Protein 5AYP (pdb70)

Nearest PDB structures (foldseek):
  5ayp-assembly1_A  TM=1.004E+00  e=4.836E-35  Geobacillus stearothermophilus
  1rtr-assembly1_A  TM=9.451E-01  e=1.710E-17  Staphylococcus aureus
  1rtr-assembly1_B  TM=9.464E-01  e=3.024E-17  Staphylococcus aureus
  6sxn-assembly1_A  TM=9.431E-01  e=2.953E-16  Picosynechococcus sp. PCC 7002
  6sxn-assembly2_C  TM=9.175E-01  e=1.991E-16  Picosynechococcus sp. PCC 7002

Structure (mmCIF, N/CA/C/O backbone):
data_5AYP
#
_entry.id   5AYP
#
_cell.length_a   49.015
_cell.length_b   95.156
_cell.length_c   103.349
_cell.angle_alpha   90.00
_cell.angle_beta   90.00
_cell.angle_gamma   90.00
#
_symmetry.space_group_name_H-M   'P 21 21 21'
#
loop_
_entity.id
_entity.type
_entity.pdbx_description
1 polymer 'Farnesyl diphosphate synthase'
2 water water
#
loop_
_atom_site.group_PDB
_atom_site.id
_atom_site.type_symbol
_atom_site.label_atom_id
_atom_site.label_alt_id
_atom_site.label_comp_id
_atom_site.label_asym_id
_atom_site.label_entity_id
_atom_site.label_seq_id
_atom_site.pdbx_PDB_ins_code
_atom_site.Cartn_x
_atom_site.Cartn_y
_atom_site.Cartn_z
_atom_site.occupancy
_atom_site.B_iso_or_equiv
_atom_site.auth_seq_id
_atom_site.auth_comp_id
_atom_site.auth_asym_id
_atom_site.auth_atom_id
_atom_site.pdbx_PDB_model_num
ATOM 1 N N . GLN A 1 3 ? -10.278 0.927 -5.971 1.00 41.56 3 GLN A N 1
ATOM 2 C CA . GLN A 1 3 ? -10.623 0.542 -7.329 1.00 41.61 3 GLN A CA 1
ATOM 3 C C . GLN A 1 3 ? -9.391 0.716 -8.160 1.00 45.06 3 GLN A C 1
ATOM 4 O O . GLN A 1 3 ? -8.453 1.363 -7.695 1.00 54.41 3 GLN A O 1
ATOM 10 N N . LEU A 1 4 ? -9.352 0.176 -9.375 1.00 41.10 4 LEU A N 1
ATOM 11 C CA . LEU A 1 4 ? -10.077 -1.019 -9.834 1.00 40.94 4 LEU A CA 1
ATOM 12 C C . LEU A 1 4 ? -11.367 -0.856 -10.660 1.00 39.47 4 LEU A C 1
ATOM 13 O O . LEU A 1 4 ? -11.365 -1.063 -11.864 1.00 36.60 4 LEU A O 1
ATOM 18 N N . SER A 1 5 ? -12.461 -0.507 -10.017 1.00 39.33 5 SER A N 1
ATOM 19 C CA . SER A 1 5 ? -13.602 0.025 -10.744 1.00 41.38 5 SER A CA 1
ATOM 20 C C . SER A 1 5 ? -13.227 1.291 -11.536 1.00 42.05 5 SER A C 1
ATOM 21 O O . SER A 1 5 ? -13.670 1.492 -12.658 1.00 38.42 5 SER A O 1
ATOM 24 N N . VAL A 1 6 ? -12.422 2.146 -10.923 1.00 41.78 6 VAL A N 1
ATOM 25 C CA . VAL A 1 6 ? -12.090 3.413 -11.517 1.00 43.53 6 VAL A CA 1
ATOM 26 C C . VAL A 1 6 ? -11.111 3.216 -12.652 1.00 44.59 6 VAL A C 1
ATOM 27 O O . VAL A 1 6 ? -11.166 3.932 -13.659 1.00 40.45 6 VAL A O 1
ATOM 31 N N . GLU A 1 7 ? -10.240 2.223 -12.531 1.00 44.73 7 GLU A N 1
ATOM 32 C CA . GLU A 1 7 ? -9.340 1.989 -13.645 1.00 45.29 7 GLU A CA 1
ATOM 33 C C . GLU A 1 7 ? -10.085 1.418 -14.842 1.00 43.44 7 GLU A C 1
ATOM 34 O O . GLU A 1 7 ? -9.728 1.633 -15.985 1.00 42.06 7 GLU A O 1
ATOM 40 N N . GLN A 1 8 ? -11.177 0.736 -14.581 1.00 43.90 8 GLN A N 1
ATOM 41 C CA . GLN A 1 8 ? -12.037 0.333 -15.654 1.00 41.30 8 GLN A CA 1
ATOM 42 C C . GLN A 1 8 ? -12.704 1.550 -16.300 1.00 38.61 8 GLN A C 1
ATOM 43 O O . GLN A 1 8 ? -12.823 1.671 -17.526 1.00 33.23 8 GLN A O 1
ATOM 49 N N . PHE A 1 9 ? -13.170 2.435 -15.443 1.00 35.71 9 PHE A N 1
ATOM 50 C CA . PHE A 1 9 ? -13.785 3.672 -15.887 1.00 38.99 9 PHE A CA 1
ATOM 51 C C . PHE A 1 9 ? -12.803 4.496 -16.701 1.00 36.71 9 PHE A C 1
ATOM 52 O O . PHE A 1 9 ? -13.151 4.977 -17.761 1.00 35.58 9 PHE A O 1
ATOM 60 N N . LEU A 1 10 ? -11.573 4.627 -16.219 1.00 35.32 10 LEU A N 1
ATOM 61 C CA . LEU A 1 10 ? -10.589 5.449 -16.906 1.00 35.09 10 LEU A CA 1
ATOM 62 C C . LEU A 1 10 ? -10.241 4.882 -18.254 1.00 36.62 10 LEU A C 1
ATOM 63 O O . LEU A 1 10 ? -10.200 5.618 -19.236 1.00 32.92 10 LEU A O 1
ATOM 68 N N . ASN A 1 11 ? -10.044 3.568 -18.312 1.00 35.64 11 ASN A N 1
ATOM 69 C CA . ASN A 1 11 ? -9.808 2.902 -19.585 1.00 35.47 11 ASN A CA 1
ATOM 70 C C . ASN A 1 11 ? -10.972 3.025 -20.552 1.00 37.51 11 ASN A C 1
ATOM 71 O O . ASN A 1 11 ? -10.769 3.267 -21.745 1.00 38.96 11 ASN A O 1
ATOM 76 N N . GLU A 1 12 ? -12.186 2.837 -20.064 1.00 36.44 12 GLU A N 1
ATOM 77 C CA . GLU A 1 12 ? -13.363 2.966 -20.931 1.00 39.03 12 GLU A CA 1
ATOM 78 C C . GLU A 1 12 ? -13.474 4.385 -21.532 1.00 37.80 12 GLU A C 1
ATOM 79 O O . GLU A 1 12 ? -13.764 4.557 -22.718 1.00 39.95 12 GLU A O 1
ATOM 85 N N . GLN A 1 13 ? -13.205 5.387 -20.724 1.00 33.36 13 GLN A N 1
ATOM 86 C CA . GLN A 1 13 ? -13.328 6.782 -21.176 1.00 35.96 13 GLN A CA 1
ATOM 87 C C . GLN A 1 13 ? -12.177 7.188 -22.106 1.00 33.98 13 GLN A C 1
ATOM 88 O O . GLN A 1 13 ? -12.330 7.983 -23.022 1.00 32.97 13 GLN A O 1
ATOM 94 N N . LYS A 1 14 ? -11.013 6.637 -21.856 1.00 33.67 14 LYS A N 1
ATOM 95 C CA . LYS A 1 14 ? -9.873 6.878 -22.730 1.00 38.15 14 LYS A CA 1
ATOM 96 C C . LYS A 1 14 ? -10.160 6.366 -24.140 1.00 38.86 14 LYS A C 1
ATOM 97 O O . LYS A 1 14 ? -9.903 7.035 -25.138 1.00 37.30 14 LYS A O 1
ATOM 103 N N . GLN A 1 15 ? -10.746 5.183 -24.181 1.00 38.87 15 GLN A N 1
ATOM 104 C CA . GLN A 1 15 ? -11.243 4.588 -25.397 1.00 41.16 15 GLN A CA 1
ATOM 105 C C . GLN A 1 15 ? -12.242 5.510 -26.108 1.00 40.12 15 GLN A C 1
ATOM 106 O O . GLN A 1 15 ? -12.067 5.847 -27.275 1.00 38.85 15 GLN A O 1
ATOM 112 N N . ALA A 1 16 ? -13.304 5.895 -25.401 1.00 36.64 16 ALA A N 1
ATOM 113 C CA . ALA A 1 16 ? -14.332 6.752 -25.965 1.00 34.19 16 ALA A CA 1
ATOM 114 C C . ALA A 1 16 ? -13.706 8.048 -26.504 1.00 34.62 16 ALA A C 1
ATOM 115 O O . ALA A 1 16 ? -14.067 8.525 -27.549 1.00 34.50 16 ALA A O 1
ATOM 117 N N . VAL A 1 17 ? -12.733 8.575 -25.784 1.00 34.31 17 VAL A N 1
ATOM 118 C CA . VAL A 1 17 ? -12.092 9.821 -26.142 1.00 36.19 17 VAL A CA 1
ATOM 119 C C . VAL A 1 17 ? -11.278 9.701 -27.426 1.00 39.47 17 VAL A C 1
ATOM 120 O O . VAL A 1 17 ? -11.325 10.600 -28.313 1.00 36.83 17 VAL A O 1
ATOM 124 N N . GLU A 1 18 ? -10.549 8.602 -27.544 1.00 38.23 18 GLU A N 1
ATOM 125 C CA . GLU A 1 18 ? -9.767 8.369 -28.745 1.00 40.20 18 GLU A CA 1
ATOM 126 C C . GLU A 1 18 ? -10.621 8.104 -29.972 1.00 40.83 18 GLU A C 1
ATOM 127 O O . GLU A 1 18 ? -10.324 8.625 -31.043 1.00 35.78 18 GLU A O 1
ATOM 133 N N . THR A 1 19 ? -11.709 7.358 -29.813 1.00 38.78 19 THR A N 1
ATOM 134 C CA . THR A 1 19 ? -12.605 7.121 -30.935 1.00 38.70 19 THR A CA 1
ATOM 135 C C . THR A 1 19 ? -13.224 8.419 -31.357 1.00 39.36 19 THR A C 1
ATOM 136 O O . THR A 1 19 ? -13.282 8.725 -32.548 1.00 39.99 19 THR A O 1
ATOM 140 N N . ALA A 1 20 ? -13.696 9.183 -30.376 1.00 37.53 20 ALA A N 1
ATOM 141 C CA . ALA A 1 20 ? -14.324 10.462 -30.669 1.00 35.98 20 ALA A CA 1
ATOM 142 C C . ALA A 1 20 ? -13.343 11.428 -31.386 1.00 32.68 20 ALA A C 1
ATOM 143 O O . ALA A 1 20 ? -13.670 11.981 -32.414 1.00 31.76 20 ALA A O 1
ATOM 145 N N . LEU A 1 21 ? -12.134 11.561 -30.859 1.00 31.83 21 LEU A N 1
ATOM 146 C CA . LEU A 1 21 ? -11.100 12.381 -31.464 1.00 34.80 21 LEU A CA 1
ATOM 147 C C . LEU A 1 21 ? -10.803 12.017 -32.922 1.00 36.70 21 LEU A C 1
ATOM 148 O O . LEU A 1 21 ? -10.624 12.868 -33.803 1.00 36.16 21 LEU A O 1
ATOM 153 N N . SER A 1 22 ? -10.772 10.730 -33.167 1.00 39.20 22 SER A N 1
ATOM 154 C CA . SER A 1 22 ? -10.562 10.202 -34.497 1.00 39.18 22 SER A CA 1
ATOM 155 C C . SER A 1 22 ? -11.753 10.514 -35.421 1.00 36.66 22 SER A C 1
ATOM 156 O O . SER A 1 22 ? -11.558 10.947 -36.540 1.00 40.95 22 SER A O 1
ATOM 159 N N . ARG A 1 23 ? -12.976 10.342 -34.936 1.00 35.71 23 ARG A N 1
ATOM 160 C CA . ARG A 1 23 ? -14.184 10.754 -35.672 1.00 37.47 23 ARG A CA 1
ATOM 161 C C . ARG A 1 23 ? -14.242 12.262 -35.965 1.00 39.02 23 ARG A C 1
ATOM 162 O O . ARG A 1 23 ? -14.702 12.677 -37.018 1.00 39.87 23 ARG A O 1
ATOM 170 N N . TYR A 1 24 ? -13.792 13.081 -35.032 1.00 35.06 24 TYR A N 1
ATOM 171 C CA . TYR A 1 24 ? -13.813 14.511 -35.251 1.00 36.65 24 TYR A CA 1
ATOM 172 C C . TYR A 1 24 ? -12.867 14.932 -36.382 1.00 38.84 24 TYR A C 1
ATOM 173 O O . TYR A 1 24 ? -13.218 15.815 -37.189 1.00 34.67 24 TYR A O 1
ATOM 182 N N . ILE A 1 25 ? -11.690 14.317 -36.449 1.00 37.41 25 ILE A N 1
ATOM 183 C CA . ILE A 1 25 ? -10.765 14.639 -37.542 1.00 38.81 25 ILE A CA 1
ATOM 184 C C . ILE A 1 25 ? -11.310 14.119 -38.881 1.00 40.92 25 ILE A C 1
ATOM 185 O O . ILE A 1 25 ? -11.449 14.882 -39.826 1.00 41.15 25 ILE A O 1
ATOM 190 N N . GLU A 1 26 ? -11.649 12.832 -38.940 1.00 39.19 26 GLU A N 1
ATOM 191 C CA . GLU A 1 26 ? -12.140 12.204 -40.162 1.00 42.41 26 GLU A CA 1
ATOM 192 C C . GLU A 1 26 ? -13.332 12.885 -40.837 1.00 44.98 26 GLU A C 1
ATOM 193 O O . GLU A 1 26 ? -13.426 12.883 -42.075 1.00 43.90 26 GLU A O 1
ATOM 199 N N . ARG A 1 27 ? -14.221 13.498 -40.054 1.00 43.96 27 ARG A N 1
ATOM 200 C CA . ARG A 1 27 ? -15.349 14.208 -40.654 1.00 42.09 27 ARG A CA 1
ATOM 201 C C . ARG A 1 27 ? -15.047 15.616 -41.209 1.00 41.69 27 ARG A C 1
ATOM 202 O O . ARG A 1 27 ? -15.919 16.232 -41.818 1.00 44.57 27 ARG A O 1
ATOM 210 N N . LEU A 1 28 ? -13.840 16.111 -40.983 1.00 39.31 28 LEU A N 1
ATOM 211 C CA . LEU A 1 28 ? -13.396 17.394 -41.504 1.00 39.88 28 LEU A CA 1
ATOM 212 C C . LEU A 1 28 ? -13.381 17.380 -43.035 1.00 42.76 28 LEU A C 1
ATOM 213 O O . LEU A 1 28 ? -12.835 16.476 -43.655 1.00 43.65 28 LEU A O 1
ATOM 218 N N . GLU A 1 29 ? -13.968 18.400 -43.636 1.00 43.39 29 GLU A N 1
ATOM 219 C CA . GLU A 1 29 ? -13.950 18.537 -45.073 1.00 44.17 29 GLU A CA 1
ATOM 220 C C . GLU A 1 29 ? -12.987 19.651 -45.359 1.00 45.12 29 GLU A C 1
ATOM 221 O O . GLU A 1 29 ? -13.376 20.811 -45.406 1.00 51.74 29 GLU A O 1
ATOM 227 N N . GLY A 1 30 ? -11.708 19.301 -45.486 1.00 44.46 30 GLY A N 1
ATOM 228 C CA . GLY A 1 30 ? -10.658 20.286 -45.724 1.00 41.96 30 GLY A CA 1
ATOM 229 C C . GLY A 1 30 ? -9.422 19.581 -46.229 1.00 40.61 30 GLY A C 1
ATOM 230 O O . GLY A 1 30 ? -9.453 18.391 -46.451 1.00 40.20 30 GLY A O 1
ATOM 231 N N . PRO A 1 31 ? -8.320 20.320 -46.448 1.00 40.13 31 PRO A N 1
ATOM 232 C CA . PRO A 1 31 ? -7.201 19.599 -47.050 1.00 38.21 31 PRO A CA 1
ATOM 233 C C . PRO A 1 31 ? -6.782 18.400 -46.237 1.00 42.89 31 PRO A C 1
ATOM 234 O O . PRO A 1 31 ? -6.762 18.469 -45.003 1.00 44.12 31 PRO A O 1
ATOM 238 N N . ALA A 1 32 ? -6.481 17.306 -46.942 1.00 42.43 32 ALA A N 1
ATOM 239 C CA . ALA A 1 32 ? -5.992 16.105 -46.333 1.00 43.21 32 ALA A CA 1
ATOM 240 C C . ALA A 1 32 ? -4.694 16.351 -45.556 1.00 41.07 32 ALA A C 1
ATOM 241 O O . ALA A 1 32 ? -4.527 15.810 -44.470 1.00 42.60 32 ALA A O 1
ATOM 243 N N . LYS A 1 33 ? -3.787 17.160 -46.087 1.00 40.29 33 LYS A N 1
ATOM 244 C CA . LYS A 1 33 ? -2.520 17.384 -45.387 1.00 43.79 33 LYS A CA 1
ATOM 245 C C . LYS A 1 33 ? -2.759 18.087 -44.034 1.00 41.46 33 LYS A C 1
ATOM 246 O O . LYS A 1 33 ? -2.106 17.788 -43.028 1.00 37.70 33 LYS A O 1
ATOM 252 N N . LEU A 1 34 ? -3.704 19.016 -44.023 1.00 42.18 34 LEU A N 1
ATOM 253 C CA . LEU A 1 34 ? -4.108 19.674 -42.783 1.00 43.42 34 LEU A CA 1
ATOM 254 C C . LEU A 1 34 ? -4.707 18.674 -41.790 1.00 40.84 34 LEU A C 1
ATOM 255 O O . LEU A 1 34 ? -4.316 18.656 -40.600 1.00 37.70 34 LEU A O 1
ATOM 260 N N . LYS A 1 35 ? -5.629 17.840 -42.278 1.00 42.47 35 LYS A N 1
ATOM 261 C CA . LYS A 1 35 ? -6.247 16.798 -41.433 1.00 41.75 35 LYS A CA 1
ATOM 262 C C . LYS A 1 35 ? -5.165 15.852 -40.898 1.00 39.90 35 LYS A C 1
ATOM 263 O O . LYS A 1 35 ? -5.188 15.475 -39.736 1.00 37.02 35 LYS A O 1
ATOM 269 N N . LYS A 1 36 ? -4.209 15.496 -41.744 1.00 39.61 36 LYS A N 1
ATOM 270 C CA . LYS A 1 36 ? -3.147 14.599 -41.334 1.00 43.88 36 LYS A CA 1
ATOM 271 C C . LYS A 1 36 ? -2.267 15.265 -40.272 1.00 42.33 36 LYS A C 1
ATOM 272 O O . LYS A 1 36 ? -1.890 14.638 -39.291 1.00 39.64 36 LYS A O 1
ATOM 278 N N . ALA A 1 37 ? -1.925 16.537 -40.469 1.00 42.22 37 ALA A N 1
ATOM 279 C CA . ALA A 1 37 ? -1.111 17.244 -39.477 1.00 40.46 37 ALA A CA 1
ATOM 280 C C . ALA A 1 37 ? -1.852 17.385 -38.106 1.00 39.74 37 ALA A C 1
ATOM 281 O O . ALA A 1 37 ? -1.270 17.206 -37.033 1.00 33.44 37 ALA A O 1
ATOM 283 N N . MET A 1 38 ? -3.151 17.647 -38.168 1.00 39.39 38 MET A N 1
ATOM 284 C CA . MET A 1 38 ? -3.989 17.670 -36.957 1.00 38.84 38 MET A CA 1
ATOM 285 C C . MET A 1 38 ? -4.034 16.290 -36.295 1.00 40.26 38 MET A C 1
ATOM 286 O O . MET A 1 38 ? -3.846 16.173 -35.072 1.00 37.72 38 MET A O 1
ATOM 291 N N . ALA A 1 39 ? -4.257 15.248 -37.099 1.00 38.53 39 ALA A N 1
ATOM 292 C CA . ALA A 1 39 ? -4.385 13.875 -36.565 1.00 40.25 39 ALA A CA 1
ATOM 293 C C . ALA A 1 39 ? -3.074 13.363 -35.981 1.00 39.24 39 ALA A C 1
ATOM 294 O O . ALA A 1 39 ? -3.055 12.723 -34.952 1.00 39.28 39 ALA A O 1
ATOM 296 N N . TYR A 1 40 ? -1.978 13.682 -36.640 1.00 37.35 40 TYR A N 1
ATOM 297 C CA . TYR A 1 40 ? -0.681 13.201 -36.241 1.00 38.44 40 TYR A CA 1
ATOM 298 C C . TYR A 1 40 ? -0.377 13.450 -34.779 1.00 38.27 40 TYR A C 1
ATOM 299 O O . TYR A 1 40 ? -0.006 12.552 -34.065 1.00 41.59 40 TYR A O 1
ATOM 308 N N . SER A 1 41 ? -0.508 14.697 -34.361 1.00 39.20 41 SER A N 1
ATOM 309 C CA . SER A 1 41 ? -0.283 15.074 -32.995 1.00 40.83 41 SER A CA 1
ATOM 310 C C . SER A 1 41 ? -1.426 14.622 -32.074 1.00 40.26 41 SER A C 1
ATOM 311 O O . SER A 1 41 ? -1.192 14.263 -30.957 1.00 39.46 41 SER A O 1
ATOM 314 N N . LEU A 1 42 ? -2.648 14.674 -32.573 1.00 41.94 42 LEU A N 1
ATOM 315 C CA . LEU A 1 42 ? -3.814 14.309 -31.804 1.00 48.04 42 LEU A CA 1
ATOM 316 C C . LEU A 1 42 ? -3.768 12.853 -31.448 1.00 56.82 42 LEU A C 1
ATOM 317 O O . LEU A 1 42 ? -3.779 12.488 -30.287 1.00 58.44 42 LEU A O 1
ATOM 322 N N . GLU A 1 43 ? -3.700 12.023 -32.474 1.00 62.52 43 GLU A N 1
ATOM 323 C CA . GLU A 1 43 ? -3.767 10.587 -32.310 1.00 64.97 43 GLU A CA 1
ATOM 324 C C . GLU A 1 43 ? -2.373 10.034 -32.179 1.00 69.34 43 GLU A C 1
ATOM 325 O O . GLU A 1 43 ? -2.079 8.938 -32.632 1.00 65.78 43 GLU A O 1
ATOM 331 N N . ALA A 1 44 ? -1.515 10.819 -31.548 1.00 70.25 44 ALA A N 1
ATOM 332 C CA . ALA A 1 44 ? -0.181 10.373 -31.218 1.00 72.00 44 ALA A CA 1
ATOM 333 C C . ALA A 1 44 ? -0.190 9.732 -29.842 1.00 79.71 44 ALA A C 1
ATOM 334 O O . ALA A 1 44 ? 0.763 9.072 -29.443 1.00 83.57 44 ALA A O 1
ATOM 336 N N . GLY A 1 45 ? -1.275 9.932 -29.111 1.00 82.10 45 GLY A N 1
ATOM 337 C CA . GLY A 1 45 ? -1.374 9.412 -27.767 1.00 77.41 45 GLY A CA 1
ATOM 338 C C . GLY A 1 45 ? -1.100 10.469 -26.726 1.00 74.66 45 GLY A C 1
ATOM 339 O O . GLY A 1 45 ? -1.046 11.657 -27.024 1.00 76.88 45 GLY A O 1
ATOM 340 N N . GLY A 1 46 ? -0.905 9.999 -25.501 1.00 71.73 46 GLY A N 1
ATOM 341 C CA . GLY A 1 46 ? -0.782 10.806 -24.296 1.00 65.76 46 GLY A CA 1
ATOM 342 C C . GLY A 1 46 ? -1.708 10.177 -23.267 1.00 63.57 46 GLY A C 1
ATOM 343 O O . GLY A 1 46 ? -2.522 9.302 -23.594 1.00 58.45 46 GLY A O 1
ATOM 344 N N . LYS A 1 47 ? -1.603 10.629 -22.025 1.00 55.02 47 LYS A N 1
ATOM 345 C CA . LYS A 1 47 ? -2.396 10.069 -20.957 1.00 53.49 47 LYS A CA 1
ATOM 346 C C . LYS A 1 47 ? -3.832 10.592 -20.965 1.00 46.64 47 LYS A C 1
ATOM 347 O O . LYS A 1 47 ? -4.680 10.071 -20.233 1.00 47.22 47 LYS A O 1
ATOM 353 N N . ARG A 1 48 ? -4.096 11.616 -21.787 1.00 41.24 48 ARG A N 1
ATOM 354 C CA . ARG A 1 48 ? -5.418 12.230 -21.885 1.00 36.58 48 ARG A CA 1
ATOM 355 C C . ARG A 1 48 ? -5.859 12.687 -20.499 1.00 34.55 48 ARG A C 1
ATOM 356 O O . ARG A 1 48 ? -7.011 12.545 -20.130 1.00 32.05 48 ARG A O 1
ATOM 364 N N . ILE A 1 49 ? -4.930 13.228 -19.724 1.00 35.30 49 ILE A N 1
ATOM 365 C CA . ILE A 1 49 ? -5.254 13.612 -18.369 1.00 37.69 49 ILE A CA 1
ATOM 366 C C . ILE A 1 49 ? -6.429 14.593 -18.308 1.00 36.34 49 ILE A C 1
ATOM 367 O O . ILE A 1 49 ? -7.316 14.462 -17.456 1.00 33.33 49 ILE A O 1
ATOM 372 N N . ARG A 1 50 ? -6.438 15.562 -19.216 1.00 32.95 50 ARG A N 1
ATOM 373 C CA . ARG A 1 50 ? -7.429 16.639 -19.136 1.00 33.76 50 ARG A CA 1
ATOM 374 C C . ARG A 1 50 ? -8.832 16.140 -19.450 1.00 33.70 50 ARG A C 1
ATOM 375 O O . ARG A 1 50 ? -9.736 16.354 -18.648 1.00 33.03 50 ARG A O 1
ATOM 383 N N . PRO A 1 51 ? -9.000 15.426 -20.576 1.00 31.71 51 PRO A N 1
ATOM 384 C CA . PRO A 1 51 ? -10.274 14.809 -20.839 1.00 32.51 51 PRO A CA 1
ATOM 385 C C . PRO A 1 51 ? -10.722 13.867 -19.710 1.00 32.35 51 PRO A C 1
ATOM 386 O O . PRO A 1 51 ? -11.888 13.858 -19.372 1.00 28.67 51 PRO A O 1
ATOM 390 N N . LEU A 1 52 ? -9.810 13.085 -19.151 1.00 32.67 52 LEU A N 1
ATOM 391 C CA . LEU A 1 52 ? -10.200 12.167 -18.087 1.00 34.17 52 LEU A CA 1
ATOM 392 C C . LEU A 1 52 ? -10.620 12.929 -16.819 1.00 32.16 52 LEU A C 1
ATOM 393 O O . LEU A 1 52 ? -11.503 12.472 -16.087 1.00 33.35 52 LEU A O 1
ATOM 398 N N . LEU A 1 53 ? -10.034 14.091 -16.576 1.00 31.30 53 LEU A N 1
ATOM 399 C CA . LEU A 1 53 ? -10.419 14.891 -15.397 1.00 32.01 53 LEU A CA 1
ATOM 400 C C . LEU A 1 53 ? -11.849 15.392 -15.561 1.00 33.20 53 LEU A C 1
ATOM 401 O O . LEU A 1 53 ? -12.641 15.324 -14.635 1.00 32.71 53 LEU A O 1
ATOM 406 N N . LEU A 1 54 ? -12.178 15.863 -16.759 1.00 33.86 54 LEU A N 1
ATOM 407 C CA . LEU A 1 54 ? -13.508 16.369 -17.009 1.00 33.58 54 LEU A CA 1
ATOM 408 C C . LEU A 1 54 ? -14.508 15.216 -16.855 1.00 34.81 54 LEU A C 1
ATOM 409 O O . LEU A 1 54 ? -15.542 15.359 -16.176 1.00 32.81 54 LEU A O 1
ATOM 414 N N . LEU A 1 55 ? -14.195 14.070 -17.468 1.00 31.28 55 LEU A N 1
ATOM 415 C CA . LEU A 1 55 ? -15.134 12.950 -17.470 1.00 30.30 55 LEU A CA 1
ATOM 416 C C . LEU A 1 55 ? -15.312 12.375 -16.064 1.00 29.30 55 LEU A C 1
ATOM 417 O O . LEU A 1 55 ? -16.416 11.979 -15.697 1.00 31.04 55 LEU A O 1
ATOM 422 N N . SER A 1 56 ? -14.254 12.365 -15.266 1.00 28.94 56 SER A N 1
ATOM 423 C CA . SER A 1 56 ? -14.337 11.862 -13.889 1.00 32.31 56 SER A CA 1
ATOM 424 C C . SER A 1 56 ? -15.128 12.828 -13.007 1.00 34.09 56 SER A C 1
ATOM 425 O O . SER A 1 56 ? -15.768 12.420 -12.042 1.00 31.88 56 SER A O 1
ATOM 428 N N . THR A 1 57 ? -15.048 14.113 -13.337 1.00 32.55 57 THR A N 1
ATOM 429 C CA . THR A 1 57 ? -15.795 15.104 -12.619 1.00 33.09 57 THR A CA 1
ATOM 430 C C . THR A 1 57 ? -17.298 14.943 -12.861 1.00 30.77 57 THR A C 1
ATOM 431 O O . THR A 1 57 ? -18.103 14.985 -11.923 1.00 29.16 57 THR A O 1
ATOM 435 N N . VAL A 1 58 ? -17.664 14.731 -14.114 1.00 30.16 58 VAL A N 1
ATOM 436 C CA . VAL A 1 58 ? -19.067 14.550 -14.507 1.00 29.08 58 VAL A CA 1
ATOM 437 C C . VAL A 1 58 ? -19.622 13.267 -13.850 1.00 31.64 58 VAL A C 1
ATOM 438 O O . VAL A 1 58 ? -20.752 13.236 -13.346 1.00 29.81 58 VAL A O 1
ATOM 442 N N . ARG A 1 59 ? -18.828 12.208 -13.881 1.00 30.88 59 ARG A N 1
ATOM 443 C CA . ARG A 1 59 ? -19.168 10.969 -13.197 1.00 32.34 59 ARG A CA 1
ATOM 444 C C . ARG A 1 59 ? -19.382 11.208 -11.686 1.00 33.98 59 ARG A C 1
ATOM 445 O O . ARG A 1 59 ? -20.358 10.713 -11.084 1.00 27.50 59 ARG A O 1
ATOM 453 N N . ALA A 1 60 ? -18.461 11.968 -11.092 1.00 32.12 60 ALA A N 1
ATOM 454 C CA . ALA A 1 60 ? -18.549 12.274 -9.683 1.00 34.04 60 ALA A CA 1
ATOM 455 C C . ALA A 1 60 ? -19.862 13.003 -9.303 1.00 33.35 60 ALA A C 1
ATOM 456 O O . ALA A 1 60 ? -20.228 13.020 -8.141 1.00 30.53 60 ALA A O 1
ATOM 458 N N . LEU A 1 61 ? -20.500 13.650 -10.271 1.00 33.88 61 LEU A N 1
ATOM 459 C CA . LEU A 1 61 ? -21.730 14.398 -10.032 1.00 34.35 61 LEU A CA 1
ATOM 460 C C . LEU A 1 61 ? -22.977 13.575 -10.394 1.00 34.71 61 LEU A C 1
ATOM 461 O O . LEU A 1 61 ? -24.103 14.037 -10.235 1.00 33.90 61 LEU A O 1
ATOM 466 N N . GLY A 1 62 ? -22.757 12.340 -10.835 1.00 33.23 62 GLY A N 1
ATOM 467 C CA . GLY A 1 62 ? -23.821 11.377 -11.174 1.00 35.46 62 GLY A CA 1
ATOM 468 C C . GLY A 1 62 ? -24.369 11.438 -12.611 1.00 38.25 62 GLY A C 1
ATOM 469 O O . GLY A 1 62 ? -25.319 10.729 -12.936 1.00 35.05 62 GLY A O 1
ATOM 470 N N . LYS A 1 63 ? -23.797 12.295 -13.464 1.00 36.22 63 LYS A N 1
ATOM 471 C CA . LYS A 1 63 ? -24.287 12.434 -14.824 1.00 37.05 63 LYS A CA 1
ATOM 472 C C . LYS A 1 63 ? -23.462 11.535 -15.738 1.00 34.22 63 LYS A C 1
ATOM 473 O O . LYS A 1 63 ? -22.301 11.335 -15.505 1.00 34.20 63 LYS A O 1
ATOM 479 N N . ASP A 1 64 ? -24.092 11.007 -16.776 1.00 35.36 64 ASP A N 1
ATOM 480 C CA . ASP A 1 64 ? -23.462 10.184 -17.788 1.00 34.73 64 ASP A CA 1
ATOM 481 C C . ASP A 1 64 ? -22.322 10.985 -18.458 1.00 35.12 64 ASP A C 1
ATOM 482 O O . ASP A 1 64 ? -22.553 11.996 -19.127 1.00 29.86 64 ASP A O 1
ATOM 487 N N . PRO A 1 65 ? -21.089 10.523 -18.277 1.00 33.11 65 PRO A N 1
ATOM 488 C CA . PRO A 1 65 ? -19.944 11.270 -18.794 1.00 33.22 65 PRO A CA 1
ATOM 489 C C . PRO A 1 65 ? -20.001 11.497 -20.315 1.00 35.37 65 PRO A C 1
ATOM 490 O O . PRO A 1 65 ? -19.328 12.415 -20.818 1.00 35.28 65 PRO A O 1
ATOM 494 N N . ALA A 1 66 ? -20.759 10.662 -21.026 1.00 33.07 66 ALA A N 1
ATOM 495 C CA . ALA A 1 66 ? -20.962 10.802 -22.478 1.00 34.55 66 ALA A CA 1
ATOM 496 C C . ALA A 1 66 ? -21.385 12.221 -22.850 1.00 34.71 66 ALA A C 1
ATOM 497 O O . ALA A 1 66 ? -20.921 12.784 -23.842 1.00 35.66 66 ALA A O 1
ATOM 499 N N . VAL A 1 67 ? -22.231 12.823 -22.033 1.00 35.69 67 VAL A N 1
ATOM 500 C CA . VAL A 1 67 ? -22.649 14.221 -22.262 1.00 37.03 67 VAL A CA 1
ATOM 501 C C . VAL A 1 67 ? -21.447 15.183 -22.376 1.00 35.82 67 VAL A C 1
ATOM 502 O O . VAL A 1 67 ? -21.475 16.154 -23.130 1.00 36.97 67 VAL A O 1
ATOM 506 N N . GLY A 1 68 ? -20.402 14.920 -21.607 1.00 36.39 68 GLY A N 1
ATOM 507 C CA . GLY A 1 68 ? -19.224 15.764 -21.596 1.00 37.06 68 GLY A CA 1
ATOM 508 C C . GLY A 1 68 ? -18.185 15.474 -22.664 1.00 35.83 68 GLY A C 1
ATOM 509 O O . GLY A 1 68 ? -17.264 16.258 -22.848 1.00 33.88 68 GLY A O 1
ATOM 510 N N . LEU A 1 69 ? -18.331 14.363 -23.376 1.00 36.79 69 LEU A N 1
ATOM 511 C CA . LEU A 1 69 ? -17.277 13.892 -24.300 1.00 36.06 69 LEU A CA 1
ATOM 512 C C . LEU A 1 69 ? -16.808 14.933 -25.334 1.00 37.19 69 LEU A C 1
ATOM 513 O O . LEU A 1 69 ? -15.608 15.055 -25.574 1.00 36.70 69 LEU A O 1
ATOM 518 N N . PRO A 1 70 ? -17.744 15.672 -25.954 1.00 32.82 70 PRO A N 1
ATOM 519 C CA . PRO A 1 70 ? -17.327 16.710 -26.896 1.00 35.00 70 PRO A CA 1
ATOM 520 C C . PRO A 1 70 ? -16.502 17.800 -26.278 1.00 33.30 70 PRO A C 1
ATOM 521 O O . PRO A 1 70 ? -15.591 18.315 -26.930 1.00 33.94 70 PRO A O 1
ATOM 525 N N . VAL A 1 71 ? -16.779 18.125 -25.021 1.00 31.60 71 VAL A N 1
ATOM 526 C CA . VAL A 1 71 ? -16.005 19.155 -24.332 1.00 33.00 71 VAL A CA 1
ATOM 527 C C . VAL A 1 71 ? -14.640 18.603 -23.963 1.00 32.60 71 VAL A C 1
ATOM 528 O O . VAL A 1 71 ? -13.636 19.303 -24.055 1.00 34.13 71 VAL A O 1
ATOM 532 N N . ALA A 1 72 ? -14.604 17.348 -23.524 1.00 32.79 72 ALA A N 1
ATOM 533 C CA . ALA A 1 72 ? -13.340 16.691 -23.213 1.00 33.86 72 ALA A CA 1
ATOM 534 C C . ALA A 1 72 ? -12.435 16.624 -24.460 1.00 32.76 72 ALA A C 1
ATOM 535 O O . ALA A 1 72 ? -11.230 16.882 -24.383 1.00 30.01 72 ALA A O 1
ATOM 537 N N . CYS A 1 73 ? -13.024 16.314 -25.607 1.00 30.29 73 CYS A N 1
ATOM 538 C CA . CYS A 1 73 ? -12.274 16.354 -26.867 1.00 33.54 73 CYS A CA 1
ATOM 539 C C . CYS A 1 73 ? -11.759 17.780 -27.198 1.00 33.13 73 CYS A C 1
ATOM 540 O O . CYS A 1 73 ? -10.606 17.957 -27.562 1.00 33.56 73 CYS A O 1
ATOM 543 N N . ALA A 1 74 ? -12.616 18.781 -27.041 1.00 31.97 74 ALA A N 1
ATOM 544 C CA . ALA A 1 74 ? -12.207 20.166 -27.242 1.00 31.71 74 ALA A CA 1
ATOM 545 C C . ALA A 1 74 ? -11.000 20.499 -26.392 1.00 31.80 74 ALA A C 1
ATOM 546 O O . ALA A 1 74 ? -10.035 21.053 -26.860 1.00 31.85 74 ALA A O 1
ATOM 548 N N . ILE A 1 75 ? -11.017 20.080 -25.139 1.00 34.37 75 ILE A N 1
ATOM 549 C CA . ILE A 1 75 ? -9.898 20.367 -24.266 1.00 32.27 75 ILE A CA 1
ATOM 550 C C . ILE A 1 75 ? -8.622 19.671 -24.739 1.00 33.33 75 ILE A C 1
ATOM 551 O O . ILE A 1 75 ? -7.547 20.284 -24.751 1.00 32.15 75 ILE A O 1
ATOM 556 N N . GLU A 1 76 ? -8.744 18.412 -25.152 1.00 31.78 76 GLU A N 1
ATOM 557 C CA . GLU A 1 76 ? -7.597 17.707 -25.689 1.00 33.94 76 GLU A CA 1
ATOM 558 C C . GLU A 1 76 ? -7.107 18.340 -27.010 1.00 31.53 76 GLU A C 1
ATOM 559 O O . GLU A 1 76 ? -5.930 18.368 -27.247 1.00 32.49 76 GLU A O 1
ATOM 565 N N . MET A 1 77 ? -7.999 18.868 -27.835 1.00 30.07 77 MET A N 1
ATOM 566 C CA . MET A 1 77 ? -7.539 19.599 -29.011 1.00 33.05 77 MET A CA 1
ATOM 567 C C . MET A 1 77 ? -6.729 20.827 -28.585 1.00 35.87 77 MET A C 1
ATOM 568 O O . MET A 1 77 ? -5.688 21.109 -29.191 1.00 33.00 77 MET A O 1
ATOM 573 N N . ILE A 1 78 ? -7.169 21.497 -27.504 1.00 33.22 78 ILE A N 1
ATOM 574 C CA . ILE A 1 78 ? -6.504 22.698 -27.026 1.00 32.88 78 ILE A CA 1
ATOM 575 C C . ILE A 1 78 ? -5.123 22.377 -26.490 1.00 31.75 78 ILE A C 1
ATOM 576 O O . ILE A 1 78 ? -4.168 23.109 -26.742 1.00 32.16 78 ILE A O 1
ATOM 581 N N . HIS A 1 79 ? -5.027 21.305 -25.725 1.00 31.73 79 HIS A N 1
ATOM 582 C CA . HIS A 1 79 ? -3.756 20.833 -25.211 1.00 31.12 79 HIS A CA 1
ATOM 583 C C . HIS A 1 79 ? -2.797 20.430 -26.346 1.00 31.69 79 HIS A C 1
ATOM 584 O O . HIS A 1 79 ? -1.637 20.792 -26.336 1.00 31.45 79 HIS A O 1
ATOM 591 N N . THR A 1 80 ? -3.316 19.768 -27.369 1.00 34.92 80 THR A N 1
ATOM 592 C CA . THR A 1 80 ? -2.490 19.332 -28.502 1.00 35.05 80 THR A CA 1
ATOM 593 C C . THR A 1 80 ? -1.962 20.513 -29.320 1.00 35.56 80 THR A C 1
ATOM 594 O O . THR A 1 80 ? -0.803 20.519 -29.700 1.00 36.55 80 THR A O 1
ATOM 598 N N . TYR A 1 81 ? -2.825 21.488 -29.592 1.00 33.68 81 TYR A N 1
ATOM 599 C CA . TYR A 1 81 ? -2.420 22.706 -30.250 1.00 33.76 81 TYR A CA 1
ATOM 600 C C . TYR A 1 81 ? -1.267 23.378 -29.521 1.00 33.54 81 TYR A C 1
ATOM 601 O O . TYR A 1 81 ? -0.298 23.781 -30.140 1.00 33.90 81 TYR A O 1
ATOM 610 N N . SER A 1 82 ? -1.403 23.517 -28.203 1.00 33.27 82 SER A N 1
ATOM 611 C CA . SER A 1 82 ? -0.411 24.182 -27.386 1.00 35.25 82 SER A CA 1
ATOM 612 C C . SER A 1 82 ? 0.932 23.486 -27.482 1.00 35.87 82 SER A C 1
ATOM 613 O O . SER A 1 82 ? 1.966 24.155 -27.557 1.00 31.72 82 SER A O 1
ATOM 616 N N . LEU A 1 83 ? 0.902 22.149 -27.520 1.00 35.56 83 LEU A N 1
ATOM 617 C CA . LEU A 1 83 ? 2.123 21.364 -27.653 1.00 38.58 83 LEU A CA 1
ATOM 618 C C . LEU A 1 83 ? 2.759 21.575 -29.001 1.00 39.12 83 LEU A C 1
ATOM 619 O O . LEU A 1 83 ? 3.981 21.697 -29.085 1.00 36.62 83 LEU A O 1
ATOM 624 N N . ILE A 1 84 ? 1.931 21.587 -30.054 1.00 37.74 84 ILE A N 1
ATOM 625 C CA . ILE A 1 84 ? 2.452 21.760 -31.417 1.00 38.02 84 ILE A CA 1
ATOM 626 C C . ILE A 1 84 ? 3.195 23.100 -31.526 1.00 37.15 84 ILE A C 1
ATOM 627 O O . ILE A 1 84 ? 4.305 23.176 -32.021 1.00 40.26 84 ILE A O 1
ATOM 632 N N . HIS A 1 85 ? 2.597 24.162 -31.036 1.00 36.31 85 HIS A N 1
ATOM 633 C CA . HIS A 1 85 ? 3.217 25.476 -31.184 1.00 36.30 85 HIS A CA 1
ATOM 634 C C . HIS A 1 85 ? 4.485 25.576 -30.306 1.00 38.69 85 HIS A C 1
ATOM 635 O O . HIS A 1 85 ? 5.466 26.207 -30.684 1.00 36.71 85 HIS A O 1
ATOM 642 N N . ASP A 1 86 ? 4.439 24.931 -29.141 1.00 39.22 86 ASP A N 1
ATOM 643 C CA . ASP A 1 86 ? 5.514 24.960 -28.172 1.00 42.34 86 ASP A CA 1
ATOM 644 C C . ASP A 1 86 ? 6.781 24.307 -28.734 1.00 43.22 86 ASP A C 1
ATOM 645 O O . ASP A 1 86 ? 7.887 24.817 -28.541 1.00 40.30 86 ASP A O 1
ATOM 650 N N . ASP A 1 87 ? 6.606 23.203 -29.462 1.00 42.66 87 ASP A N 1
ATOM 651 C CA . ASP A 1 87 ? 7.734 22.439 -29.991 1.00 43.31 87 ASP A CA 1
ATOM 652 C C . ASP A 1 87 ? 8.469 23.124 -31.129 1.00 43.84 87 ASP A C 1
ATOM 653 O O . ASP A 1 87 ? 9.580 22.723 -31.469 1.00 43.64 87 ASP A O 1
ATOM 658 N N . LEU A 1 88 ? 7.846 24.142 -31.712 1.00 42.81 88 LEU A N 1
ATOM 659 C CA . LEU A 1 88 ? 8.360 24.816 -32.893 1.00 46.81 88 LEU A CA 1
ATOM 660 C C . LEU A 1 88 ? 9.766 25.342 -32.661 1.00 47.56 88 LEU A C 1
ATOM 661 O O . LEU A 1 88 ? 10.094 25.754 -31.537 1.00 47.13 88 LEU A O 1
ATOM 666 N N . PRO A 1 89 ? 10.594 25.345 -33.725 1.00 46.10 89 PRO A N 1
ATOM 667 C CA . PRO A 1 89 ? 12.000 25.727 -33.597 1.00 48.07 89 PRO A CA 1
ATOM 668 C C . PRO A 1 89 ? 12.179 27.130 -33.031 1.00 51.83 89 PRO A C 1
ATOM 669 O O . PRO A 1 89 ? 13.047 27.335 -32.169 1.00 49.45 89 PRO A O 1
ATOM 673 N N . SER A 1 90 ? 11.330 28.066 -33.475 1.00 50.70 90 SER A N 1
ATOM 674 C CA . SER A 1 90 ? 11.323 29.422 -32.920 1.00 54.56 90 SER A CA 1
ATOM 675 C C . SER A 1 90 ? 10.883 29.444 -31.467 1.00 54.07 90 SER A C 1
ATOM 676 O O . SER A 1 90 ? 11.083 30.430 -30.770 1.00 60.41 90 SER A O 1
ATOM 679 N N . MET A 1 91 ? 10.267 28.362 -31.010 1.00 55.58 91 MET A N 1
ATOM 680 C CA . MET A 1 91 ? 9.724 28.299 -29.656 1.00 58.40 91 MET A CA 1
ATOM 681 C C . MET A 1 91 ? 10.622 27.457 -28.733 1.00 61.46 91 MET A C 1
ATOM 682 O O . MET A 1 91 ? 11.787 27.808 -28.539 1.00 64.35 91 MET A O 1
ATOM 687 N N . ASP A 1 92 ? 10.118 26.369 -28.150 1.00 61.45 92 ASP A N 1
ATOM 688 C CA . ASP A 1 92 ? 10.969 25.501 -27.344 1.00 58.09 92 ASP A CA 1
ATOM 689 C C . ASP A 1 92 ? 11.860 24.602 -28.200 1.00 53.49 92 ASP A C 1
ATOM 690 O O . ASP A 1 92 ? 12.772 23.968 -27.689 1.00 51.13 92 ASP A O 1
ATOM 695 N N . ASN A 1 93 ? 11.613 24.556 -29.500 1.00 53.43 93 ASN A N 1
ATOM 696 C CA . ASN A 1 93 ? 12.528 23.885 -30.424 1.00 55.41 93 ASN A CA 1
ATOM 697 C C . ASN A 1 93 ? 12.731 22.409 -30.103 1.00 60.56 93 ASN A C 1
ATOM 698 O O . ASN A 1 93 ? 13.862 21.976 -29.901 1.00 67.08 93 ASN A O 1
ATOM 703 N N . ASP A 1 94 ? 11.643 21.641 -30.050 1.00 56.76 94 ASP A N 1
ATOM 704 C CA . ASP A 1 94 ? 11.710 20.218 -29.701 1.00 55.19 94 ASP A CA 1
ATOM 705 C C . ASP A 1 94 ? 11.797 19.287 -30.918 1.00 54.40 94 ASP A C 1
ATOM 706 O O . ASP A 1 94 ? 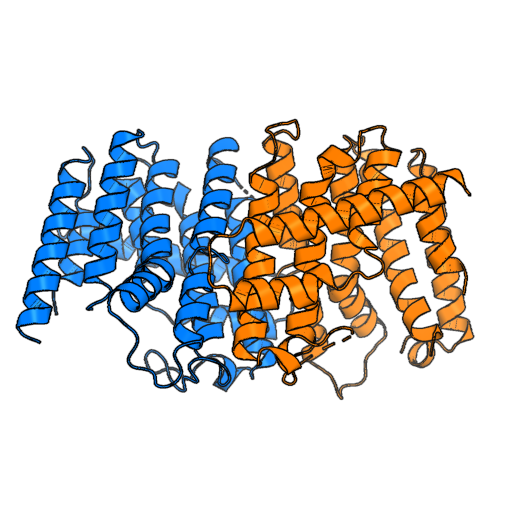11.079 19.452 -31.888 1.00 53.94 94 ASP A O 1
ATOM 711 N N . ASP A 1 95 ? 12.659 18.279 -30.835 1.00 58.50 95 ASP A N 1
ATOM 712 C CA . ASP A 1 95 ? 12.862 17.306 -31.921 1.00 56.95 95 ASP A CA 1
ATOM 713 C C . ASP A 1 95 ? 11.899 16.128 -31.853 1.00 56.28 95 ASP A C 1
ATOM 714 O O . ASP A 1 95 ? 11.317 15.720 -32.854 1.00 54.96 95 ASP A O 1
ATOM 719 N N . LEU A 1 96 ? 11.757 15.582 -30.657 1.00 59.32 96 LEU A N 1
ATOM 720 C CA . LEU A 1 96 ? 11.046 14.328 -30.432 1.00 66.28 96 LEU A CA 1
ATOM 721 C C . LEU A 1 96 ? 10.003 14.514 -29.341 1.00 66.50 96 LEU A C 1
ATOM 722 O O . LEU A 1 96 ? 10.144 15.362 -28.463 1.00 63.75 96 LEU A O 1
ATOM 727 N N . ARG A 1 97 ? 8.945 13.723 -29.420 1.00 69.85 97 ARG A N 1
ATOM 728 C CA . ARG A 1 97 ? 7.966 13.631 -28.347 1.00 76.84 97 ARG A CA 1
ATOM 729 C C . ARG A 1 97 ? 7.473 12.215 -28.252 1.00 85.42 97 ARG A C 1
ATOM 730 O O . ARG A 1 97 ? 7.019 11.651 -29.259 1.00 91.16 97 ARG A O 1
ATOM 738 N N . ARG A 1 98 ? 7.513 11.655 -27.046 1.00 85.61 98 ARG A N 1
ATOM 739 C CA . ARG A 1 98 ? 6.935 10.341 -26.793 1.00 84.22 98 ARG A CA 1
ATOM 740 C C . ARG A 1 98 ? 7.446 9.365 -27.856 1.00 80.39 98 ARG A C 1
ATOM 741 O O . ARG A 1 98 ? 6.665 8.630 -28.453 1.00 80.72 98 ARG A O 1
ATOM 749 N N . GLY A 1 99 ? 8.746 9.413 -28.142 1.00 84.33 99 GLY A N 1
ATOM 750 C CA . GLY A 1 99 ? 9.353 8.569 -29.189 1.00 83.83 99 GLY A CA 1
ATOM 751 C C . GLY A 1 99 ? 9.074 8.952 -30.645 1.00 81.28 99 GLY A C 1
ATOM 752 O O . GLY A 1 99 ? 9.715 8.414 -31.563 1.00 79.42 99 GLY A O 1
ATOM 753 N N . LYS A 1 100 ? 8.131 9.875 -30.856 1.00 70.07 100 LYS A N 1
ATOM 754 C CA . LYS A 1 100 ? 7.718 10.299 -32.188 1.00 63.18 100 LYS A CA 1
ATOM 755 C C . LYS A 1 100 ? 8.387 11.637 -32.554 1.00 56.95 100 LYS A C 1
ATOM 756 O O . LYS A 1 100 ? 8.532 12.517 -31.715 1.00 58.35 100 LYS A O 1
ATOM 762 N N . PRO A 1 101 ? 8.823 11.796 -33.809 1.00 54.77 101 PRO A N 1
ATOM 763 C CA . PRO A 1 101 ? 9.277 13.127 -34.207 1.00 50.26 101 PRO A CA 1
ATOM 764 C C . PRO A 1 101 ? 8.159 14.179 -34.064 1.00 46.76 101 PRO A C 1
ATOM 765 O O . PRO A 1 101 ? 6.984 13.866 -34.248 1.00 45.37 101 PRO A O 1
ATOM 769 N N . THR A 1 102 ? 8.529 15.399 -33.704 1.00 43.66 102 THR A N 1
ATOM 770 C CA . THR A 1 102 ? 7.571 16.455 -33.510 1.00 44.24 102 THR A CA 1
ATOM 771 C C . THR A 1 102 ? 6.874 16.863 -34.806 1.00 46.99 102 THR A C 1
ATOM 772 O O . THR A 1 102 ? 7.336 16.570 -35.926 1.00 45.49 102 THR A O 1
ATOM 776 N N . ASN A 1 103 ? 5.744 17.535 -34.639 1.00 40.59 103 ASN A N 1
ATOM 777 C CA . ASN A 1 103 ? 4.871 17.800 -35.749 1.00 41.65 103 ASN A CA 1
ATOM 778 C C . ASN A 1 103 ? 5.539 18.500 -36.942 1.00 37.54 103 ASN A C 1
ATOM 779 O O . ASN A 1 103 ? 5.398 18.080 -38.067 1.00 36.61 103 ASN A O 1
ATOM 784 N N . HIS A 1 104 ? 6.267 19.564 -36.680 1.00 37.92 104 HIS A N 1
ATOM 785 C CA . HIS A 1 104 ? 6.895 20.360 -37.745 1.00 38.17 104 HIS A CA 1
ATOM 786 C C . HIS A 1 104 ? 8.013 19.576 -38.470 1.00 39.15 104 HIS A C 1
ATOM 787 O O . HIS A 1 104 ? 8.268 19.787 -39.640 1.00 39.19 104 HIS A O 1
ATOM 794 N N . LYS A 1 105 ? 8.647 18.666 -37.748 1.00 41.74 105 LYS A N 1
ATOM 795 C CA . LYS A 1 105 ? 9.588 17.685 -38.300 1.00 44.22 105 LYS A CA 1
ATOM 796 C C . LYS A 1 105 ? 9.020 16.813 -39.413 1.00 42.97 105 LYS A C 1
ATOM 797 O O . LYS A 1 105 ? 9.769 16.356 -40.266 1.00 48.28 105 LYS A O 1
ATOM 803 N N . VAL A 1 106 ? 7.708 16.604 -39.402 1.00 42.85 106 VAL A N 1
ATOM 804 C CA . VAL A 1 106 ? 7.017 15.781 -40.394 1.00 44.55 106 VAL A CA 1
ATOM 805 C C . VAL A 1 106 ? 6.266 16.614 -41.448 1.00 46.08 106 VAL A C 1
ATOM 806 O O . VAL A 1 106 ? 6.244 16.265 -42.623 1.00 49.06 106 VAL A O 1
ATOM 810 N N . PHE A 1 107 ? 5.620 17.695 -41.034 1.00 43.70 107 PHE A N 1
ATOM 811 C CA . PHE A 1 107 ? 4.831 18.495 -41.957 1.00 39.88 107 PHE A CA 1
ATOM 812 C C . PHE A 1 107 ? 5.463 19.838 -42.306 1.00 38.05 107 PHE A C 1
ATOM 813 O O . PHE A 1 107 ? 4.945 20.578 -43.151 1.00 40.19 107 PHE A O 1
ATOM 821 N N . GLY A 1 108 ? 6.583 20.160 -41.674 1.00 36.61 108 GLY A N 1
ATOM 822 C CA . GLY A 1 108 ? 7.185 21.493 -41.817 1.00 37.37 108 GLY A CA 1
ATOM 823 C C . GLY A 1 108 ? 6.536 22.472 -40.851 1.00 41.12 108 GLY A C 1
ATOM 824 O O . GLY A 1 108 ? 5.454 22.203 -40.304 1.00 41.50 108 GLY A O 1
ATOM 825 N N . GLU A 1 109 ? 7.214 23.593 -40.631 1.00 39.35 109 GLU A N 1
ATOM 826 C CA . GLU A 1 109 ? 6.790 24.595 -39.682 1.00 42.41 109 GLU A CA 1
ATOM 827 C C . GLU A 1 109 ? 5.424 25.213 -39.980 1.00 43.37 109 GLU A C 1
ATOM 828 O O . GLU A 1 109 ? 4.629 25.426 -39.063 1.00 41.20 109 GLU A O 1
ATOM 834 N N . ALA A 1 110 ? 5.188 25.526 -41.247 1.00 39.47 110 ALA A N 1
ATOM 835 C CA . ALA A 1 110 ? 4.026 26.267 -41.638 1.00 39.84 110 ALA A CA 1
ATOM 836 C C . ALA A 1 110 ? 2.789 25.442 -41.367 1.00 41.48 110 ALA A C 1
ATOM 837 O O . ALA A 1 110 ? 1.838 25.942 -40.746 1.00 39.26 110 ALA A O 1
ATOM 839 N N . MET A 1 111 ? 2.804 24.184 -41.821 1.00 39.96 111 MET A N 1
ATOM 840 C CA . MET A 1 111 ? 1.680 23.270 -41.610 1.00 40.97 111 MET A CA 1
ATOM 841 C C . MET A 1 111 ? 1.450 22.905 -40.120 1.00 40.39 111 MET A C 1
ATOM 842 O O . MET A 1 111 ? 0.306 22.696 -39.700 1.00 39.97 111 MET A O 1
ATOM 847 N N . ALA A 1 112 ? 2.517 22.839 -39.329 1.00 35.53 112 ALA A N 1
ATOM 848 C CA . ALA A 1 112 ? 2.385 22.564 -37.885 1.00 35.37 112 ALA A CA 1
ATOM 849 C C . ALA A 1 112 ? 1.716 23.738 -37.177 1.00 33.66 112 ALA A C 1
ATOM 850 O O . ALA A 1 112 ? 0.828 23.566 -36.350 1.00 35.40 112 ALA A O 1
ATOM 852 N N . ILE A 1 113 ? 2.126 24.941 -37.543 1.00 33.26 113 ILE A N 1
ATOM 853 C CA . ILE A 1 113 ? 1.478 26.145 -37.088 1.00 33.75 113 ILE A CA 1
ATOM 854 C C . ILE A 1 113 ? -0.039 26.102 -37.378 1.00 33.27 113 ILE A C 1
ATOM 855 O O . ILE A 1 113 ? -0.849 26.392 -36.494 1.00 32.54 113 ILE A O 1
ATOM 860 N N . LEU A 1 114 ? -0.399 25.713 -38.598 1.00 31.04 114 LEU A N 1
ATOM 861 C CA . LEU A 1 114 ? -1.763 25.759 -39.036 1.00 34.05 114 LEU A CA 1
ATOM 862 C C . LEU A 1 114 ? -2.554 24.626 -38.436 1.00 37.49 114 LEU A C 1
ATOM 863 O O . LEU A 1 114 ? -3.760 24.752 -38.258 1.00 36.09 114 LEU A O 1
ATOM 868 N N . ALA A 1 115 ? -1.881 23.512 -38.151 1.00 38.78 115 ALA A N 1
ATOM 869 C CA . ALA A 1 115 ? -2.538 22.396 -37.505 1.00 40.58 115 ALA A CA 1
ATOM 870 C C . ALA A 1 115 ? -2.963 22.854 -36.120 1.00 36.56 115 ALA A C 1
ATOM 871 O O . ALA A 1 115 ? -4.099 22.613 -35.710 1.00 34.67 115 ALA A O 1
ATOM 873 N N . GLY A 1 116 ? -2.039 23.504 -35.419 1.00 34.29 116 GLY A N 1
ATOM 874 C CA . GLY A 1 116 ? -2.340 24.149 -34.130 1.00 35.82 116 GLY A CA 1
ATOM 875 C C . GLY A 1 116 ? -3.556 25.067 -34.200 1.00 33.60 116 GLY A C 1
ATOM 876 O O . GLY A 1 116 ? -4.503 24.905 -33.434 1.00 35.41 116 GLY A O 1
ATOM 877 N N . ASP A 1 117 ? -3.504 26.025 -35.112 1.00 33.09 117 ASP A N 1
ATOM 878 C CA . ASP A 1 117 ? -4.579 27.002 -35.321 1.00 33.45 117 ASP A CA 1
ATOM 879 C C . ASP A 1 117 ? -5.914 26.334 -35.624 1.00 33.51 117 ASP A C 1
ATOM 880 O O . ASP A 1 117 ? -6.945 26.767 -35.120 1.00 32.65 117 ASP A O 1
ATOM 885 N N . GLY A 1 118 ? -5.884 25.291 -36.454 1.00 30.96 118 GLY A N 1
ATOM 886 C CA . GLY A 1 118 ? -7.065 24.509 -36.759 1.00 32.80 118 GLY A CA 1
ATOM 887 C C . GLY A 1 118 ? -7.665 23.790 -35.544 1.00 32.59 118 GLY A C 1
ATOM 888 O O . GLY A 1 118 ? -8.888 23.859 -35.294 1.00 34.90 118 GLY A O 1
ATOM 889 N N . LEU A 1 119 ? -6.812 23.122 -34.780 1.00 29.91 119 LEU A N 1
ATOM 890 C CA . LEU A 1 119 ? -7.238 22.486 -33.506 1.00 31.54 119 LEU A CA 1
ATOM 891 C C . LEU A 1 119 ? -7.832 23.480 -32.510 1.00 31.48 119 LEU A C 1
ATOM 892 O O . LEU A 1 119 ? -8.851 23.191 -31.898 1.00 29.92 119 LEU A O 1
ATOM 897 N N . LEU A 1 120 ? -7.199 24.650 -32.373 1.00 32.91 120 LEU A N 1
ATOM 898 C CA . LEU A 1 120 ? -7.652 25.636 -31.413 1.00 32.06 120 LEU A CA 1
ATOM 899 C C . LEU A 1 120 ? -9.033 26.112 -31.788 1.00 30.09 120 LEU A C 1
ATOM 900 O O . LEU A 1 120 ? -9.918 26.195 -30.943 1.00 31.23 120 LEU A O 1
ATOM 905 N N . THR A 1 121 ? -9.206 26.424 -33.056 1.00 32.10 121 THR A N 1
ATOM 906 C CA . THR A 1 121 ? -10.484 26.885 -33.577 1.00 32.67 121 THR A CA 1
ATOM 907 C C . THR A 1 121 ? -11.567 25.815 -33.470 1.00 30.53 121 THR A C 1
ATOM 908 O O . THR A 1 121 ? -12.645 26.087 -33.002 1.00 31.41 121 THR A O 1
ATOM 912 N N . TYR A 1 122 ? -11.249 24.606 -33.918 1.00 32.37 122 TYR A N 1
ATOM 913 C CA . TYR A 1 122 ? -12.156 23.488 -33.927 1.00 29.98 122 TYR A CA 1
ATOM 914 C C . TYR A 1 122 ? -12.703 23.158 -32.567 1.00 30.84 122 TYR A C 1
ATOM 915 O O . TYR A 1 122 ? -13.890 22.844 -32.433 1.00 29.57 122 TYR A O 1
ATOM 924 N N . ALA A 1 123 ? -11.868 23.283 -31.538 1.00 30.76 123 ALA A N 1
ATOM 925 C CA . ALA A 1 123 ? -12.310 23.031 -30.157 1.00 30.76 123 ALA A CA 1
ATOM 926 C C . ALA A 1 123 ? -13.550 23.878 -29.762 1.00 32.52 123 ALA A C 1
ATOM 927 O O . ALA A 1 123 ? -14.511 23.364 -29.164 1.00 31.45 123 ALA A O 1
ATOM 929 N N . PHE A 1 124 ? -13.517 25.164 -30.110 1.00 32.68 124 PHE A N 1
ATOM 930 C CA . PHE A 1 124 ? -14.651 26.053 -29.902 1.00 32.38 124 PHE A CA 1
ATOM 931 C C . PHE A 1 124 ? -15.885 25.606 -30.646 1.00 32.12 124 PHE A C 1
ATOM 932 O O . PHE A 1 124 ? -16.959 25.618 -30.070 1.00 35.35 124 PHE A O 1
ATOM 940 N N . GLN A 1 125 ? -15.759 25.164 -31.884 1.00 33.78 125 GLN A N 1
ATOM 941 C CA . GLN A 1 125 ? -16.920 24.605 -32.604 1.00 35.65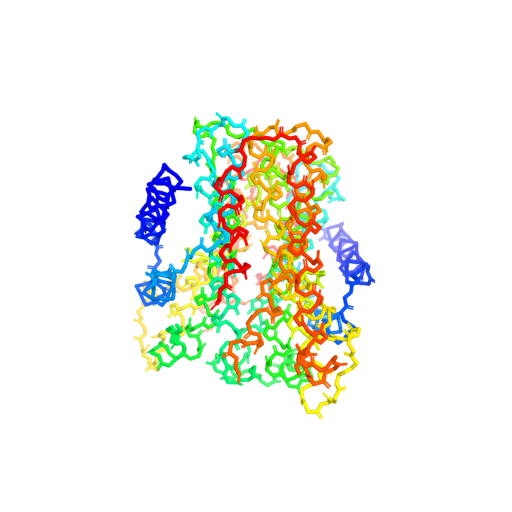 125 GLN A CA 1
ATOM 942 C C . GLN A 1 125 ? -17.531 23.356 -31.928 1.00 38.53 125 GLN A C 1
ATOM 943 O O . GLN A 1 125 ? -18.792 23.206 -31.860 1.00 40.85 125 GLN A O 1
ATOM 949 N N . LEU A 1 126 ? -16.666 22.463 -31.445 1.00 36.78 126 LEU A N 1
ATOM 950 C CA . LEU A 1 126 ? -17.139 21.254 -30.750 1.00 38.79 126 LEU A CA 1
ATOM 951 C C . LEU A 1 126 ? -18.060 21.535 -29.577 1.00 37.72 126 LEU A C 1
ATOM 952 O O . LEU A 1 126 ? -19.022 20.801 -29.360 1.00 39.84 126 LEU A O 1
ATOM 957 N N . ILE A 1 127 ? -17.765 22.583 -28.812 1.00 35.69 127 ILE A N 1
ATOM 958 C CA . ILE A 1 127 ? -18.566 22.890 -27.640 1.00 36.64 127 ILE A CA 1
ATOM 959 C C . ILE A 1 127 ? -19.925 23.426 -28.070 1.00 40.45 127 ILE A C 1
ATOM 960 O O . ILE A 1 127 ? -20.923 23.083 -27.459 1.00 39.88 127 ILE A O 1
ATOM 965 N N . THR A 1 128 ? -19.970 24.175 -29.173 1.00 42.76 128 THR A N 1
ATOM 966 C CA . THR A 1 128 ? -21.203 24.840 -29.632 1.00 44.96 128 THR A CA 1
ATOM 967 C C . THR A 1 128 ? -22.276 23.973 -30.322 1.00 52.35 128 THR A C 1
ATOM 968 O O . THR A 1 128 ? -23.461 24.134 -30.074 1.00 55.02 128 THR A O 1
ATOM 972 N N . GLU A 1 129 ? -21.835 23.062 -31.176 1.00 57.63 129 GLU A N 1
ATOM 973 C CA . GLU A 1 129 ? -22.522 22.724 -32.439 1.00 58.02 129 GLU A CA 1
ATOM 974 C C . GLU A 1 129 ? -23.845 21.975 -32.378 1.00 64.76 129 GLU A C 1
ATOM 975 O O . GLU A 1 129 ? -23.856 20.761 -32.202 1.00 67.37 129 GLU A O 1
ATOM 981 N N . ASP A 1 132 ? -24.854 22.245 -29.717 1.00 76.29 132 ASP A N 1
ATOM 982 C CA . ASP A 1 132 ? -24.753 20.794 -29.574 1.00 73.06 132 ASP A CA 1
ATOM 983 C C . ASP A 1 132 ? -25.664 20.396 -28.468 1.00 71.60 132 ASP A C 1
ATOM 984 O O . ASP A 1 132 ? -25.750 21.093 -27.467 1.00 71.25 132 ASP A O 1
ATOM 989 N N . GLU A 1 133 ? -26.318 19.262 -28.703 1.00 75.52 133 GLU A N 1
ATOM 990 C CA . GLU A 1 133 ? -27.365 18.670 -27.877 1.00 79.11 133 GLU A CA 1
ATOM 991 C C . GLU A 1 133 ? -27.515 19.171 -26.448 1.00 73.82 133 GLU A C 1
ATOM 992 O O . GLU A 1 133 ? -27.545 20.371 -26.186 1.00 69.58 133 GLU A O 1
ATOM 998 N N . ARG A 1 134 ? -27.635 18.216 -25.531 1.00 77.01 134 ARG A N 1
ATOM 999 C CA . ARG A 1 134 ? -28.130 18.487 -24.183 1.00 73.89 134 ARG A CA 1
ATOM 1000 C C . ARG A 1 134 ? -27.063 18.722 -23.133 1.00 72.98 134 ARG A C 1
ATOM 1001 O O . ARG A 1 134 ? -26.927 17.990 -22.150 1.00 69.74 134 ARG A O 1
ATOM 1009 N N . ILE A 1 135 ? -26.282 19.760 -23.413 1.00 65.05 135 ILE A N 1
ATOM 1010 C CA . ILE A 1 135 ? -25.835 20.703 -22.402 1.00 61.63 135 ILE A CA 1
ATOM 1011 C C . ILE A 1 135 ? -26.594 22.008 -22.735 1.00 57.14 135 ILE A C 1
ATOM 1012 O O . ILE A 1 135 ? -26.635 22.428 -23.907 1.00 54.83 135 ILE A O 1
ATOM 1017 N N . PRO A 1 136 ? -27.214 22.630 -21.719 1.00 52.83 136 PRO A N 1
ATOM 1018 C CA . PRO A 1 136 ? -28.014 23.829 -21.934 1.00 50.88 136 PRO A CA 1
ATOM 1019 C C . PRO A 1 136 ? -27.224 25.086 -22.365 1.00 53.09 136 PRO A C 1
ATOM 1020 O O . PRO A 1 136 ? -26.117 25.335 -21.870 1.00 52.22 136 PRO A O 1
ATOM 1024 N N . PRO A 1 137 ? -27.803 25.877 -23.291 1.00 55.04 137 PRO A N 1
ATOM 1025 C CA . PRO A 1 137 ? -27.252 27.093 -23.890 1.00 53.17 137 PRO A CA 1
ATOM 1026 C C . PRO A 1 137 ? -26.493 28.011 -22.966 1.00 50.10 137 PRO A C 1
ATOM 1027 O O . PRO A 1 137 ? -25.393 28.429 -23.303 1.00 50.87 137 PRO A O 1
ATOM 1031 N N . SER A 1 138 ? -27.067 28.334 -21.813 1.00 47.46 138 SER A N 1
ATOM 1032 C CA . SER A 1 138 ? -26.390 29.194 -20.856 1.00 48.69 138 SER A CA 1
ATOM 1033 C C . SER A 1 138 ? -25.117 28.544 -20.284 1.00 47.90 138 SER A C 1
ATOM 1034 O O . SER A 1 138 ? -24.134 29.217 -20.013 1.00 45.14 138 SER A O 1
ATOM 1037 N N . VAL A 1 139 ? -25.152 27.235 -20.079 1.00 44.76 139 VAL A N 1
ATOM 1038 C CA . VAL A 1 139 ? -23.954 26.508 -19.586 1.00 45.12 139 VAL A CA 1
ATOM 1039 C C . VAL A 1 139 ? -22.902 26.409 -20.690 1.00 37.89 139 VAL A C 1
ATOM 1040 O O . VAL A 1 139 ? -21.737 26.579 -20.451 1.00 37.63 139 VAL A O 1
ATOM 1044 N N . ARG A 1 140 ? -23.346 26.206 -21.920 1.00 39.82 140 ARG A N 1
ATOM 1045 C CA . ARG A 1 140 ? -22.451 26.183 -23.060 1.00 39.80 140 ARG A CA 1
ATOM 1046 C C . ARG A 1 140 ? -21.677 27.480 -23.256 1.00 41.23 140 ARG A C 1
ATOM 1047 O O . ARG A 1 140 ? -20.476 27.445 -23.508 1.00 40.04 140 ARG A O 1
ATOM 1055 N N . LEU A 1 141 ? -22.344 28.622 -23.101 1.00 40.58 141 LEU A N 1
ATOM 1056 C CA . LEU A 1 141 ? -21.646 29.882 -23.163 1.00 39.00 141 LEU A CA 1
ATOM 1057 C C . LEU A 1 141 ? -20.628 30.016 -22.042 1.00 37.93 141 LEU A C 1
ATOM 1058 O O . LEU A 1 141 ? -19.517 30.469 -22.273 1.00 36.65 141 LEU A O 1
ATOM 1063 N N . ARG A 1 142 ? -20.984 29.597 -20.837 1.00 38.67 142 ARG A N 1
ATOM 1064 C CA . ARG A 1 142 ? -20.051 29.718 -19.734 1.00 39.96 142 ARG A CA 1
ATOM 1065 C C . ARG A 1 142 ? -18.822 28.836 -19.917 1.00 38.09 142 ARG A C 1
ATOM 1066 O O . ARG A 1 142 ? -17.710 29.276 -19.654 1.00 34.24 142 ARG A O 1
ATOM 1074 N N . LEU A 1 143 ? -19.033 27.608 -20.395 1.00 36.76 143 LEU A N 1
ATOM 1075 C CA . LEU A 1 143 ? -17.932 26.728 -20.779 1.00 34.13 143 LEU A CA 1
ATOM 1076 C C . LEU A 1 143 ? -16.981 27.405 -21.770 1.00 34.31 143 LEU A C 1
ATOM 1077 O O . LEU A 1 143 ? -15.769 27.370 -21.606 1.00 30.63 143 LEU A O 1
ATOM 1082 N N . ILE A 1 144 ? -17.557 28.000 -22.807 1.00 35.25 144 ILE A N 1
ATOM 1083 C CA . ILE A 1 144 ? -16.786 28.648 -23.848 1.00 37.88 144 ILE A CA 1
ATOM 1084 C C . ILE A 1 144 ? -16.015 29.836 -23.288 1.00 39.47 144 ILE A C 1
ATOM 1085 O O . ILE A 1 144 ? -14.802 29.979 -23.524 1.00 38.18 144 ILE A O 1
ATOM 1090 N N . GLU A 1 145 ? -16.713 30.675 -22.529 1.00 39.81 145 GLU A N 1
ATOM 1091 C CA . GLU A 1 145 ? -16.060 31.791 -21.872 1.00 38.04 145 GLU A CA 1
ATOM 1092 C C . GLU A 1 145 ? -14.873 31.353 -21.028 1.00 38.50 145 GLU A C 1
ATOM 1093 O O . GLU A 1 145 ? -13.778 31.933 -21.119 1.00 34.59 145 GLU A O 1
ATOM 1099 N N . ARG A 1 146 ? -15.072 30.333 -20.193 1.00 37.16 146 ARG A N 1
ATOM 1100 C CA . ARG A 1 146 ? -14.024 29.956 -19.290 1.00 37.41 146 ARG A CA 1
ATOM 1101 C C . ARG A 1 146 ? -12.918 29.208 -19.986 1.00 35.20 146 ARG A C 1
ATOM 1102 O O . ARG A 1 146 ? -11.764 29.276 -19.560 1.00 36.15 146 ARG A O 1
ATOM 1110 N N . LEU A 1 147 ? -13.247 28.559 -21.090 1.00 33.50 147 LEU A N 1
ATOM 1111 C CA . LEU A 1 147 ? -12.215 27.990 -21.939 1.00 35.65 147 LEU A CA 1
ATOM 1112 C C . LEU A 1 147 ? -11.332 29.080 -22.536 1.00 33.01 147 LEU A C 1
ATOM 1113 O O . LEU A 1 147 ? -10.129 28.986 -22.468 1.00 30.61 147 LEU A O 1
ATOM 1118 N N . ALA A 1 148 ? -11.926 30.105 -23.139 1.00 32.27 148 ALA A N 1
ATOM 1119 C CA . ALA A 1 148 ? -11.114 31.180 -23.730 1.00 32.14 148 ALA A CA 1
ATOM 1120 C C . ALA A 1 148 ? -10.184 31.820 -22.711 1.00 34.91 148 ALA A C 1
ATOM 1121 O O . ALA A 1 148 ? -8.992 32.044 -22.987 1.00 33.74 148 ALA A O 1
ATOM 1123 N N . LYS A 1 149 ? -10.726 32.093 -21.527 1.00 36.78 149 LYS A N 1
ATOM 1124 C CA . LYS A 1 149 ? -9.960 32.674 -20.443 1.00 36.15 149 LYS A CA 1
ATOM 1125 C C . LYS A 1 149 ? -8.825 31.779 -20.019 1.00 36.47 149 LYS A C 1
ATOM 1126 O O . LYS A 1 149 ? -7.697 32.261 -19.894 1.00 41.05 149 LYS A O 1
ATOM 1132 N N . ALA A 1 150 ? -9.100 30.485 -19.801 1.00 34.63 150 ALA A N 1
ATOM 1133 C CA . ALA A 1 150 ? -8.041 29.552 -19.401 1.00 34.94 150 ALA A CA 1
ATOM 1134 C C . ALA A 1 150 ? -6.957 29.404 -20.454 1.00 35.43 150 ALA A C 1
ATOM 1135 O O . ALA A 1 150 ? -5.766 29.256 -20.120 1.00 34.67 150 ALA A O 1
ATOM 1137 N N . ALA A 1 151 ? -7.363 29.408 -21.723 1.00 34.07 151 ALA A N 1
ATOM 1138 C CA . ALA A 1 151 ? -6.429 29.144 -22.820 1.00 33.65 151 ALA A CA 1
ATOM 1139 C C . ALA A 1 151 ? -5.760 30.434 -23.351 1.00 33.56 151 ALA A C 1
ATOM 1140 O O . ALA A 1 151 ? -4.710 30.409 -23.994 1.00 32.76 151 ALA A O 1
ATOM 1142 N N . GLY A 1 152 ? -6.372 31.569 -23.078 1.00 35.16 152 GLY A N 1
ATOM 1143 C CA . GLY A 1 152 ? -6.027 32.794 -23.790 1.00 32.76 152 GLY A CA 1
ATOM 1144 C C . GLY A 1 152 ? -4.837 33.567 -23.275 1.00 31.52 152 GLY A C 1
ATOM 1145 O O . GLY A 1 152 ? -3.980 33.034 -22.562 1.00 32.96 152 GLY A O 1
ATOM 1146 N N . PRO A 1 153 ? -4.780 34.848 -23.636 1.00 32.85 153 PRO A N 1
ATOM 1147 C CA . PRO A 1 153 ? -3.733 35.788 -23.278 1.00 35.22 153 PRO A CA 1
ATOM 1148 C C . PRO A 1 153 ? -3.668 36.199 -21.798 1.00 36.21 153 PRO A C 1
ATOM 1149 O O . PRO A 1 153 ? -2.747 36.919 -21.397 1.00 38.85 153 PRO A O 1
ATOM 1153 N N . GLU A 1 154 ? -4.622 35.756 -20.993 1.00 37.47 154 GLU A N 1
ATOM 1154 C CA . GLU A 1 154 ? -4.507 35.819 -19.525 1.00 37.46 154 GLU A CA 1
ATOM 1155 C C . GLU A 1 154 ? -4.321 34.437 -18.896 1.00 39.70 154 GLU A C 1
ATOM 1156 O O . GLU A 1 154 ? -4.233 34.293 -17.669 1.00 39.97 154 GLU A O 1
ATOM 1162 N N . GLY A 1 155 ? -4.214 33.418 -19.740 1.00 38.33 155 GLY A N 1
ATOM 1163 C CA . GLY A 1 155 ? -4.192 32.047 -19.286 1.00 34.38 155 GLY A CA 1
ATOM 1164 C C . GLY A 1 155 ? -2.982 31.351 -19.862 1.00 36.36 155 GLY A C 1
ATOM 1165 O O . GLY A 1 155 ? -1.850 31.824 -19.712 1.00 34.55 155 GLY A O 1
ATOM 1166 N N . MET A 1 156 ? -3.222 30.234 -20.535 1.00 35.81 156 MET A N 1
ATOM 1167 C CA . MET A 1 156 ? -2.147 29.432 -21.092 1.00 38.51 156 MET A CA 1
ATOM 1168 C C . MET A 1 156 ? -1.175 30.239 -21.985 1.00 37.39 156 MET A C 1
ATOM 1169 O O . MET A 1 156 ? 0.040 30.122 -21.841 1.00 34.59 156 MET A O 1
ATOM 1174 N N . VAL A 1 157 ? -1.706 31.068 -22.883 1.00 35.54 157 VAL A N 1
ATOM 1175 C CA . VAL A 1 157 ? -0.826 31.829 -23.781 1.00 38.31 157 VAL A CA 1
ATOM 1176 C C . VAL A 1 157 ? 0.006 32.878 -23.003 1.00 36.67 157 VAL A C 1
ATOM 1177 O O . VAL A 1 157 ? 1.145 33.116 -23.340 1.00 36.92 157 VAL A O 1
ATOM 1181 N N . ALA A 1 158 ? -0.581 33.507 -21.985 1.00 37.05 158 ALA A N 1
ATOM 1182 C CA . ALA A 1 158 ? 0.166 34.343 -21.043 1.00 41.18 158 ALA A CA 1
ATOM 1183 C C . ALA A 1 158 ? 1.320 33.589 -20.389 1.00 41.63 158 ALA A C 1
ATOM 1184 O O . ALA A 1 158 ? 2.432 34.109 -20.256 1.00 42.40 158 ALA A O 1
ATOM 1186 N N . GLY A 1 159 ? 1.036 32.367 -19.958 1.00 40.75 159 GLY A N 1
ATOM 1187 C CA . GLY A 1 159 ? 2.052 31.472 -19.388 1.00 42.69 159 GLY A CA 1
ATOM 1188 C C . GLY A 1 159 ? 3.183 31.139 -20.358 1.00 43.60 159 GLY A C 1
ATOM 1189 O O . GLY A 1 159 ? 4.354 31.240 -20.014 1.00 41.52 159 GLY A O 1
ATOM 1190 N N . GLN A 1 160 ? 2.822 30.765 -21.580 1.00 43.71 160 GLN A N 1
ATOM 1191 C CA . GLN A 1 160 ? 3.811 30.535 -22.633 1.00 43.84 160 GLN A CA 1
ATOM 1192 C C . GLN A 1 160 ? 4.626 31.783 -23.005 1.00 42.29 160 GLN A C 1
ATOM 1193 O O . GLN A 1 160 ? 5.837 31.702 -23.129 1.00 38.74 160 GLN A O 1
ATOM 1199 N N . ALA A 1 161 ? 3.990 32.944 -23.132 1.00 40.36 161 ALA A N 1
ATOM 1200 C CA . ALA A 1 161 ? 4.756 34.182 -23.389 1.00 41.98 161 ALA A CA 1
ATOM 1201 C C . ALA A 1 161 ? 5.753 34.486 -22.270 1.00 45.97 161 ALA A C 1
ATOM 1202 O O . ALA A 1 161 ? 6.930 34.784 -22.538 1.00 46.92 161 ALA A O 1
ATOM 1204 N N . ALA A 1 162 ? 5.295 34.392 -21.022 1.00 45.12 162 ALA A N 1
ATOM 1205 C CA . ALA A 1 162 ? 6.173 34.592 -19.865 1.00 46.80 162 ALA A CA 1
ATOM 1206 C C . ALA A 1 162 ? 7.362 33.621 -19.836 1.00 50.88 162 ALA A C 1
ATOM 1207 O O . ALA A 1 162 ? 8.499 34.026 -19.583 1.00 53.10 162 ALA A O 1
ATOM 1209 N N . ASP A 1 163 ? 7.092 32.351 -20.106 1.00 50.58 163 ASP A N 1
ATOM 1210 C CA . ASP A 1 163 ? 8.127 31.338 -20.250 1.00 53.14 163 ASP A CA 1
ATOM 1211 C C . ASP A 1 163 ? 9.122 31.671 -21.359 1.00 59.23 163 ASP A C 1
ATOM 1212 O O . ASP A 1 163 ? 10.329 31.544 -21.142 1.00 61.05 163 ASP A O 1
ATOM 1217 N N . MET A 1 164 ? 8.621 32.078 -22.537 1.00 61.50 164 MET A N 1
ATOM 1218 C CA . MET A 1 164 ? 9.478 32.451 -23.682 1.00 63.56 164 MET A CA 1
ATOM 1219 C C . MET A 1 164 ? 10.375 33.644 -23.362 1.00 68.88 164 MET A C 1
A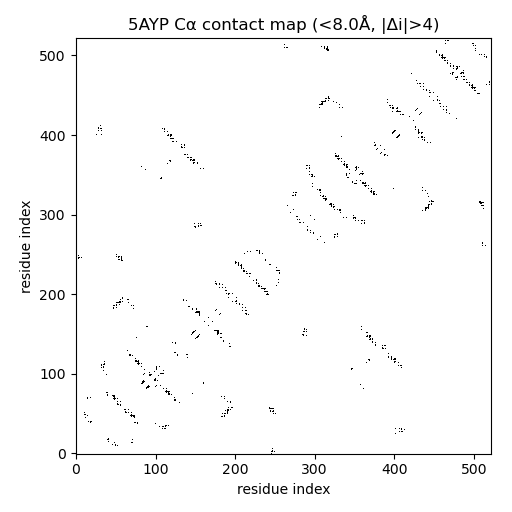TOM 1220 O O . MET A 1 164 ? 11.564 33.631 -23.655 1.00 70.42 164 MET A O 1
ATOM 1225 N N . GLU A 1 165 ? 9.801 34.658 -22.729 1.00 71.95 165 GLU A N 1
ATOM 1226 C CA . GLU A 1 165 ? 10.558 35.813 -22.253 1.00 70.72 165 GLU A CA 1
ATOM 1227 C C . GLU A 1 165 ? 11.630 35.412 -21.219 1.00 72.33 165 GLU A C 1
ATOM 1228 O O . GLU A 1 165 ? 12.317 36.269 -20.661 1.00 65.37 165 GLU A O 1
ATOM 1234 N N . GLY A 1 166 ? 11.753 34.114 -20.955 1.00 75.87 166 GLY A N 1
ATOM 1235 C CA . GLY A 1 166 ? 12.805 33.580 -20.078 1.00 85.05 166 GLY A CA 1
ATOM 1236 C C . GLY A 1 166 ? 14.098 33.316 -20.837 1.00 87.51 166 GLY A C 1
ATOM 1237 O O . GLY A 1 166 ? 14.384 32.188 -21.242 1.00 78.78 166 GLY A O 1
ATOM 1238 N N . GLU A 1 167 ? 14.874 34.375 -21.038 1.00 93.93 167 GLU A N 1
ATOM 1239 C CA . GLU A 1 167 ? 16.128 34.278 -21.776 1.00 96.39 167 GLU A CA 1
ATOM 1240 C C . GLU A 1 167 ? 17.201 33.904 -20.764 1.00 101.46 167 GLU A C 1
ATOM 1241 O O . GLU A 1 167 ? 17.602 34.730 -19.934 1.00 96.29 167 GLU A O 1
ATOM 1247 N N . GLY A 1 168 ? 17.638 32.648 -20.820 1.00 102.34 168 GLY A N 1
ATOM 1248 C CA . GLY A 1 168 ? 18.616 32.128 -19.880 1.00 104.06 168 GLY A CA 1
ATOM 1249 C C . GLY A 1 168 ? 18.727 32.999 -18.645 1.00 104.67 168 GLY A C 1
ATOM 1250 O O . GLY A 1 168 ? 19.826 33.383 -18.246 1.00 113.85 168 GLY A O 1
ATOM 1251 N N . LYS A 1 169 ? 17.585 33.315 -18.039 1.00 98.21 169 LYS A N 1
ATOM 1252 C CA . LYS A 1 169 ? 17.573 34.199 -16.875 1.00 99.66 169 LYS A CA 1
ATOM 1253 C C . LYS A 1 169 ? 16.990 33.494 -15.662 1.00 96.76 169 LYS A C 1
ATOM 1254 O O . LYS A 1 169 ? 15.821 33.147 -15.668 1.00 104.09 169 LYS A O 1
ATOM 1260 N N . THR A 1 170 ? 17.812 33.288 -14.632 1.00 94.26 170 THR A N 1
ATOM 1261 C CA . THR A 1 170 ? 17.346 32.903 -13.293 1.00 87.24 170 THR A CA 1
ATOM 1262 C C . THR A 1 170 ? 16.103 33.720 -12.984 1.00 88.07 170 THR A C 1
ATOM 1263 O O . THR A 1 170 ? 16.179 34.928 -12.761 1.00 91.62 170 THR A O 1
ATOM 1267 N N . LEU A 1 171 ? 14.947 33.075 -12.993 1.00 83.33 171 LEU A N 1
ATOM 1268 C CA . LEU A 1 171 ? 13.708 33.838 -13.138 1.00 76.04 171 LEU A CA 1
ATOM 1269 C C . LEU A 1 171 ? 13.229 34.547 -11.881 1.00 77.44 171 LEU A C 1
ATOM 1270 O O . LEU A 1 171 ? 13.156 35.763 -11.879 1.00 84.57 171 LEU A O 1
ATOM 1275 N N . THR A 1 172 ? 12.897 33.779 -10.848 1.00 82.08 172 THR A N 1
ATOM 1276 C CA . THR A 1 172 ? 12.268 34.296 -9.633 1.00 86.72 172 THR A CA 1
ATOM 1277 C C . THR A 1 172 ? 11.100 33.374 -9.311 1.00 88.88 172 THR A C 1
ATOM 1278 O O . THR A 1 172 ? 10.334 33.011 -10.204 1.00 94.96 172 THR A O 1
ATOM 1282 N N . LEU A 1 173 ? 10.965 32.986 -8.047 1.00 83.89 173 LEU A N 1
ATOM 1283 C CA . LEU A 1 173 ? 9.992 31.973 -7.697 1.00 82.75 173 LEU A CA 1
ATOM 1284 C C . LEU A 1 173 ? 8.575 32.415 -8.043 1.00 82.24 173 LEU A C 1
ATOM 1285 O O . LEU A 1 173 ? 7.787 31.615 -8.542 1.00 83.54 173 LEU A O 1
ATOM 1290 N N . SER A 1 174 ? 8.257 33.678 -7.763 1.00 80.61 174 SER A N 1
ATOM 1291 C CA . SER A 1 174 ? 6.945 34.240 -8.103 1.00 80.82 174 SER A CA 1
ATOM 1292 C C . SER A 1 174 ? 6.739 34.349 -9.616 1.00 81.11 174 SER A C 1
ATOM 1293 O O . SER A 1 174 ? 5.617 34.228 -10.101 1.00 79.38 174 SER A O 1
ATOM 1296 N N . GLU A 1 175 ? 7.821 34.596 -10.351 1.00 76.55 175 GLU A N 1
ATOM 1297 C CA . GLU A 1 175 ? 7.754 34.626 -11.813 1.00 80.49 175 GLU A CA 1
ATOM 1298 C C . GLU A 1 175 ? 7.556 33.219 -12.364 1.00 83.24 175 GLU A C 1
ATOM 1299 O O . GLU A 1 175 ? 6.981 33.043 -13.439 1.00 86.21 175 GLU A O 1
ATOM 1305 N N . LEU A 1 176 ? 8.037 32.230 -11.612 1.00 81.52 176 LEU A N 1
ATOM 1306 C CA . LEU A 1 176 ? 7.850 30.811 -11.929 1.00 78.18 176 LEU A CA 1
ATOM 1307 C C . LEU A 1 176 ? 6.494 30.245 -11.481 1.00 78.83 176 LEU A C 1
ATOM 1308 O O . LEU A 1 176 ? 5.989 29.307 -12.095 1.00 80.84 176 LEU A O 1
ATOM 1313 N N . GLU A 1 177 ? 5.919 30.793 -10.411 1.00 78.37 177 GLU A N 1
ATOM 1314 C CA . GLU A 1 177 ? 4.559 30.424 -10.008 1.00 82.96 177 GLU A CA 1
ATOM 1315 C C . GLU A 1 177 ? 3.572 30.961 -11.060 1.00 75.54 177 GLU A C 1
ATOM 1316 O O . GLU A 1 177 ? 2.575 30.322 -11.396 1.00 76.16 177 GLU A O 1
ATOM 1322 N N . TYR A 1 178 ? 3.869 32.144 -11.579 1.00 66.28 178 TYR A N 1
ATOM 1323 C CA . TYR A 1 178 ? 3.077 32.708 -12.641 1.00 62.54 178 TYR A CA 1
ATOM 1324 C C . TYR A 1 178 ? 3.107 31.771 -13.850 1.00 62.78 178 TYR A C 1
ATOM 1325 O O . TYR A 1 178 ? 2.057 31.434 -14.397 1.00 56.85 178 TYR A O 1
ATOM 1334 N N . ILE A 1 179 ? 4.312 31.361 -14.256 1.00 57.13 179 ILE A N 1
ATOM 1335 C CA . ILE A 1 179 ? 4.479 30.545 -15.444 1.00 54.50 179 ILE A CA 1
ATOM 1336 C C . ILE A 1 179 ? 3.708 29.233 -15.258 1.00 57.55 179 ILE A C 1
ATOM 1337 O O . ILE A 1 179 ? 2.875 28.870 -16.091 1.00 55.72 179 ILE A O 1
ATOM 1342 N N . HIS A 1 180 ? 3.980 28.547 -14.156 1.00 60.14 180 HIS A N 1
ATOM 1343 C CA . HIS A 1 180 ? 3.284 27.311 -13.799 1.00 62.03 180 HIS A CA 1
ATOM 1344 C C . HIS A 1 180 ? 1.760 27.398 -13.880 1.00 56.54 180 HIS A C 1
ATOM 1345 O O . HIS A 1 180 ? 1.121 26.627 -14.598 1.00 52.76 180 HIS A O 1
ATOM 1352 N N . ARG A 1 181 ? 1.191 28.290 -13.082 1.00 52.34 181 ARG A N 1
ATOM 1353 C CA . ARG A 1 181 ? -0.237 28.334 -12.891 1.00 54.98 181 ARG A CA 1
ATOM 1354 C C . ARG A 1 181 ? -0.932 28.605 -14.213 1.00 56.92 181 ARG A C 1
ATOM 1355 O O . ARG A 1 181 ? -1.960 28.003 -14.510 1.00 54.04 181 ARG A O 1
ATOM 1363 N N . HIS A 1 182 ? -0.340 29.488 -15.016 1.00 54.03 182 HIS A N 1
ATOM 1364 C CA . HIS A 1 182 ? -0.988 29.984 -16.215 1.00 52.17 182 HIS A CA 1
ATOM 1365 C C . HIS A 1 182 ? -0.809 29.035 -17.372 1.00 51.96 182 HIS A C 1
ATOM 1366 O O . HIS A 1 182 ? -1.776 28.697 -18.055 1.00 46.04 182 HIS A O 1
ATOM 1373 N N . LYS A 1 183 ? 0.426 28.579 -17.552 1.00 52.25 183 LYS A N 1
ATOM 1374 C CA . LYS A 1 183 ? 0.778 27.697 -18.655 1.00 52.82 183 LYS A CA 1
ATOM 1375 C C . LYS A 1 183 ? 0.173 26.290 -18.552 1.00 48.34 183 LYS A C 1
ATOM 1376 O O . LYS A 1 183 ? -0.205 25.740 -19.552 1.00 44.88 183 LYS A O 1
ATOM 1382 N N . THR A 1 184 ? 0.120 25.717 -17.355 1.00 49.68 184 THR A N 1
ATOM 1383 C CA . THR A 1 184 ? -0.419 24.350 -17.156 1.00 53.57 184 THR A CA 1
ATOM 1384 C C . THR A 1 184 ? -1.572 24.247 -16.152 1.00 50.26 184 THR A C 1
ATOM 1385 O O . THR A 1 184 ? -2.512 23.474 -16.366 1.00 52.62 184 THR A O 1
ATOM 1389 N N . GLY A 1 185 ? -1.492 25.005 -15.063 1.00 48.97 185 GLY A N 1
ATOM 1390 C CA . GLY A 1 185 ? -2.512 24.969 -14.022 1.00 46.22 185 GLY A CA 1
ATOM 1391 C C . GLY A 1 185 ? -3.893 25.261 -14.555 1.00 44.22 185 GLY A C 1
ATOM 1392 O O . GLY A 1 185 ? -4.832 24.488 -14.328 1.00 43.45 185 GLY A O 1
ATOM 1393 N N . LYS A 1 186 ? -3.993 26.351 -15.308 1.00 41.90 186 LYS A N 1
ATOM 1394 C CA . LYS A 1 186 ? -5.278 26.851 -15.788 1.00 43.28 186 LYS A CA 1
ATOM 1395 C C . LYS A 1 186 ? -6.106 25.811 -16.525 1.00 39.99 186 LYS A C 1
ATOM 1396 O O . LYS A 1 186 ? -7.295 25.667 -16.237 1.00 40.14 186 LYS A O 1
ATOM 1402 N N . MET A 1 187 ? -5.482 25.095 -17.460 1.00 38.60 187 MET A N 1
ATOM 1403 C CA . MET A 1 187 ? -6.219 24.126 -18.263 1.00 39.63 187 MET A CA 1
ATOM 1404 C C . MET A 1 187 ? -6.563 22.863 -17.475 1.00 37.21 187 MET A C 1
ATOM 1405 O O . MET A 1 187 ? -7.589 22.258 -17.730 1.00 37.52 187 MET A O 1
ATOM 1410 N N . LEU A 1 188 ? -5.736 22.496 -16.501 1.00 35.95 188 LEU A N 1
ATOM 1411 C CA . LEU A 1 188 ? -6.075 21.406 -15.595 1.00 37.45 188 LEU A CA 1
ATOM 1412 C C . LEU A 1 188 ? -7.253 21.797 -14.689 1.00 36.76 188 LEU A C 1
ATOM 1413 O O . LEU A 1 188 ? -8.156 21.023 -14.481 1.00 33.00 188 LEU A O 1
ATOM 1418 N N . GLN A 1 189 ? -7.247 23.030 -14.199 1.00 39.26 189 GLN A N 1
ATOM 1419 C CA . GLN A 1 189 ? -8.400 23.585 -13.509 1.00 38.90 189 GLN A CA 1
ATOM 1420 C C . GLN A 1 189 ? -9.614 23.620 -14.397 1.00 35.76 189 GLN A C 1
ATOM 1421 O O . GLN A 1 189 ? -10.698 23.196 -14.003 1.00 34.77 189 GLN A O 1
ATOM 1427 N N . TYR A 1 190 ? -9.460 24.145 -15.599 1.00 32.84 190 TYR A N 1
ATOM 1428 C CA . TYR A 1 190 ? -10.634 24.248 -16.482 1.00 34.28 190 TYR A CA 1
ATOM 1429 C C . TYR A 1 190 ? -11.315 22.871 -16.725 1.00 32.60 190 TYR A C 1
ATOM 1430 O O . TYR A 1 190 ? -12.558 22.759 -16.735 1.00 30.29 190 TYR A O 1
ATOM 1439 N N . SER A 1 191 ? -10.507 21.835 -16.923 1.00 32.19 191 SER A N 1
ATOM 1440 C CA . SER A 1 191 ? -11.066 20.500 -17.161 1.00 33.62 191 SER A CA 1
ATOM 1441 C C . SER A 1 191 ? -11.987 20.013 -16.029 1.00 33.86 191 SER A C 1
ATOM 1442 O O . SER A 1 191 ? -13.084 19.504 -16.288 1.00 36.13 191 SER A O 1
ATOM 1445 N N . VAL A 1 192 ? -11.554 20.210 -14.793 1.00 32.59 192 VAL A N 1
ATOM 1446 C CA . VAL A 1 192 ? -12.380 19.891 -13.649 1.00 34.71 192 VAL A CA 1
ATOM 1447 C C . VAL A 1 192 ? -13.587 20.804 -13.609 1.00 35.17 192 VAL A C 1
ATOM 1448 O O . VAL A 1 192 ? -14.737 20.350 -13.436 1.00 36.67 192 VAL A O 1
ATOM 1452 N N . HIS A 1 193 ? -13.329 22.100 -13.747 1.00 35.05 193 HIS A N 1
ATOM 1453 C CA . HIS A 1 193 ? -14.371 23.126 -13.667 1.00 33.49 193 HIS A CA 1
ATOM 1454 C C . HIS A 1 193 ? -15.456 22.902 -14.685 1.00 32.07 193 HIS A C 1
ATOM 1455 O O . HIS A 1 193 ? -16.666 23.013 -14.367 1.00 30.69 193 HIS A O 1
ATOM 1462 N N . ALA A 1 194 ? -15.039 22.585 -15.920 1.00 30.47 194 ALA A N 1
ATOM 1463 C CA . ALA A 1 194 ? -15.998 22.311 -16.995 1.00 30.19 194 ALA A CA 1
ATOM 1464 C C . ALA A 1 194 ? -16.860 21.106 -16.627 1.00 31.55 194 ALA A C 1
ATOM 1465 O O . ALA A 1 194 ? -18.051 21.109 -16.837 1.00 34.51 194 ALA A O 1
ATOM 1467 N N . GLY A 1 195 ? -16.256 20.082 -16.044 1.00 31.66 195 GLY A N 1
ATOM 1468 C CA . GLY A 1 195 ? -17.017 18.918 -15.600 1.00 33.33 195 GLY A CA 1
ATOM 1469 C C . GLY A 1 195 ? -18.012 19.213 -14.492 1.00 31.08 195 GLY A C 1
ATOM 1470 O O . GLY A 1 195 ? -19.129 18.661 -14.455 1.00 31.20 195 GLY A O 1
ATOM 1471 N N . ALA A 1 196 ? -17.620 20.098 -13.601 1.00 30.83 196 ALA A N 1
ATOM 1472 C CA . ALA A 1 196 ? -18.526 20.597 -12.559 1.00 32.43 196 ALA A CA 1
ATOM 1473 C C . ALA A 1 196 ? -19.762 21.309 -13.097 1.00 33.33 196 ALA A C 1
ATOM 1474 O O . ALA A 1 196 ? -20.866 21.076 -12.624 1.00 35.22 196 ALA A O 1
ATOM 1476 N N . LEU A 1 197 ? -19.559 22.190 -14.074 1.00 34.40 197 LEU A N 1
ATOM 1477 C CA . LEU A 1 197 ? -20.655 22.883 -14.744 1.00 34.23 197 LEU A CA 1
ATOM 1478 C C . LEU A 1 197 ? -21.555 21.914 -15.496 1.00 35.65 197 LEU A C 1
ATOM 1479 O O . LEU A 1 197 ? -22.781 21.993 -15.413 1.00 37.06 197 LEU A O 1
ATOM 1484 N N . ILE A 1 198 ? -20.956 21.000 -16.248 1.00 35.00 198 ILE A N 1
ATOM 1485 C CA . ILE A 1 198 ? -21.748 20.011 -16.982 1.00 34.53 198 ILE A CA 1
ATOM 1486 C C . ILE A 1 198 ? -22.521 19.120 -15.988 1.00 34.00 198 ILE A C 1
ATOM 1487 O O . ILE A 1 198 ? -23.689 18.802 -16.201 1.00 35.01 198 ILE A O 1
ATOM 1492 N N . GLY A 1 199 ? -21.869 18.753 -14.889 1.00 34.21 199 GLY A N 1
ATOM 1493 C CA . GLY A 1 199 ? -22.449 17.838 -13.922 1.00 34.70 199 GLY A CA 1
ATOM 1494 C C . GLY A 1 199 ? -23.515 18.472 -13.065 1.00 37.90 199 GLY A C 1
ATOM 1495 O O . GLY A 1 199 ? -24.349 17.773 -12.522 1.00 38.29 199 GLY A O 1
ATOM 1496 N N . GLY A 1 200 ? -23.513 19.801 -12.966 1.00 36.90 200 GLY A N 1
ATOM 1497 C CA . GLY A 1 200 ? -24.521 20.508 -12.189 1.00 34.76 200 GLY A CA 1
ATOM 1498 C C . GLY A 1 200 ? -24.094 20.700 -10.732 1.00 34.50 200 GLY A C 1
ATOM 1499 O O . GLY A 1 200 ? -24.918 20.709 -9.815 1.00 33.17 200 GLY A O 1
ATOM 1500 N N . ALA A 1 201 ? -22.802 20.878 -10.513 1.00 31.66 201 ALA A N 1
ATOM 1501 C CA . ALA A 1 201 ? -22.307 21.119 -9.178 1.00 32.34 201 ALA A CA 1
ATOM 1502 C C . ALA A 1 201 ? -22.735 22.516 -8.665 1.00 35.90 201 ALA A C 1
ATOM 1503 O O . ALA A 1 201 ? -22.885 23.466 -9.450 1.00 34.14 201 ALA A O 1
ATOM 1505 N N . ASP A 1 202 ? -22.998 22.630 -7.363 1.00 37.75 202 ASP A N 1
ATOM 1506 C CA . ASP A 1 202 ? -23.351 23.941 -6.791 1.00 38.45 202 ASP A CA 1
ATOM 1507 C C . ASP A 1 202 ? -22.051 24.735 -6.634 1.00 40.66 202 ASP A C 1
ATOM 1508 O O . ASP A 1 202 ? -20.937 24.206 -6.838 1.00 40.30 202 ASP A O 1
ATOM 1513 N N . ALA A 1 203 ? -22.190 26.004 -6.285 1.00 38.58 203 ALA A N 1
ATOM 1514 C CA . ALA A 1 203 ? -21.069 26.928 -6.303 1.00 39.66 203 ALA A CA 1
ATOM 1515 C C . ALA A 1 203 ? -19.986 26.575 -5.285 1.00 39.54 203 ALA A C 1
ATOM 1516 O O . ALA A 1 203 ? -18.799 26.764 -5.523 1.00 41.47 203 ALA A O 1
ATOM 1518 N N . ARG A 1 204 ? -20.382 26.042 -4.151 1.00 41.49 204 ARG A N 1
ATOM 1519 C CA . ARG A 1 204 ? -19.400 25.620 -3.172 1.00 44.62 204 ARG A CA 1
ATOM 1520 C C . ARG A 1 204 ? -18.623 24.374 -3.622 1.00 43.49 204 ARG A C 1
ATOM 1521 O O . ARG A 1 204 ? -17.395 24.274 -3.435 1.00 41.44 204 ARG A O 1
ATOM 1529 N N . GLN A 1 205 ? -19.353 23.432 -4.209 1.00 41.74 205 GLN A N 1
ATOM 1530 C CA . GLN A 1 205 ? -18.755 22.209 -4.745 1.00 43.43 205 GLN A CA 1
ATOM 1531 C C . GLN A 1 205 ? -17.717 22.557 -5.826 1.00 42.29 205 GLN A C 1
ATOM 1532 O O . GLN A 1 205 ? -16.629 21.990 -5.860 1.00 36.56 205 GLN A O 1
ATOM 1538 N N . THR A 1 206 ? -18.073 23.524 -6.664 1.00 40.11 206 THR A N 1
ATOM 1539 C CA . THR A 1 206 ? -17.252 23.935 -7.767 1.00 40.81 206 THR A CA 1
ATOM 1540 C C . THR A 1 206 ? -15.969 24.542 -7.248 1.00 39.47 206 THR A C 1
ATOM 1541 O O . THR A 1 206 ? -14.886 24.290 -7.762 1.00 39.34 206 THR A O 1
ATOM 1545 N N . ARG A 1 207 ? -16.090 25.332 -6.208 1.00 40.26 207 ARG A N 1
ATOM 1546 C CA . ARG A 1 207 ? -14.931 25.981 -5.677 1.00 41.27 207 ARG A CA 1
ATOM 1547 C C . ARG A 1 207 ? -13.984 24.972 -5.012 1.00 40.65 207 ARG A C 1
ATOM 1548 O O . ARG A 1 207 ? -12.778 25.114 -5.133 1.00 39.91 207 ARG A O 1
ATOM 1556 N N . GLU A 1 208 ? -14.521 23.962 -4.319 1.00 38.98 208 GLU A N 1
ATOM 1557 C CA . GLU A 1 208 ? -13.686 22.915 -3.724 1.00 39.94 208 GLU A CA 1
ATOM 1558 C C . GLU A 1 208 ? -12.968 22.076 -4.788 1.00 41.69 208 GLU A C 1
ATOM 1559 O O . GLU A 1 208 ? -11.836 21.640 -4.598 1.00 37.34 208 GLU A O 1
ATOM 1565 N N . LEU A 1 209 ? -13.653 21.846 -5.892 1.00 38.52 209 LEU A N 1
ATOM 1566 C CA . LEU A 1 209 ? -13.101 21.104 -6.992 1.00 40.68 209 LEU A CA 1
ATOM 1567 C C . LEU A 1 209 ? -12.044 21.929 -7.725 1.00 40.93 209 LEU A C 1
ATOM 1568 O O . LEU A 1 209 ? -11.042 21.377 -8.151 1.00 37.38 209 LEU A O 1
ATOM 1573 N N . ASP A 1 210 ? -12.259 23.238 -7.838 1.00 43.96 210 ASP A N 1
ATOM 1574 C CA . ASP A 1 210 ? -11.217 24.137 -8.343 1.00 45.55 210 ASP A CA 1
ATOM 1575 C C . ASP A 1 210 ? -9.942 24.062 -7.515 1.00 43.37 210 ASP A C 1
ATOM 1576 O O . ASP A 1 210 ? -8.865 23.937 -8.076 1.00 44.95 210 ASP A O 1
ATOM 1581 N N . GLU A 1 211 ? -10.062 24.125 -6.195 1.00 43.15 211 GLU A N 1
ATOM 1582 C CA . GLU A 1 211 ? -8.904 23.992 -5.296 1.00 44.28 211 GLU A CA 1
ATOM 1583 C C . GLU A 1 211 ? -8.233 22.622 -5.379 1.00 41.44 211 GLU A C 1
ATOM 1584 O O . GLU A 1 211 ? -7.027 22.531 -5.368 1.00 43.74 211 GLU A O 1
ATOM 1590 N N . PHE A 1 212 ? -9.020 21.564 -5.481 1.00 39.14 212 PHE A N 1
ATOM 1591 C CA . PHE A 1 212 ? -8.493 20.227 -5.759 1.00 39.01 212 PHE A CA 1
ATOM 1592 C C . PHE A 1 212 ? -7.590 20.273 -6.995 1.00 38.92 212 PHE A C 1
ATOM 1593 O O . PHE A 1 212 ? -6.466 19.774 -6.975 1.00 37.59 212 PHE A O 1
ATOM 1601 N N . ALA A 1 213 ? -8.087 20.907 -8.055 1.00 38.40 213 ALA A N 1
ATOM 1602 C CA . ALA A 1 213 ? -7.383 20.954 -9.328 1.00 40.41 213 ALA A CA 1
ATOM 1603 C C . ALA A 1 213 ? -6.101 21.770 -9.297 1.00 38.44 213 ALA A C 1
ATOM 1604 O O . ALA A 1 213 ? -5.135 21.431 -9.980 1.00 38.59 213 ALA A O 1
ATOM 1606 N N . ALA A 1 214 ? -6.093 22.841 -8.515 1.00 40.24 214 ALA A N 1
ATOM 1607 C CA . ALA A 1 214 ? -4.890 23.673 -8.367 1.00 40.19 214 ALA A CA 1
ATOM 1608 C C . ALA A 1 214 ? -3.797 22.876 -7.701 1.00 40.19 214 ALA A C 1
ATOM 1609 O O . ALA A 1 214 ? -2.663 22.855 -8.162 1.00 40.04 214 ALA A O 1
ATOM 1611 N N . HIS A 1 215 ? -4.132 22.245 -6.581 1.00 41.30 215 HIS A N 1
ATOM 1612 C CA . HIS A 1 215 ? -3.172 21.381 -5.913 1.00 42.95 215 HIS A CA 1
ATOM 1613 C C . HIS A 1 215 ? -2.696 20.297 -6.868 1.00 39.97 215 HIS A C 1
ATOM 1614 O O . HIS A 1 215 ? -1.486 20.058 -6.988 1.00 35.57 215 HIS A O 1
ATOM 1621 N N . LEU A 1 216 ? -3.646 19.676 -7.563 1.00 40.13 216 LEU A N 1
ATOM 1622 C CA . LEU A 1 216 ? -3.313 18.652 -8.541 1.00 43.19 216 LEU A CA 1
ATOM 1623 C C . LEU A 1 216 ? -2.349 19.199 -9.604 1.00 44.13 216 LEU A C 1
ATOM 1624 O O . LEU A 1 216 ? -1.324 18.586 -9.902 1.00 38.99 216 LEU A O 1
ATOM 1629 N N . GLY A 1 217 ? -2.684 20.368 -10.143 1.00 46.94 217 GLY A N 1
ATOM 1630 C CA . GLY A 1 217 ? -1.767 21.170 -10.964 1.00 46.19 217 GLY A CA 1
ATOM 1631 C C . GLY A 1 217 ? -0.361 21.326 -10.394 1.00 48.43 217 GLY A C 1
ATOM 1632 O O . GLY A 1 217 ? 0.635 21.024 -11.050 1.00 45.32 217 GLY A O 1
ATOM 1633 N N . LEU A 1 218 ? -0.274 21.801 -9.167 1.00 50.78 218 LEU A N 1
ATOM 1634 C CA . LEU A 1 218 ? 1.003 21.927 -8.487 1.00 53.03 218 LEU A CA 1
ATOM 1635 C C . LEU A 1 218 ? 1.751 20.579 -8.452 1.00 55.02 218 LEU A C 1
ATOM 1636 O O . LEU A 1 218 ? 2.904 20.495 -8.889 1.00 54.52 218 LEU A O 1
ATOM 1641 N N . ALA A 1 219 ? 1.101 19.527 -7.952 1.00 49.66 219 ALA A N 1
ATOM 1642 C CA . ALA A 1 219 ? 1.671 18.159 -8.015 1.00 50.07 219 ALA A CA 1
ATOM 1643 C C . ALA A 1 219 ? 2.166 17.801 -9.424 1.00 54.83 219 ALA A C 1
ATOM 1644 O O . ALA A 1 219 ? 3.219 17.178 -9.609 1.00 52.36 219 ALA A O 1
ATOM 1646 N N . PHE A 1 220 ? 1.387 18.210 -10.412 1.00 56.80 220 PHE A N 1
ATOM 1647 C CA . PHE A 1 220 ? 1.769 18.066 -11.795 1.00 61.86 220 PHE A CA 1
ATOM 1648 C C . PHE A 1 220 ? 3.028 18.856 -12.088 1.00 62.13 220 PHE A C 1
ATOM 1649 O O . PHE A 1 220 ? 3.933 18.352 -12.724 1.00 63.52 220 PHE A O 1
ATOM 1657 N N . GLN A 1 221 ? 3.072 20.098 -11.623 1.00 68.91 221 GLN A N 1
ATOM 1658 C CA . GLN A 1 221 ? 4.222 20.964 -11.846 1.00 78.03 221 GLN A CA 1
ATOM 1659 C C . GLN A 1 221 ? 5.371 20.522 -10.972 1.00 82.97 221 GLN A C 1
ATOM 1660 O O . GLN A 1 221 ? 6.005 21.321 -10.295 1.00 97.93 221 GLN A O 1
ATOM 1666 N N . ILE A 1 222 ? 5.616 19.229 -11.002 1.00 78.44 222 ILE A N 1
ATOM 1667 C CA . ILE A 1 222 ? 6.682 18.591 -10.252 1.00 75.80 222 ILE A CA 1
ATOM 1668 C C . ILE A 1 222 ? 6.899 17.232 -10.878 1.00 74.04 222 ILE A C 1
ATOM 1669 O O . ILE A 1 222 ? 8.017 16.775 -10.959 1.00 75.46 222 ILE A O 1
ATOM 1674 N N . ARG A 1 223 ? 5.799 16.618 -11.325 1.00 76.43 223 ARG A N 1
ATOM 1675 C CA . ARG A 1 223 ? 5.740 15.373 -12.115 1.00 77.60 223 ARG A CA 1
ATOM 1676 C C . ARG A 1 223 ? 6.061 14.142 -11.289 1.00 82.78 223 ARG A C 1
ATOM 1677 O O . ARG A 1 223 ? 5.222 13.242 -11.170 1.00 81.83 223 ARG A O 1
ATOM 1685 N N . LEU A 1 257 ? 15.456 15.960 -4.736 1.00 73.35 257 LEU A N 1
ATOM 1686 C CA . LEU A 1 257 ? 14.534 15.024 -5.389 1.00 76.83 257 LEU A CA 1
ATOM 1687 C C . LEU A 1 257 ? 13.771 14.144 -4.408 1.00 73.73 257 LEU A C 1
ATOM 1688 O O . LEU A 1 257 ? 12.678 13.682 -4.710 1.00 73.14 257 LEU A O 1
ATOM 1693 N N . ALA A 1 258 ? 14.347 13.924 -3.235 1.00 74.90 258 ALA A N 1
ATOM 1694 C CA . ALA A 1 258 ? 13.609 13.374 -2.111 1.00 75.28 258 ALA A CA 1
ATOM 1695 C C . ALA A 1 258 ? 12.651 14.430 -1.567 1.00 72.12 258 ALA A C 1
ATOM 1696 O O . ALA A 1 258 ? 11.563 14.106 -1.125 1.00 71.01 258 ALA A O 1
ATOM 1698 N N . GLY A 1 259 ? 13.064 15.690 -1.595 1.00 67.30 259 GLY A N 1
ATOM 1699 C CA . GLY A 1 259 ? 12.210 16.784 -1.146 1.00 66.07 259 GLY A CA 1
ATOM 1700 C C . GLY A 1 259 ? 11.077 17.034 -2.116 1.00 60.28 259 GLY A C 1
ATOM 1701 O O . GLY A 1 259 ? 9.919 17.143 -1.723 1.00 58.82 259 GLY A O 1
ATOM 1702 N N . ALA A 1 260 ? 11.422 17.098 -3.393 1.00 55.74 260 ALA A N 1
ATOM 1703 C CA . ALA A 1 260 ? 10.435 17.161 -4.447 1.00 57.44 260 ALA A CA 1
ATOM 1704 C C . ALA A 1 260 ? 9.368 16.081 -4.302 1.00 56.43 260 ALA A C 1
ATOM 1705 O O . ALA A 1 260 ? 8.204 16.345 -4.531 1.00 55.71 260 ALA A O 1
ATOM 1707 N N . LYS A 1 261 ? 9.775 14.872 -3.944 1.00 59.59 261 LYS A N 1
ATOM 1708 C CA . LYS A 1 261 ? 8.831 13.789 -3.716 1.00 63.44 261 LYS A CA 1
ATOM 1709 C C . LYS A 1 261 ? 7.839 14.144 -2.615 1.00 60.78 261 LYS A C 1
ATOM 1710 O O . LYS A 1 261 ? 6.655 13.881 -2.741 1.00 57.27 261 LYS A O 1
ATOM 1716 N N . GLU A 1 262 ? 8.309 14.781 -1.552 1.00 63.06 262 GLU A N 1
ATOM 1717 C CA . GLU A 1 262 ? 7.437 15.083 -0.426 1.00 62.54 262 GLU A CA 1
ATOM 1718 C C . GLU A 1 262 ? 6.469 16.214 -0.719 1.00 59.52 262 GLU A C 1
ATOM 1719 O O . GLU A 1 262 ? 5.343 16.169 -0.258 1.00 57.42 262 GLU A O 1
ATOM 1725 N N . LYS A 1 263 ? 6.910 17.229 -1.457 1.00 55.68 263 LYS A N 1
ATOM 1726 C CA . LYS A 1 263 ? 6.045 18.361 -1.790 1.00 57.08 263 LYS A CA 1
ATOM 1727 C C . LYS A 1 263 ? 4.922 17.876 -2.705 1.00 51.80 263 LYS A C 1
ATOM 1728 O O . LYS A 1 263 ? 3.749 18.258 -2.563 1.00 47.07 263 LYS A O 1
ATOM 1734 N N . LEU A 1 264 ? 5.305 17.041 -3.661 1.00 49.16 264 LEU A N 1
ATOM 1735 C CA . LEU A 1 264 ? 4.350 16.344 -4.487 1.00 49.64 264 LEU A CA 1
ATOM 1736 C C . LEU A 1 264 ? 3.299 15.674 -3.586 1.00 45.35 264 LEU A C 1
ATOM 1737 O O . LEU A 1 264 ? 2.111 15.997 -3.667 1.00 45.45 264 LEU A O 1
ATOM 1742 N N . ALA A 1 265 ? 3.755 14.800 -2.694 1.00 43.40 265 ALA A N 1
ATOM 1743 C CA . ALA A 1 265 ? 2.884 14.070 -1.766 1.00 46.30 265 ALA A CA 1
ATOM 1744 C C . ALA A 1 265 ? 1.953 14.976 -0.909 1.00 47.39 265 ALA A C 1
ATOM 1745 O O . ALA A 1 265 ? 0.783 14.643 -0.685 1.00 47.70 265 ALA A O 1
ATOM 1747 N N . PHE A 1 266 ? 2.459 16.127 -0.480 1.00 43.66 266 PHE A N 1
ATOM 1748 C CA . PHE A 1 266 ? 1.659 17.108 0.235 1.00 45.07 266 PHE A CA 1
ATOM 1749 C C . PHE A 1 266 ? 0.499 17.663 -0.611 1.00 43.35 266 PHE A C 1
ATOM 1750 O O . PHE A 1 266 ? -0.626 17.762 -0.147 1.00 42.05 266 PHE A O 1
ATOM 1758 N N . HIS A 1 267 ? 0.806 18.045 -1.841 1.00 40.65 267 HIS A N 1
ATOM 1759 C CA . HIS A 1 267 ? -0.183 18.615 -2.732 1.00 40.82 267 HIS A CA 1
ATOM 1760 C C . HIS A 1 267 ? -1.247 17.614 -3.124 1.00 41.29 267 HIS A C 1
ATOM 1761 O O . HIS A 1 267 ? -2.399 17.979 -3.240 1.00 42.52 267 HIS A O 1
ATOM 1768 N N . ILE A 1 268 ? -0.843 16.359 -3.308 1.00 40.62 268 ILE A N 1
ATOM 1769 C CA . ILE A 1 268 ? -1.751 15.279 -3.623 1.00 40.96 268 ILE A CA 1
ATOM 1770 C C . ILE A 1 268 ? -2.743 15.096 -2.496 1.00 43.13 268 ILE A C 1
ATOM 1771 O O . ILE A 1 268 ? -3.927 14.938 -2.712 1.00 45.61 268 ILE A O 1
ATOM 1776 N N . GLU A 1 269 ? -2.227 15.105 -1.286 1.00 44.14 269 GLU A N 1
ATOM 1777 C CA . GLU A 1 269 ? -3.039 15.017 -0.097 1.00 44.00 269 GLU A CA 1
ATOM 1778 C C . GLU A 1 269 ? -3.912 16.250 0.100 1.00 41.32 269 GLU A C 1
ATOM 1779 O O . GLU A 1 269 ? -5.052 16.153 0.557 1.00 36.83 269 GLU A O 1
ATOM 1785 N N . ALA A 1 270 ? -3.395 17.431 -0.211 1.00 40.80 270 ALA A N 1
ATOM 1786 C CA . ALA A 1 270 ? -4.241 18.632 -0.069 1.00 43.59 270 ALA A CA 1
ATOM 1787 C C . ALA A 1 270 ? -5.380 18.566 -1.096 1.00 41.18 270 ALA A C 1
ATOM 1788 O O . ALA A 1 270 ? -6.506 18.950 -0.795 1.00 38.35 270 ALA A O 1
ATOM 1790 N N . ALA A 1 271 ? -5.068 18.068 -2.299 1.00 39.92 271 ALA A N 1
ATOM 1791 C CA . ALA A 1 271 ? -6.061 17.961 -3.363 1.00 39.94 271 ALA A CA 1
ATOM 1792 C C . ALA A 1 271 ? -7.191 17.059 -2.908 1.00 38.01 271 ALA A C 1
ATOM 1793 O O . ALA A 1 271 ? -8.366 17.401 -3.033 1.00 35.94 271 ALA A O 1
ATOM 1795 N N . GLN A 1 272 ? -6.819 15.918 -2.345 1.00 39.49 272 GLN A N 1
ATOM 1796 C CA . GLN A 1 272 ? -7.787 14.927 -1.865 1.00 44.39 272 GLN A CA 1
ATOM 1797 C C . GLN A 1 272 ? -8.638 15.366 -0.704 1.00 44.95 272 GLN A C 1
ATOM 1798 O O . GLN A 1 272 ? -9.778 14.923 -0.535 1.00 41.50 272 GLN A O 1
ATOM 1804 N N . ARG A 1 273 ? -8.062 16.216 0.122 1.00 46.14 273 ARG A N 1
ATOM 1805 C CA . ARG A 1 273 ? -8.788 16.875 1.187 1.00 49.71 273 ARG A CA 1
ATOM 1806 C C . ARG A 1 273 ? -9.923 17.739 0.582 1.00 44.07 273 ARG A C 1
ATOM 1807 O O . ARG A 1 273 ? -11.083 17.599 0.917 1.00 42.37 273 ARG A O 1
ATOM 1815 N N . HIS A 1 274 ? -9.571 18.588 -0.360 1.00 43.90 274 HIS A N 1
ATOM 1816 C CA . HIS A 1 274 ? -10.550 19.411 -1.073 1.00 43.29 274 HIS A CA 1
ATOM 1817 C C . HIS A 1 274 ? -11.634 18.593 -1.833 1.00 39.31 274 HIS A C 1
ATOM 1818 O O . HIS A 1 274 ? -12.801 18.930 -1.790 1.00 36.27 274 HIS A O 1
ATOM 1825 N N . LEU A 1 275 ? -11.216 17.537 -2.507 1.00 36.87 275 LEU A N 1
ATOM 1826 C CA . LEU A 1 275 ? -12.120 16.584 -3.146 1.00 40.86 275 LEU A CA 1
ATOM 1827 C C . LEU A 1 275 ? -13.156 16.004 -2.182 1.00 39.56 275 LEU A C 1
ATOM 1828 O O . LEU A 1 275 ? -14.348 15.987 -2.470 1.00 36.62 275 LEU A O 1
ATOM 1833 N N . ARG A 1 276 ? -12.686 15.562 -1.032 1.00 41.23 276 ARG A N 1
ATOM 1834 C CA . ARG A 1 276 ? -13.557 15.165 0.054 1.00 46.90 276 ARG A CA 1
ATOM 1835 C C . ARG A 1 276 ? -14.569 16.227 0.459 1.00 45.19 276 ARG A C 1
ATOM 1836 O O . ARG A 1 276 ? -15.739 15.902 0.692 1.00 42.29 276 ARG A O 1
ATOM 1844 N N . ASN A 1 277 ? -14.101 17.470 0.614 1.00 41.89 277 ASN A N 1
ATOM 1845 C CA . ASN A 1 277 ? -14.972 18.574 1.004 1.00 42.89 277 ASN A CA 1
ATOM 1846 C C . ASN A 1 277 ? -16.083 18.817 -0.015 1.00 41.06 277 ASN A C 1
ATOM 1847 O O . ASN A 1 277 ? -17.184 19.219 0.351 1.00 36.16 277 ASN A O 1
ATOM 1852 N N . ALA A 1 278 ? -15.779 18.625 -1.297 1.00 41.05 278 ALA A N 1
ATOM 1853 C CA . ALA A 1 278 ? -16.835 18.576 -2.303 1.00 46.33 278 ALA A CA 1
ATOM 1854 C C . ALA A 1 278 ? -17.568 17.253 -2.055 1.00 48.01 278 ALA A C 1
ATOM 1855 O O . ALA A 1 278 ? -16.966 16.197 -1.972 1.00 61.07 278 ALA A O 1
ATOM 1857 N N . ASP A 1 279 ? -18.862 17.296 -1.853 1.00 52.19 279 ASP A N 1
ATOM 1858 C CA . ASP A 1 279 ? -19.550 16.070 -1.439 1.00 48.74 279 ASP A CA 1
ATOM 1859 C C . ASP A 1 279 ? -19.952 15.323 -2.694 1.00 43.22 279 ASP A C 1
ATOM 1860 O O . ASP A 1 279 ? -21.110 15.374 -3.066 1.00 40.91 279 ASP A O 1
ATOM 1865 N N . VAL A 1 280 ? -18.981 14.687 -3.369 1.00 38.21 280 VAL A N 1
ATOM 1866 C CA . VAL A 1 280 ? -19.220 14.075 -4.671 1.00 38.34 280 VAL A CA 1
ATOM 1867 C C . VAL A 1 280 ? -18.745 12.620 -4.686 1.00 38.81 280 VAL A C 1
ATOM 1868 O O . VAL A 1 280 ? -18.153 12.144 -3.755 1.00 40.00 280 VAL A O 1
ATOM 1872 N N . ASP A 1 281 ? -18.998 11.911 -5.776 1.00 40.34 281 ASP A N 1
ATOM 1873 C CA . ASP A 1 281 ? -18.451 10.560 -5.922 1.00 38.10 281 ASP A CA 1
ATOM 1874 C C . ASP A 1 281 ? -17.133 10.653 -6.684 1.00 34.40 281 ASP A C 1
ATOM 1875 O O . ASP A 1 281 ? -17.109 10.502 -7.902 1.00 31.72 281 ASP A O 1
ATOM 1880 N N . GLY A 1 282 ? -16.043 10.934 -5.977 1.00 33.21 282 GLY A N 1
ATOM 1881 C CA . GLY A 1 282 ? -14.829 11.318 -6.649 1.00 32.80 282 GLY A CA 1
ATOM 1882 C C . GLY A 1 282 ? -13.714 10.307 -6.622 1.00 30.16 282 GLY A C 1
ATOM 1883 O O . GLY A 1 282 ? -12.562 10.682 -6.687 1.00 32.04 282 GLY A O 1
ATOM 1884 N N . ALA A 1 283 ? -14.057 9.027 -6.577 1.00 30.49 283 ALA A N 1
ATOM 1885 C CA . ALA A 1 283 ? -13.060 7.978 -6.521 1.00 32.23 283 ALA A CA 1
ATOM 1886 C C . ALA A 1 283 ? -12.198 7.984 -7.762 1.00 32.76 283 ALA A C 1
ATOM 1887 O O . ALA A 1 283 ? -10.978 7.816 -7.671 1.00 37.98 283 ALA A O 1
ATOM 1889 N N . ALA A 1 284 ? -12.799 8.239 -8.914 1.00 31.72 284 ALA A N 1
ATOM 1890 C CA . ALA A 1 284 ? -12.022 8.318 -10.142 1.00 32.62 284 ALA A CA 1
ATOM 1891 C C . ALA A 1 284 ? -11.004 9.466 -10.120 1.00 33.08 284 ALA A C 1
ATOM 1892 O O . ALA A 1 284 ? -9.833 9.288 -10.439 1.00 32.19 284 ALA A O 1
ATOM 1894 N N . LEU A 1 285 ? -11.468 10.641 -9.720 1.00 34.36 285 LEU A N 1
ATOM 1895 C CA . LEU A 1 285 ? -10.623 11.813 -9.550 1.00 34.39 285 LEU A CA 1
ATOM 1896 C C . LEU A 1 285 ? -9.526 11.597 -8.521 1.00 37.64 285 LEU A C 1
ATOM 1897 O O . LEU A 1 285 ? -8.382 12.038 -8.710 1.00 35.75 285 LEU A O 1
ATOM 1902 N N . ALA A 1 286 ? -9.891 10.970 -7.404 1.00 40.39 286 ALA A N 1
ATOM 1903 C CA . ALA A 1 286 ? -8.908 10.654 -6.341 1.00 42.98 286 ALA A CA 1
ATOM 1904 C C . ALA A 1 286 ? -7.809 9.725 -6.851 1.00 42.70 286 ALA A C 1
ATOM 1905 O O . ALA A 1 286 ? -6.628 9.912 -6.554 1.00 40.83 286 ALA A O 1
ATOM 1907 N N . TYR A 1 287 ? -8.209 8.723 -7.624 1.00 40.93 287 TYR A N 1
ATOM 1908 C CA . TYR A 1 287 ? -7.240 7.827 -8.217 1.00 41.33 287 TYR A CA 1
ATOM 1909 C C . TYR A 1 287 ? -6.319 8.541 -9.245 1.00 40.93 287 TYR A C 1
ATOM 1910 O O . TYR A 1 287 ? -5.101 8.311 -9.270 1.00 35.38 287 TYR A O 1
ATOM 1919 N N . ILE A 1 288 ? -6.882 9.416 -10.079 1.00 40.97 288 ILE A N 1
ATOM 1920 C CA . ILE A 1 288 ? -6.046 10.204 -10.991 1.00 44.53 288 ILE A CA 1
ATOM 1921 C C . ILE A 1 288 ? -5.000 10.988 -10.198 1.00 48.88 288 ILE A C 1
ATOM 1922 O O . ILE A 1 288 ? -3.802 11.086 -10.572 1.00 43.16 288 ILE A O 1
ATOM 1927 N N . CYS A 1 289 ? -5.477 11.517 -9.076 1.00 45.43 289 CYS A N 1
ATOM 1928 C CA . CYS A 1 289 ? -4.648 12.253 -8.149 1.00 48.08 289 CYS A CA 1
ATOM 1929 C C . CYS A 1 289 ? -3.491 11.399 -7.639 1.00 47.25 289 CYS A C 1
ATOM 1930 O O . CYS A 1 289 ? -2.335 11.775 -7.756 1.00 48.86 289 CYS A O 1
ATOM 1933 N N . GLU A 1 290 ? -3.819 10.237 -7.099 1.00 45.68 290 GLU A N 1
ATOM 1934 C CA . GLU A 1 290 ? -2.831 9.311 -6.552 1.00 52.58 290 GLU A CA 1
ATOM 1935 C C . GLU A 1 290 ? -1.867 8.767 -7.623 1.00 51.34 290 GLU A C 1
ATOM 1936 O O . GLU A 1 290 ? -0.754 8.398 -7.303 1.00 53.36 290 GLU A O 1
ATOM 1942 N N . LEU A 1 291 ? -2.296 8.749 -8.889 1.00 55.85 291 LEU A N 1
ATOM 1943 C CA . LEU A 1 291 ? -1.469 8.262 -10.010 1.00 55.76 291 LEU A CA 1
ATOM 1944 C C . LEU A 1 291 ? -0.367 9.256 -10.360 1.00 58.53 291 LEU A C 1
ATOM 1945 O O . LEU A 1 291 ? 0.743 8.866 -10.746 1.00 55.17 291 LEU A O 1
ATOM 1950 N N . VAL A 1 292 ? -0.691 10.537 -10.226 1.00 61.51 292 VAL A N 1
ATOM 1951 C CA . VAL A 1 292 ? 0.313 11.602 -10.196 1.00 63.04 292 VAL A CA 1
ATOM 1952 C C . VAL A 1 292 ? 1.285 11.412 -9.027 1.00 62.76 292 VAL A C 1
ATOM 1953 O O . VAL A 1 292 ? 2.483 11.579 -9.203 1.00 62.42 292 VAL A O 1
ATOM 1957 N N . ALA A 1 293 ? 0.769 11.056 -7.853 1.00 68.26 293 ALA A N 1
ATOM 1958 C CA . ALA A 1 293 ? 1.602 10.842 -6.658 1.00 73.40 293 ALA A CA 1
ATOM 1959 C C . ALA A 1 293 ? 2.583 9.689 -6.793 1.00 78.71 293 ALA A C 1
ATOM 1960 O O . ALA A 1 293 ? 3.646 9.703 -6.169 1.00 76.51 293 ALA A O 1
ATOM 1962 N N . ALA A 1 294 ? 2.231 8.675 -7.580 1.00 86.32 294 ALA A N 1
ATOM 1963 C CA . ALA A 1 294 ? 3.146 7.553 -7.800 1.00 91.28 294 ALA A CA 1
ATOM 1964 C C . ALA A 1 294 ? 4.304 8.010 -8.678 1.00 99.72 294 ALA A C 1
ATOM 1965 O O . ALA A 1 294 ? 4.259 9.097 -9.258 1.00 107.50 294 ALA A O 1
ATOM 1967 N N . ARG A 1 295 ? 5.335 7.171 -8.768 1.00 101.06 295 ARG A N 1
ATOM 1968 C CA . ARG A 1 295 ? 6.525 7.438 -9.597 1.00 102.37 295 ARG A CA 1
ATOM 1969 C C . ARG A 1 295 ? 7.430 8.502 -8.976 1.00 101.11 295 ARG A C 1
ATOM 1970 O O . ARG A 1 295 ? 8.625 8.567 -9.283 1.00 94.12 295 ARG A O 1
ATOM 1978 N N . GLN B 1 3 ? -23.273 58.053 -50.103 1.00 46.13 3 GLN B N 1
ATOM 1979 C CA . GLN B 1 3 ? -23.016 59.505 -50.035 1.00 37.92 3 GLN B CA 1
ATOM 1980 C C . GLN B 1 3 ? -22.449 59.966 -48.690 1.00 36.23 3 GLN B C 1
ATOM 1981 O O . GLN B 1 3 ? -21.752 59.222 -47.995 1.00 33.20 3 GLN B O 1
ATOM 1987 N N . LEU B 1 4 ? -22.696 61.228 -48.359 1.00 34.41 4 LEU B N 1
ATOM 1988 C CA . LEU B 1 4 ? -22.074 61.883 -47.225 1.00 34.52 4 LEU B CA 1
ATOM 1989 C C . LEU B 1 4 ? -22.577 61.382 -45.872 1.00 35.50 4 LEU B C 1
ATOM 1990 O O . LEU B 1 4 ? -21.828 61.410 -44.871 1.00 32.63 4 LEU B O 1
ATOM 1995 N N . SER B 1 5 ? -23.837 60.959 -45.836 1.00 40.04 5 SER B N 1
ATOM 1996 C CA . SER B 1 5 ? -24.386 60.382 -44.614 1.00 42.55 5 SER B CA 1
ATOM 1997 C C . SER B 1 5 ? -23.676 59.066 -44.313 1.00 41.08 5 SER B C 1
ATOM 1998 O O . SER B 1 5 ? -23.280 58.823 -43.180 1.00 36.58 5 SER B O 1
ATOM 2001 N N . VAL B 1 6 ? -23.483 58.257 -45.353 1.00 39.12 6 VAL B N 1
ATOM 2002 C CA . VAL B 1 6 ? -22.758 56.996 -45.204 1.00 42.32 6 VAL B CA 1
ATOM 2003 C C . VAL B 1 6 ? -21.310 57.236 -44.760 1.00 41.32 6 VAL B C 1
ATOM 2004 O O . VAL B 1 6 ? -20.815 56.590 -43.842 1.00 40.21 6 VAL B O 1
ATOM 2008 N N . GLU B 1 7 ? -20.625 58.163 -45.407 1.00 42.32 7 GLU B N 1
ATOM 2009 C CA . GLU B 1 7 ? -19.230 58.403 -45.054 1.00 44.70 7 GLU B CA 1
ATOM 2010 C C . GLU B 1 7 ? -19.127 58.774 -43.587 1.00 44.73 7 GLU B C 1
ATOM 2011 O O . GLU B 1 7 ? -18.250 58.298 -42.899 1.00 43.94 7 GLU B O 1
ATOM 2017 N N . GLN B 1 8 ? -20.050 59.613 -43.128 1.00 47.29 8 GLN B N 1
ATOM 2018 C CA . GLN B 1 8 ? -20.144 59.987 -41.710 1.00 43.57 8 GLN B CA 1
ATOM 2019 C C . GLN B 1 8 ? -20.401 58.725 -40.861 1.00 40.45 8 GLN B C 1
ATOM 2020 O O . GLN B 1 8 ? -19.816 58.543 -39.801 1.00 35.12 8 GLN B O 1
ATOM 2026 N N . PHE B 1 9 ? -21.267 57.848 -41.333 1.00 36.88 9 PHE B N 1
ATOM 2027 C CA . PHE B 1 9 ? -21.528 56.612 -40.608 1.00 35.99 9 PHE B CA 1
ATOM 2028 C C . PHE B 1 9 ? -20.292 55.702 -40.562 1.00 34.44 9 PHE B C 1
ATOM 2029 O O . PHE B 1 9 ? -19.954 55.154 -39.529 1.00 32.81 9 PHE B O 1
ATOM 2037 N N . LEU B 1 10 ? -19.595 55.562 -41.671 1.00 34.27 10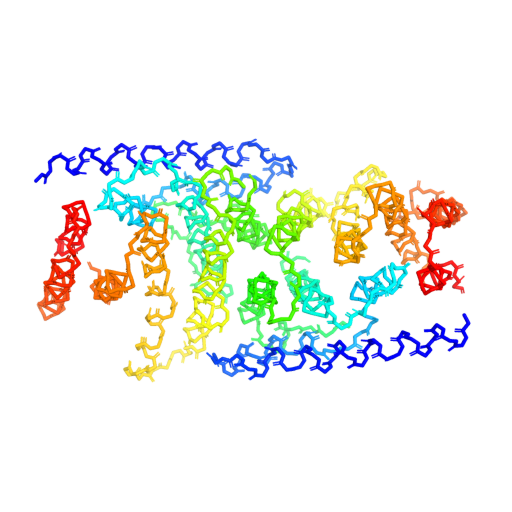 LEU B N 1
ATOM 2038 C CA . LEU B 1 10 ? -18.432 54.684 -41.662 1.00 35.07 10 LEU B CA 1
ATOM 2039 C C . LEU B 1 10 ? -17.297 55.222 -40.811 1.00 34.80 10 LEU B C 1
ATOM 2040 O O . LEU B 1 10 ? -16.676 54.474 -40.078 1.00 39.91 10 LEU B O 1
ATOM 2045 N N . ASN B 1 11 ? -17.068 56.522 -40.861 1.00 35.02 11 ASN B N 1
ATOM 2046 C CA . ASN B 1 11 ? -16.085 57.161 -40.007 1.00 39.36 11 ASN B CA 1
ATOM 2047 C C . ASN B 1 11 ? -16.376 57.058 -38.489 1.00 41.39 11 ASN B C 1
ATOM 2048 O O . ASN B 1 11 ? -15.474 56.885 -37.681 1.00 38.75 11 ASN B O 1
ATOM 2053 N N . GLU B 1 12 ? -17.647 57.165 -38.113 1.00 41.90 12 GLU B N 1
ATOM 2054 C CA . GLU B 1 12 ? -18.044 57.042 -36.721 1.00 39.73 12 GLU B CA 1
ATOM 2055 C C . GLU B 1 12 ? -17.815 55.601 -36.237 1.00 41.51 12 GLU B C 1
ATOM 2056 O O . GLU B 1 12 ? -17.414 55.370 -35.103 1.00 38.32 12 GLU B O 1
ATOM 2062 N N . GLN B 1 13 ? -18.085 54.631 -37.101 1.00 38.08 13 GLN B N 1
ATOM 2063 C CA . GLN B 1 13 ? -17.914 53.228 -36.737 1.00 38.12 13 GLN B CA 1
ATOM 2064 C C . GLN B 1 13 ? -16.438 52.812 -36.701 1.00 35.81 13 GLN B C 1
ATOM 2065 O O . GLN B 1 13 ? -16.022 52.051 -35.846 1.00 34.42 13 GLN B O 1
ATOM 2071 N N . LYS B 1 14 ? -15.647 53.335 -37.616 1.00 39.08 14 LYS B N 1
ATOM 2072 C CA . LYS B 1 14 ? -14.220 53.101 -37.568 1.00 40.67 14 LYS B CA 1
ATOM 2073 C C . LYS B 1 14 ? -13.581 53.590 -36.261 1.00 40.71 14 LYS B C 1
ATOM 2074 O O . LYS B 1 14 ? -12.766 52.908 -35.666 1.00 41.70 14 LYS B O 1
ATOM 2080 N N . GLN B 1 15 ? -13.981 54.778 -35.842 1.00 40.39 15 GLN B N 1
ATOM 2081 C CA . GLN B 1 15 ? -13.556 55.375 -34.584 1.00 42.13 15 GLN B CA 1
ATOM 2082 C C . GLN B 1 15 ? -13.937 54.552 -33.379 1.00 39.96 15 GLN B C 1
ATOM 2083 O O . GLN B 1 15 ? -13.140 54.410 -32.463 1.00 37.00 15 GLN B O 1
ATOM 2089 N N . ALA B 1 16 ? -15.166 54.034 -33.381 1.00 36.77 16 ALA B N 1
ATOM 2090 C CA . ALA B 1 16 ? -15.654 53.250 -32.271 1.00 36.88 16 ALA B CA 1
ATOM 2091 C C . ALA B 1 16 ? -14.885 51.919 -32.187 1.00 37.98 16 ALA B C 1
ATOM 2092 O O . ALA B 1 16 ? -14.543 51.430 -31.111 1.00 37.45 16 ALA B O 1
ATOM 2094 N N . VAL B 1 17 ? -14.598 51.368 -33.343 1.00 37.72 17 VAL B N 1
ATOM 2095 C CA . VAL B 1 17 ? -13.917 50.094 -33.447 1.00 37.05 17 VAL B CA 1
ATOM 2096 C C . VAL B 1 17 ? -12.481 50.215 -32.950 1.00 38.21 17 VAL B C 1
ATOM 2097 O O . VAL B 1 17 ? -11.988 49.334 -32.252 1.00 38.48 17 VAL B O 1
ATOM 2101 N N . GLU B 1 18 ? -11.823 51.313 -33.288 1.00 39.28 18 GLU B N 1
ATOM 2102 C CA . GLU B 1 18 ? -10.427 51.506 -32.872 1.00 42.58 18 GLU B CA 1
ATOM 2103 C C . GLU B 1 18 ? -10.282 51.804 -31.410 1.00 43.54 18 GLU B C 1
ATOM 2104 O O . GLU B 1 18 ? -9.374 51.292 -30.770 1.00 44.34 18 GLU B O 1
ATOM 2110 N N . THR B 1 19 ? -11.206 52.579 -30.865 1.00 42.43 19 THR B N 1
ATOM 2111 C CA . THR B 1 19 ? -11.214 52.799 -29.445 1.00 42.55 19 THR B CA 1
ATOM 2112 C C . THR B 1 19 ? -11.481 51.482 -28.747 1.00 43.88 19 THR B C 1
ATOM 2113 O O . THR B 1 19 ? -10.798 51.151 -27.767 1.00 44.33 19 THR B O 1
ATOM 2117 N N . ALA B 1 20 ? -12.505 50.756 -29.215 1.00 40.31 20 ALA B N 1
ATOM 2118 C CA . ALA B 1 20 ? -12.871 49.463 -28.592 1.00 38.62 20 ALA B CA 1
ATOM 2119 C C . ALA B 1 20 ? -11.697 48.485 -28.592 1.00 35.49 20 ALA B C 1
ATOM 2120 O O . ALA B 1 20 ? -11.384 47.866 -27.594 1.00 39.74 20 ALA B O 1
ATOM 2122 N N . LEU B 1 21 ? -11.030 48.378 -29.713 1.00 36.61 21 LEU B N 1
ATOM 2123 C CA . LEU B 1 21 ? -9.908 47.447 -29.834 1.00 37.96 21 LEU B CA 1
ATOM 2124 C C . LEU B 1 21 ? -8.800 47.802 -28.872 1.00 42.31 21 LEU B C 1
ATOM 2125 O O . LEU B 1 21 ? -8.217 46.925 -28.247 1.00 44.34 21 LEU B O 1
ATOM 2130 N N . SER B 1 22 ? -8.522 49.096 -28.735 1.00 44.00 22 SER B N 1
ATOM 2131 C CA . SER B 1 22 ? -7.463 49.544 -27.836 1.00 45.33 22 SER B CA 1
ATOM 2132 C C . SER B 1 22 ? -7.858 49.239 -26.387 1.00 44.51 22 SER B C 1
ATOM 2133 O O . SER B 1 22 ? -7.065 48.712 -25.631 1.00 42.37 22 SER B O 1
ATOM 2136 N N . ARG B 1 23 ? -9.112 49.468 -26.031 1.00 43.24 23 ARG B N 1
ATOM 2137 C CA . ARG B 1 23 ? -9.575 49.064 -24.704 1.00 43.66 23 ARG B CA 1
ATOM 2138 C C . ARG B 1 23 ? -9.630 47.549 -24.490 1.00 42.08 23 ARG B C 1
ATOM 2139 O O . ARG B 1 23 ? -9.429 47.074 -23.383 1.00 44.32 23 ARG B O 1
ATOM 2147 N N . TYR B 1 24 ? -9.881 46.781 -25.528 1.00 38.57 24 TYR B N 1
ATOM 2148 C CA . TYR B 1 24 ? -9.913 45.324 -25.349 1.00 39.67 24 TYR B CA 1
ATOM 2149 C C . TYR B 1 24 ? -8.535 44.787 -24.971 1.00 39.11 24 TYR B C 1
ATOM 2150 O O . TYR B 1 24 ? -8.427 43.862 -24.170 1.00 40.00 24 TYR B O 1
ATOM 2159 N N . ILE B 1 25 ? -7.479 45.378 -25.513 1.00 40.30 25 ILE B N 1
ATOM 2160 C CA . ILE B 1 25 ? -6.114 44.978 -25.141 1.00 40.20 25 ILE B CA 1
ATOM 2161 C C . ILE B 1 25 ? -5.683 45.495 -23.771 1.00 43.08 25 ILE B C 1
ATOM 2162 O O . ILE B 1 25 ? -5.022 44.780 -23.027 1.00 47.53 25 ILE B O 1
ATOM 2167 N N . GLU B 1 26 ? -6.087 46.721 -23.442 1.00 43.10 26 GLU B N 1
ATOM 2168 C CA . GLU B 1 26 ? -5.657 47.388 -22.223 1.00 42.79 26 GLU B CA 1
ATOM 2169 C C . GLU B 1 26 ? -6.120 46.688 -20.969 1.00 44.20 26 GLU B C 1
ATOM 2170 O O . GLU B 1 26 ? -5.433 46.670 -19.965 1.00 46.95 26 GLU B O 1
ATOM 2176 N N . ARG B 1 27 ? -7.301 46.110 -21.017 1.00 41.42 27 ARG B N 1
ATOM 2177 C CA . ARG B 1 27 ? -7.835 45.483 -19.835 1.00 41.26 27 ARG B CA 1
ATOM 2178 C C . ARG B 1 27 ? -7.202 44.130 -19.533 1.00 43.99 27 ARG B C 1
ATOM 2179 O O . ARG B 1 27 ? -7.326 43.641 -18.426 1.00 46.40 27 ARG B O 1
ATOM 2187 N N . LEU B 1 28 ? -6.500 43.527 -20.488 1.00 45.21 28 LEU B N 1
ATOM 2188 C CA . LEU B 1 28 ? -5.891 42.210 -20.226 1.00 42.39 28 LEU B CA 1
ATOM 2189 C C . LEU B 1 28 ? -4.879 42.291 -19.115 1.00 42.75 28 LEU B C 1
ATOM 2190 O O . LEU B 1 28 ? -4.068 43.196 -19.087 1.00 51.18 28 LEU B O 1
ATOM 2195 N N . GLU B 1 29 ? -4.937 41.345 -18.194 1.00 44.75 29 GLU B N 1
ATOM 2196 C CA . GLU B 1 29 ? -3.974 41.232 -17.100 1.00 42.28 29 GLU B CA 1
ATOM 2197 C C . GLU B 1 29 ? -3.055 40.102 -17.460 1.00 42.01 29 GLU B C 1
ATOM 2198 O O . GLU B 1 29 ? -3.283 38.970 -17.022 1.00 46.79 29 GLU B O 1
ATOM 2204 N N . GLY B 1 30 ? -2.061 40.383 -18.292 1.00 41.44 30 GLY B N 1
ATOM 2205 C CA . GLY B 1 30 ? -1.095 39.367 -18.750 1.00 40.84 30 GLY B CA 1
ATOM 2206 C C . GLY B 1 30 ? 0.233 40.043 -19.052 1.00 41.58 30 GLY B C 1
ATOM 2207 O O . GLY B 1 30 ? 0.359 41.246 -18.822 1.00 42.47 30 GLY B O 1
ATOM 2208 N N . PRO B 1 31 ? 1.234 39.293 -19.583 1.00 36.67 31 PRO B N 1
ATOM 2209 C CA . PRO B 1 31 ? 2.548 39.942 -19.660 1.00 38.24 31 PRO B CA 1
ATOM 2210 C C . PRO B 1 31 ? 2.598 41.069 -20.652 1.00 41.15 31 PRO B C 1
ATOM 2211 O O . PRO B 1 31 ? 1.987 40.982 -21.709 1.00 43.89 31 PRO B O 1
ATOM 2215 N N . ALA B 1 32 ? 3.357 42.107 -20.312 1.00 44.27 32 ALA B N 1
ATOM 2216 C CA . ALA B 1 32 ? 3.408 43.347 -21.092 1.00 42.61 32 ALA B CA 1
ATOM 2217 C C . ALA B 1 32 ? 3.855 43.135 -22.529 1.00 40.68 32 ALA B C 1
ATOM 2218 O O . ALA B 1 32 ? 3.352 43.782 -23.433 1.00 41.27 32 ALA B O 1
ATOM 2220 N N . LYS B 1 33 ? 4.815 42.253 -22.741 1.00 43.82 33 LYS B N 1
ATOM 2221 C CA . LYS B 1 33 ? 5.315 42.000 -24.107 1.00 45.51 33 LYS B CA 1
ATOM 2222 C C . LYS B 1 33 ? 4.260 41.339 -25.011 1.00 42.36 33 LYS B C 1
ATOM 2223 O O . LYS B 1 33 ? 4.167 41.633 -26.207 1.00 42.08 33 LYS B O 1
ATOM 2229 N N . LEU B 1 34 ? 3.462 40.446 -24.436 1.00 41.35 34 LEU B N 1
ATOM 2230 C CA . LEU B 1 34 ? 2.376 39.844 -25.189 1.00 39.65 34 LEU B CA 1
ATOM 2231 C C . LEU B 1 34 ? 1.299 40.862 -25.543 1.00 35.51 34 LEU B C 1
ATOM 2232 O O . LEU B 1 34 ? 0.783 40.853 -26.632 1.00 38.07 34 LEU B O 1
ATOM 2237 N N . LYS B 1 35 ? 0.985 41.754 -24.631 1.00 38.10 35 LYS B N 1
ATOM 2238 C CA . LYS B 1 35 ? -0.021 42.763 -24.893 1.00 40.09 35 LYS B CA 1
ATOM 2239 C C . LYS B 1 35 ? 0.443 43.710 -25.972 1.00 41.40 35 LYS B C 1
ATOM 2240 O O . LYS B 1 35 ? -0.350 44.112 -26.804 1.00 38.62 35 LYS B O 1
ATOM 2246 N N . LYS B 1 36 ? 1.716 44.094 -25.920 1.00 41.86 36 LYS B N 1
ATOM 2247 C CA . LYS B 1 36 ? 2.280 44.999 -26.900 1.00 42.77 36 LYS B CA 1
ATOM 2248 C C . LYS B 1 36 ? 2.281 44.364 -28.255 1.00 39.77 36 LYS B C 1
ATOM 2249 O O . LYS B 1 36 ? 1.949 45.023 -29.241 1.00 41.55 36 LYS B O 1
ATOM 2255 N N . ALA B 1 37 ? 2.713 43.104 -28.314 1.00 38.80 37 ALA B N 1
ATOM 2256 C CA . ALA B 1 37 ? 2.773 42.387 -29.590 1.00 38.68 37 ALA B CA 1
ATOM 2257 C C . ALA B 1 37 ? 1.345 42.257 -30.168 1.00 38.60 37 ALA B C 1
ATOM 2258 O O . ALA B 1 37 ? 1.093 42.564 -31.334 1.00 37.35 37 ALA B O 1
ATOM 2260 N N . MET B 1 38 ? 0.401 41.868 -29.334 1.00 35.25 38 MET B N 1
ATOM 2261 C CA . MET B 1 38 ? -1.002 41.883 -29.759 1.00 38.88 38 MET B CA 1
ATOM 2262 C C . MET B 1 38 ? -1.509 43.260 -30.232 1.00 39.68 38 MET B C 1
ATOM 2263 O O . MET B 1 38 ? -2.094 43.357 -31.311 1.00 37.38 38 MET B O 1
ATOM 2268 N N . ALA B 1 39 ? -1.258 44.312 -29.438 1.00 39.74 39 ALA B N 1
ATOM 2269 C CA . ALA B 1 39 ? -1.668 45.704 -29.776 1.00 37.69 39 ALA B CA 1
ATOM 2270 C C . ALA B 1 39 ? -1.024 46.205 -31.068 1.00 39.52 39 ALA B C 1
ATOM 2271 O O . ALA B 1 39 ? -1.658 46.880 -31.888 1.00 36.47 39 ALA B O 1
ATOM 2273 N N . TYR B 1 40 ? 0.235 45.844 -31.245 1.00 38.35 40 TYR B N 1
ATOM 2274 C CA . TYR B 1 40 ? 1.012 46.312 -32.359 1.00 41.52 40 TYR B CA 1
ATOM 2275 C C . TYR B 1 40 ? 0.318 46.007 -33.702 1.00 38.52 40 TYR B C 1
ATOM 2276 O O . TYR B 1 40 ? 0.060 46.902 -34.504 1.00 34.04 40 TYR B O 1
ATOM 2285 N N . SER B 1 41 ? 0.015 44.732 -33.927 1.00 35.97 41 SER B N 1
ATOM 2286 C CA . SER B 1 41 ? -0.719 44.296 -35.101 1.00 35.71 41 SER B CA 1
ATOM 2287 C C . SER B 1 41 ? -2.169 44.746 -35.102 1.00 35.96 41 SER B C 1
ATOM 2288 O O . SER B 1 41 ? -2.672 45.222 -36.096 1.00 40.91 41 SER B O 1
ATOM 2291 N N . LEU B 1 42 ? -2.823 44.602 -33.965 1.00 37.70 42 LEU B N 1
ATOM 2292 C CA . LEU B 1 42 ? -4.243 44.808 -33.839 1.00 38.25 42 LEU B CA 1
ATOM 2293 C C . LEU B 1 42 ? -4.635 46.266 -33.956 1.00 45.09 42 LEU B C 1
ATOM 2294 O O . LEU B 1 42 ? -5.627 46.596 -34.624 1.00 47.44 42 LEU B O 1
ATOM 2299 N N . GLU B 1 43 ? -3.870 47.138 -33.315 1.00 51.66 43 GLU B N 1
ATOM 2300 C CA . GLU B 1 43 ? -4.190 48.575 -33.303 1.00 54.60 43 GLU B CA 1
ATOM 2301 C C . GLU B 1 43 ? -3.631 49.341 -34.489 1.00 53.41 43 GLU B C 1
ATOM 2302 O O . GLU B 1 43 ? -3.865 50.525 -34.606 1.00 61.72 43 GLU B O 1
ATOM 2308 N N . ALA B 1 44 ? -2.897 48.676 -35.371 1.00 52.75 44 ALA B N 1
ATOM 2309 C CA . ALA B 1 44 ? -2.246 49.353 -36.503 1.00 51.87 44 ALA B CA 1
ATOM 2310 C C . ALA B 1 44 ? -3.169 50.227 -37.377 1.00 56.10 44 ALA B C 1
ATOM 2311 O O . ALA B 1 44 ? -2.684 51.033 -38.146 1.00 58.94 44 ALA B O 1
ATOM 2313 N N . GLY B 1 45 ? -4.480 50.034 -37.294 1.00 54.39 45 GLY B N 1
ATOM 2314 C CA . GLY B 1 45 ? -5.459 50.936 -37.914 1.00 56.33 45 GLY B CA 1
ATOM 2315 C C . GLY B 1 45 ? -5.746 50.941 -39.420 1.00 59.33 45 GLY B C 1
ATOM 2316 O O . GLY B 1 45 ? -5.817 52.010 -40.010 1.00 68.42 45 GLY B O 1
ATOM 2317 N N . GLY B 1 46 ? -5.981 49.802 -40.055 1.00 53.55 46 GLY B N 1
ATOM 2318 C CA . GLY B 1 46 ? -6.295 49.808 -41.498 1.00 54.59 46 GLY B CA 1
ATOM 2319 C C . GLY B 1 46 ? -7.725 50.174 -41.903 1.00 53.10 46 GLY B C 1
ATOM 2320 O O . GLY B 1 46 ? -8.378 50.966 -41.242 1.00 55.45 46 GLY B O 1
ATOM 2321 N N . LYS B 1 47 ? -8.208 49.565 -42.990 1.00 49.16 47 LYS B N 1
ATOM 2322 C CA . LYS B 1 47 ? -9.574 49.765 -43.489 1.00 47.90 47 LYS B CA 1
ATOM 2323 C C . LYS B 1 47 ? -10.691 49.318 -42.546 1.00 45.37 47 LYS B C 1
ATOM 2324 O O . LYS B 1 47 ? -11.775 49.909 -42.545 1.00 44.60 47 LYS B O 1
ATOM 2330 N N . ARG B 1 48 ? -10.419 48.288 -41.754 1.00 38.22 48 ARG B N 1
ATOM 2331 C CA . ARG B 1 48 ? -11.388 47.669 -40.885 1.00 38.05 48 ARG B CA 1
ATOM 2332 C C . ARG B 1 48 ? -12.639 47.263 -41.701 1.00 38.13 48 ARG B C 1
ATOM 2333 O O . ARG B 1 48 ? -13.779 47.454 -41.270 1.00 33.52 48 ARG B O 1
ATOM 2341 N N . ILE B 1 49 ? -12.400 46.723 -42.881 1.00 38.44 49 ILE B N 1
ATOM 2342 C CA . ILE B 1 49 ? -13.465 46.285 -43.790 1.00 42.12 49 ILE B CA 1
ATOM 2343 C C . ILE B 1 49 ? -14.459 45.365 -43.105 1.00 38.91 49 ILE B C 1
ATOM 2344 O O . ILE B 1 49 ? -15.663 45.517 -43.255 1.00 37.88 49 ILE B O 1
ATOM 2349 N N . ARG B 1 50 ? -13.948 44.399 -42.357 1.00 38.20 50 ARG B N 1
ATOM 2350 C CA . ARG B 1 50 ? -14.805 43.366 -41.809 1.00 37.58 50 ARG B CA 1
ATOM 2351 C C . ARG B 1 50 ? -15.723 43.892 -40.688 1.00 36.65 50 ARG B C 1
ATOM 2352 O O . ARG B 1 50 ? -16.948 43.723 -40.771 1.00 37.08 50 ARG B O 1
ATOM 2360 N N . PRO B 1 51 ? -15.149 44.565 -39.673 1.00 34.70 51 PRO B N 1
ATOM 2361 C CA . PRO B 1 51 ? -15.986 45.259 -38.699 1.00 34.90 51 PRO B CA 1
ATOM 2362 C C . PRO B 1 51 ? -16.977 46.233 -39.332 1.00 36.09 51 PRO B C 1
ATOM 2363 O O . PRO B 1 51 ? -18.108 46.260 -38.928 1.00 36.79 51 PRO B O 1
ATOM 2367 N N . LEU B 1 52 ? -16.564 47.007 -40.336 1.00 34.81 52 LEU B N 1
ATOM 2368 C CA . LEU B 1 52 ? -17.476 47.962 -40.944 1.00 36.41 52 LEU B CA 1
ATOM 2369 C C . LEU B 1 52 ? -18.641 47.283 -41.699 1.00 36.73 52 LEU B C 1
ATOM 2370 O O . LEU B 1 52 ? -19.752 47.833 -41.770 1.00 35.24 52 LEU B O 1
ATOM 2375 N N . LEU B 1 53 ? -18.364 46.110 -42.269 1.00 35.83 53 LEU B N 1
ATOM 2376 C CA . LEU B 1 53 ? -19.378 45.279 -42.906 1.00 35.64 53 LEU B CA 1
ATOM 2377 C C . LEU B 1 53 ? -20.380 44.771 -41.885 1.00 31.84 53 LEU B C 1
ATOM 2378 O O . LEU B 1 53 ? -21.579 44.867 -42.133 1.00 31.19 53 LEU B O 1
ATOM 2383 N N . LEU B 1 54 ? -19.896 44.176 -40.784 1.00 29.85 54 LEU B N 1
ATOM 2384 C CA . LEU B 1 54 ? -20.791 43.788 -39.704 1.00 29.69 54 LEU B CA 1
ATOM 2385 C C . LEU B 1 54 ? -21.633 44.999 -39.280 1.00 30.19 54 LEU B C 1
ATOM 2386 O O . LEU B 1 54 ? -22.851 44.924 -39.205 1.00 27.47 54 LEU B O 1
ATOM 2391 N N . LEU B 1 55 ? -20.970 46.119 -39.001 1.00 31.04 55 LEU B N 1
ATOM 2392 C CA . LEU B 1 55 ? -21.664 47.272 -38.425 1.00 31.21 55 LEU B CA 1
ATOM 2393 C C . LEU B 1 55 ? -22.682 47.913 -39.375 1.00 31.72 55 LEU B C 1
ATOM 2394 O O . LEU B 1 55 ? -23.773 48.287 -38.934 1.00 29.08 55 LEU B O 1
ATOM 2399 N N . SER B 1 56 ? -22.332 47.990 -40.666 1.00 29.91 56 SER B N 1
ATOM 2400 C CA . SER B 1 56 ? -23.253 48.422 -41.714 1.00 31.43 56 SER B CA 1
ATOM 2401 C C . SER B 1 56 ? -24.459 47.493 -41.887 1.00 31.46 56 SER B C 1
ATOM 2402 O O . SER B 1 56 ? -25.574 47.935 -42.209 1.00 30.10 56 SER B O 1
ATOM 2405 N N . THR B 1 57 ? -24.234 46.200 -41.690 1.00 30.57 57 THR B N 1
ATOM 2406 C CA . THR B 1 57 ? -25.328 45.229 -41.815 1.00 30.89 57 THR B CA 1
ATOM 2407 C C . THR B 1 57 ? -26.285 45.384 -40.659 1.00 30.16 57 THR B C 1
ATOM 2408 O O . THR B 1 57 ? -27.499 45.352 -40.838 1.00 32.51 57 THR B O 1
ATOM 2412 N N . VAL B 1 58 ? -25.746 45.554 -39.459 1.00 31.29 58 VAL B N 1
ATOM 2413 C CA . VAL B 1 58 ? -26.602 45.859 -38.311 1.00 33.53 58 VAL B CA 1
ATOM 2414 C C . VAL B 1 58 ? -27.382 47.160 -38.536 1.00 33.32 58 VAL B C 1
ATOM 2415 O O . VAL B 1 58 ? -28.570 47.245 -38.230 1.00 39.61 58 VAL B O 1
ATOM 2419 N N . ARG B 1 59 ? -26.732 48.190 -39.048 1.00 33.82 59 ARG B N 1
ATOM 2420 C CA . ARG B 1 59 ? -27.447 49.438 -39.332 1.00 34.31 59 ARG B CA 1
ATOM 2421 C C . ARG B 1 59 ? -28.550 49.167 -40.375 1.00 35.28 59 ARG B C 1
ATOM 2422 O O . ARG B 1 59 ? -29.688 49.668 -40.258 1.00 29.70 59 ARG B O 1
ATOM 2430 N N . ALA B 1 60 ? -28.209 48.389 -41.405 1.00 32.06 60 ALA B N 1
ATOM 2431 C CA . ALA B 1 60 ? -29.166 48.106 -42.483 1.00 34.57 60 ALA B CA 1
ATOM 2432 C C . ALA B 1 60 ? -30.421 47.401 -41.967 1.00 36.93 60 ALA B C 1
ATOM 2433 O O . ALA B 1 60 ? -31.438 47.403 -42.650 1.00 37.52 60 ALA B O 1
ATOM 2435 N N . LEU B 1 61 ? -30.328 46.787 -40.789 1.00 35.99 61 LEU B N 1
ATOM 2436 C CA . LEU B 1 61 ? -31.471 46.118 -40.152 1.00 38.21 61 LEU B CA 1
ATOM 2437 C C . LEU B 1 61 ? -32.152 46.921 -39.062 1.00 35.95 61 LEU B C 1
ATOM 2438 O O . LEU B 1 61 ? -33.078 46.455 -38.449 1.00 35.59 61 LEU B O 1
ATOM 2443 N N . GLY B 1 62 ? -31.705 48.151 -38.857 1.00 37.41 62 GLY B N 1
ATOM 2444 C CA . GLY B 1 62 ? -32.388 49.091 -37.989 1.00 39.08 62 GLY B CA 1
ATOM 2445 C C . GLY B 1 62 ? -31.836 49.177 -36.581 1.00 39.97 62 GLY B C 1
ATOM 2446 O O . GLY B 1 62 ? -32.227 50.064 -35.834 1.00 38.95 62 GLY B O 1
ATOM 2447 N N . LYS B 1 63 ? -30.894 48.303 -36.229 1.00 38.85 63 LYS B N 1
ATOM 2448 C CA . LYS B 1 63 ? -30.432 48.240 -34.858 1.00 38.59 63 LYS B CA 1
ATOM 2449 C C . LYS B 1 63 ? -29.147 49.006 -34.596 1.00 36.41 63 LYS B C 1
ATOM 2450 O O . LYS B 1 63 ? -28.312 49.185 -35.470 1.00 35.24 63 LYS B O 1
ATOM 2456 N N . ASP B 1 64 ? -29.002 49.443 -33.362 1.00 36.40 64 ASP B N 1
ATOM 2457 C CA . ASP B 1 64 ? -27.867 50.235 -32.942 1.00 40.11 64 ASP B CA 1
ATOM 2458 C C . ASP B 1 64 ? -26.598 49.404 -33.135 1.00 38.10 64 ASP B C 1
ATOM 2459 O O . ASP B 1 64 ? -26.462 48.346 -32.573 1.00 38.47 64 ASP B O 1
ATOM 2464 N N . PRO B 1 65 ? -25.712 49.841 -34.006 1.00 39.69 65 PRO B N 1
ATOM 2465 C CA . PRO B 1 65 ? -24.512 49.029 -34.266 1.00 40.36 65 PRO B CA 1
ATOM 2466 C C . PRO B 1 65 ? -23.537 48.849 -33.067 1.00 39.78 65 PRO B C 1
ATOM 2467 O O . PRO B 1 65 ? -22.732 47.916 -33.064 1.00 38.97 65 PRO B O 1
ATOM 2471 N N . ALA B 1 66 ? -23.585 49.746 -32.096 1.00 37.60 66 ALA B N 1
ATOM 2472 C CA . ALA B 1 66 ? -22.902 49.553 -30.818 1.00 38.51 66 ALA B CA 1
ATOM 2473 C C . ALA B 1 66 ? -23.065 48.140 -30.269 1.00 40.02 66 ALA B C 1
ATOM 2474 O O . ALA B 1 66 ? -22.096 47.523 -29.808 1.00 38.53 66 ALA B O 1
ATOM 2476 N N . VAL B 1 67 ? -24.274 47.607 -30.330 1.00 38.11 67 VAL B N 1
ATOM 2477 C CA . VAL B 1 67 ? -24.527 46.253 -29.827 1.00 39.64 67 VAL B CA 1
ATOM 2478 C C . VAL B 1 67 ? -23.654 45.167 -30.517 1.00 39.49 67 VAL B C 1
ATOM 2479 O O . VAL B 1 67 ? -23.347 44.142 -29.927 1.00 39.02 67 VAL B O 1
ATOM 2483 N N . GLY B 1 68 ? -23.263 45.391 -31.767 1.00 38.53 68 GLY B N 1
ATOM 2484 C CA . GLY B 1 68 ? -22.441 44.434 -32.508 1.00 38.83 68 GLY B CA 1
ATOM 2485 C C . GLY B 1 68 ? -20.946 44.648 -32.376 1.00 38.93 68 GLY B C 1
ATOM 2486 O O . GLY B 1 68 ? -20.150 43.834 -32.866 1.00 39.05 68 GLY B O 1
ATOM 2487 N N . LEU B 1 69 ? -20.573 45.716 -31.674 1.00 39.56 69 LEU B N 1
ATOM 2488 C CA . LEU B 1 69 ? -19.186 46.150 -31.545 1.00 41.67 69 LEU B CA 1
ATOM 2489 C C . LEU B 1 69 ? -18.251 45.074 -30.965 1.00 40.05 69 LEU B C 1
ATOM 2490 O O . LEU B 1 69 ? -17.128 44.909 -31.439 1.00 42.43 69 LEU B O 1
ATOM 2495 N N . PRO B 1 70 ? -18.687 44.349 -29.933 1.00 40.55 70 PRO B N 1
ATOM 2496 C CA . PRO B 1 70 ? -17.807 43.275 -29.473 1.00 38.75 70 PRO B CA 1
ATOM 2497 C C . PRO B 1 70 ? -17.566 42.206 -30.560 1.00 39.54 70 PRO B C 1
ATOM 2498 O O . PRO B 1 70 ? -16.461 41.672 -30.667 1.00 38.64 70 PRO B O 1
ATOM 2502 N N . VAL B 1 71 ? -18.589 41.909 -31.359 1.00 34.36 71 VAL B N 1
ATOM 2503 C CA . VAL B 1 71 ? -18.446 40.922 -32.404 1.00 34.35 71 VAL B CA 1
ATOM 2504 C C . VAL B 1 71 ? -17.539 41.454 -33.520 1.00 34.37 71 VAL B C 1
ATOM 2505 O O . VAL B 1 71 ? -16.686 40.717 -34.016 1.00 31.48 71 VAL B O 1
ATOM 2509 N N . ALA B 1 72 ? -17.709 42.729 -33.902 1.00 30.13 72 ALA B N 1
ATOM 2510 C CA . ALA B 1 72 ? -16.885 43.285 -34.959 1.00 31.20 72 ALA B CA 1
ATOM 2511 C C . ALA B 1 72 ? -15.412 43.266 -34.549 1.00 32.25 72 ALA B C 1
ATOM 2512 O O . ALA B 1 72 ? -14.540 43.075 -35.379 1.00 32.85 72 ALA B O 1
ATOM 2514 N N . CYS B 1 73 ? -15.162 43.506 -33.264 1.00 30.75 73 CYS B N 1
ATOM 2515 C CA . CYS B 1 73 ? -13.839 43.448 -32.684 1.00 31.73 73 CYS B CA 1
ATOM 2516 C C . CYS B 1 73 ? -13.272 42.036 -32.641 1.00 31.53 73 CYS B C 1
ATOM 2517 O O . CYS B 1 73 ? -12.068 41.818 -32.879 1.00 29.28 73 CYS B O 1
ATOM 2520 N N . ALA B 1 74 ? -14.123 41.076 -32.317 1.00 29.68 74 ALA B N 1
ATOM 2521 C CA . ALA B 1 74 ? -13.697 39.691 -32.377 1.00 30.59 74 ALA B CA 1
ATOM 2522 C C . ALA B 1 74 ? -13.251 39.284 -33.796 1.00 31.74 74 ALA B C 1
ATOM 2523 O O . ALA B 1 74 ? -12.196 38.641 -33.956 1.00 33.07 74 ALA B O 1
ATOM 2525 N N . ILE B 1 75 ? -14.033 39.654 -34.809 1.00 31.89 75 ILE B N 1
ATOM 2526 C CA . ILE B 1 75 ? -13.692 39.373 -36.217 1.00 33.67 75 ILE B CA 1
ATOM 2527 C C . ILE B 1 75 ? -12.369 40.014 -36.636 1.00 34.86 75 ILE B C 1
ATOM 2528 O O . ILE B 1 75 ? -11.580 39.394 -37.322 1.00 34.24 75 ILE B O 1
ATOM 2533 N N . GLU B 1 76 ? -12.139 41.258 -36.236 1.00 34.63 76 GLU B N 1
ATOM 2534 C CA . GLU B 1 76 ? -10.879 41.912 -36.566 1.00 35.34 76 GLU B CA 1
ATOM 2535 C C . GLU B 1 76 ? -9.691 41.240 -35.874 1.00 36.78 76 GLU B C 1
ATOM 2536 O O . GLU B 1 76 ? -8.577 41.217 -36.425 1.00 35.72 76 GLU B O 1
ATOM 2542 N N . MET B 1 77 ? -9.913 40.735 -34.659 1.00 35.99 77 MET B N 1
ATOM 2543 C CA . MET B 1 77 ? -8.882 39.987 -33.945 1.00 35.10 77 MET B CA 1
ATOM 2544 C C . MET B 1 77 ? -8.551 38.687 -34.667 1.00 36.19 77 MET B C 1
ATOM 2545 O O . MET B 1 77 ? -7.396 38.247 -34.657 1.00 36.31 77 MET B O 1
ATOM 2550 N N . ILE B 1 78 ? -9.560 38.093 -35.305 1.00 36.48 78 ILE B N 1
ATOM 2551 C CA . ILE B 1 78 ? -9.363 36.851 -36.050 1.00 41.09 78 ILE B CA 1
ATOM 2552 C C . ILE B 1 78 ? -8.603 37.188 -37.315 1.00 35.76 78 ILE B C 1
ATOM 2553 O O . ILE B 1 78 ? -7.667 36.503 -37.686 1.00 35.50 78 ILE B O 1
ATOM 2558 N N . HIS B 1 79 ? -9.020 38.255 -37.976 1.00 34.28 79 HIS B N 1
ATOM 2559 C CA . HIS B 1 79 ? -8.312 38.739 -39.169 1.00 35.86 79 HIS B CA 1
ATOM 2560 C C . HIS B 1 79 ? -6.831 39.055 -38.866 1.00 34.78 79 HIS B C 1
ATOM 2561 O O . HIS B 1 79 ? -5.946 38.720 -39.608 1.00 35.68 79 HIS B O 1
ATOM 2568 N N . THR B 1 80 ? -6.598 39.703 -37.749 1.00 34.32 80 THR B N 1
ATOM 2569 C CA . THR B 1 80 ? -5.275 40.101 -37.371 1.00 36.26 80 THR B CA 1
ATOM 2570 C C . THR B 1 80 ? -4.394 38.902 -37.052 1.00 38.91 80 THR B C 1
ATOM 2571 O O . THR B 1 80 ? -3.224 38.923 -37.397 1.00 34.49 80 THR B O 1
ATOM 2575 N N . TYR B 1 81 ? -4.935 37.870 -36.376 1.00 41.66 81 TYR B N 1
ATOM 2576 C CA . TYR B 1 81 ? -4.114 36.713 -36.036 1.00 39.27 81 TYR B CA 1
ATOM 2577 C C . TYR B 1 81 ? -3.697 36.017 -37.329 1.00 36.51 81 TYR B C 1
ATOM 2578 O O . TYR B 1 81 ? -2.574 35.537 -37.472 1.00 37.43 81 TYR B O 1
ATOM 2587 N N . SER B 1 82 ? -4.623 35.944 -38.260 1.00 35.55 82 SER B N 1
ATOM 2588 C CA . SER B 1 82 ? -4.377 35.242 -39.502 1.00 37.83 82 SER B CA 1
ATOM 2589 C C . SER B 1 82 ? -3.217 35.869 -40.263 1.00 35.47 82 SER B C 1
ATOM 2590 O O . SER B 1 82 ? -2.378 35.167 -40.794 1.00 35.85 82 SER B O 1
ATOM 2593 N N . LEU B 1 83 ? -3.177 37.198 -40.301 1.00 39.00 83 LEU B N 1
ATOM 2594 C CA . LEU B 1 83 ? -2.091 37.910 -40.953 1.00 40.09 83 LEU B CA 1
ATOM 2595 C C . LEU B 1 83 ? -0.753 37.753 -40.208 1.00 40.97 83 LEU B C 1
ATOM 2596 O O . LEU B 1 83 ? 0.312 37.606 -40.833 1.00 38.68 83 LEU B O 1
ATOM 2601 N N . ILE B 1 84 ? -0.796 37.807 -38.880 1.00 37.57 84 ILE B N 1
ATOM 2602 C CA . ILE B 1 84 ? 0.428 37.610 -38.110 1.00 37.25 84 ILE B CA 1
ATOM 2603 C C . ILE B 1 84 ? 0.984 36.236 -38.422 1.00 36.84 84 ILE B C 1
ATOM 2604 O O . ILE B 1 84 ? 2.188 36.083 -38.654 1.00 36.37 84 ILE B O 1
ATOM 2609 N N . HIS B 1 85 ? 0.114 35.225 -38.425 1.00 33.60 85 HIS B N 1
ATOM 2610 C CA . HIS B 1 85 ? 0.605 33.867 -38.679 1.00 38.98 85 HIS B CA 1
ATOM 2611 C C . HIS B 1 85 ? 0.992 33.701 -40.147 1.00 42.26 85 HIS B C 1
ATOM 2612 O O . HIS B 1 85 ? 1.939 32.993 -40.478 1.00 40.72 85 HIS B O 1
ATOM 2619 N N . ASP B 1 86 ? 0.275 34.409 -41.002 1.00 45.66 86 ASP B N 1
ATOM 2620 C CA . ASP B 1 86 ? 0.503 34.383 -42.430 1.00 48.36 86 ASP B CA 1
ATOM 2621 C C . ASP B 1 86 ? 1.874 34.959 -42.815 1.00 48.02 86 ASP B C 1
ATOM 2622 O O . ASP B 1 86 ? 2.489 34.489 -43.759 1.00 43.34 86 ASP B O 1
ATOM 2627 N N . ASP B 1 87 ? 2.337 35.959 -42.069 1.00 48.17 87 ASP B N 1
ATOM 2628 C CA . ASP B 1 87 ? 3.564 36.694 -42.401 1.00 53.12 87 ASP B CA 1
ATOM 2629 C C . ASP B 1 87 ? 4.821 35.967 -42.017 1.00 51.72 87 ASP B C 1
ATOM 2630 O O . ASP B 1 87 ? 5.894 36.356 -42.430 1.00 52.66 87 ASP B O 1
ATOM 2635 N N . LEU B 1 88 ? 4.695 34.949 -41.187 1.00 52.13 88 LEU B N 1
ATOM 2636 C CA . LEU B 1 88 ? 5.863 34.235 -40.717 1.00 53.91 88 LEU B CA 1
ATOM 2637 C C . LEU B 1 88 ? 6.693 33.762 -41.902 1.00 56.53 88 LEU B C 1
ATOM 2638 O O . LEU B 1 88 ? 6.113 33.368 -42.931 1.00 54.30 88 LEU B O 1
ATOM 2643 N N . PRO B 1 89 ? 8.047 33.795 -41.770 1.00 58.21 89 PRO B N 1
ATOM 2644 C CA . PRO B 1 89 ? 8.806 33.359 -42.941 1.00 59.84 89 PRO B CA 1
ATOM 2645 C C . PRO B 1 89 ? 8.360 31.995 -43.441 1.00 62.42 89 PRO B C 1
ATOM 2646 O O . PRO B 1 89 ? 8.118 31.844 -44.643 1.00 64.78 89 PRO B O 1
ATOM 2650 N N . SER B 1 90 ? 8.215 31.023 -42.533 1.00 61.75 90 SER B N 1
ATOM 2651 C CA . SER B 1 90 ? 7.775 29.661 -42.919 1.00 60.62 90 SER B CA 1
ATOM 2652 C C . SER B 1 90 ? 6.563 29.678 -43.859 1.00 62.95 90 SER B C 1
ATOM 2653 O O . SER B 1 90 ? 6.369 28.765 -44.655 1.00 61.50 90 SER B O 1
ATOM 2656 N N . MET B 1 91 ? 5.749 30.719 -43.775 1.00 66.62 91 MET B N 1
ATOM 2657 C CA . MET B 1 91 ? 4.612 30.846 -44.668 1.00 72.87 91 MET B CA 1
ATOM 2658 C C . MET B 1 91 ? 5.023 31.592 -45.953 1.00 76.43 91 MET B C 1
ATOM 2659 O O . MET B 1 91 ? 4.619 32.728 -46.207 1.00 84.05 91 MET B O 1
ATOM 2664 N N . LYS B 1 100 ? 0.527 46.989 -43.339 1.00 48.80 100 LYS B N 1
ATOM 2665 C CA . LYS B 1 100 ? 1.272 45.727 -43.230 1.00 48.09 100 LYS B CA 1
ATOM 2666 C C . LYS B 1 100 ? 2.309 45.750 -42.095 1.00 44.99 100 LYS B C 1
ATOM 2667 O O . LYS B 1 100 ? 3.489 45.425 -42.354 1.00 49.79 100 LYS B O 1
ATOM 2673 N N . PRO B 1 101 ? 1.903 46.126 -40.847 1.00 39.08 101 PRO B N 1
ATOM 2674 C CA . PRO B 1 101 ? 2.938 46.022 -39.785 1.00 42.17 101 PRO B CA 1
ATOM 2675 C C . PRO B 1 101 ? 3.343 44.557 -39.540 1.00 43.85 101 PRO B C 1
ATOM 2676 O O . PRO B 1 101 ? 2.488 43.686 -39.535 1.00 43.97 101 PRO B O 1
ATOM 2680 N N . THR B 1 102 ? 4.634 44.302 -39.388 1.00 50.02 102 THR B N 1
ATOM 2681 C CA . THR B 1 102 ? 5.172 42.953 -39.398 1.00 48.20 102 THR B CA 1
ATOM 2682 C C . THR B 1 102 ? 5.637 42.508 -38.016 1.00 51.58 102 THR B C 1
ATOM 2683 O O . THR B 1 102 ? 6.814 42.643 -37.661 1.00 51.99 102 THR B O 1
ATOM 2687 N N . ASN B 1 103 ? 4.692 41.953 -37.258 1.00 50.39 103 ASN B N 1
ATOM 2688 C CA . ASN B 1 103 ? 4.878 41.610 -35.869 1.00 48.75 103 ASN B CA 1
ATOM 2689 C C . ASN B 1 103 ? 6.197 40.917 -35.578 1.00 53.03 103 ASN B C 1
ATOM 2690 O O . ASN B 1 103 ? 7.007 41.423 -34.788 1.00 53.08 103 ASN B O 1
ATOM 2695 N N . HIS B 1 104 ? 6.418 39.767 -36.218 1.00 51.66 104 HIS B N 1
ATOM 2696 C CA . HIS B 1 104 ? 7.576 38.914 -35.881 1.00 51.02 104 HIS B CA 1
ATOM 2697 C C . HIS B 1 104 ? 8.896 39.672 -36.025 1.00 52.53 104 HIS B C 1
ATOM 2698 O O . HIS B 1 104 ? 9.860 39.402 -35.308 1.00 52.19 104 HIS B O 1
ATOM 2705 N N . LYS B 1 105 ? 8.914 40.648 -36.918 1.00 50.41 105 LYS B N 1
ATOM 2706 C CA . LYS B 1 105 ? 10.111 41.434 -37.130 1.00 55.56 105 LYS B CA 1
ATOM 2707 C C . LYS B 1 105 ? 10.513 42.121 -35.837 1.00 56.87 105 LYS B C 1
ATOM 2708 O O . LYS B 1 105 ? 11.687 42.108 -35.440 1.00 59.64 105 LYS B O 1
ATOM 2714 N N . VAL B 1 106 ? 9.517 42.689 -35.171 1.00 52.64 106 VAL B N 1
ATOM 2715 C CA . VAL B 1 106 ? 9.741 43.479 -33.971 1.00 50.55 106 VAL B CA 1
ATOM 2716 C C . VAL B 1 106 ? 9.739 42.645 -32.687 1.00 48.31 106 VAL B C 1
ATOM 2717 O O . VAL B 1 106 ? 10.585 42.846 -31.833 1.00 48.01 106 VAL B O 1
ATOM 2721 N N . PHE B 1 107 ? 8.836 41.679 -32.548 1.00 47.05 107 PHE B N 1
ATOM 2722 C CA . PHE B 1 107 ? 8.779 40.906 -31.293 1.00 44.22 107 PHE B CA 1
ATOM 2723 C C . PHE B 1 107 ? 9.418 39.527 -31.368 1.00 41.61 107 PHE B C 1
ATOM 2724 O O . PHE B 1 107 ? 9.437 38.774 -30.366 1.00 38.41 107 PHE B O 1
ATOM 2732 N N . GLY B 1 108 ? 9.937 39.178 -32.542 1.00 37.95 108 GLY B N 1
ATOM 2733 C CA . GLY B 1 108 ? 10.442 37.834 -32.748 1.00 38.83 108 GLY B CA 1
ATOM 2734 C C . GLY B 1 108 ? 9.317 36.893 -33.134 1.00 39.85 108 GLY B C 1
ATOM 2735 O O . GLY B 1 108 ? 8.121 37.187 -32.925 1.00 37.85 108 GLY B O 1
ATOM 2736 N N . GLU B 1 109 ? 9.697 35.763 -33.710 1.00 39.51 109 GLU B N 1
ATOM 2737 C CA . GLU B 1 109 ? 8.730 34.792 -34.232 1.00 43.08 109 GLU B CA 1
ATOM 2738 C C . GLU B 1 109 ? 7.886 34.132 -33.140 1.00 41.42 109 GLU B C 1
ATOM 2739 O O . GLU B 1 109 ? 6.662 33.929 -33.319 1.00 39.39 109 GLU B O 1
ATOM 2745 N N . ALA B 1 110 ? 8.536 33.811 -32.022 1.00 37.15 110 ALA B N 1
ATOM 2746 C CA . ALA B 1 110 ? 7.886 33.118 -30.908 1.00 38.52 110 ALA B CA 1
ATOM 2747 C C . ALA B 1 110 ? 6.753 33.983 -30.405 1.00 38.81 110 ALA B C 1
ATOM 2748 O O . ALA B 1 110 ? 5.632 33.539 -30.339 1.00 36.21 110 ALA B O 1
ATOM 2750 N N . MET B 1 111 ? 7.070 35.226 -30.045 1.00 36.00 111 MET B N 1
ATOM 2751 C CA . MET B 1 111 ? 6.066 36.135 -29.544 1.00 38.63 111 MET B CA 1
ATOM 2752 C C . MET B 1 111 ? 4.975 36.469 -30.584 1.00 38.13 111 MET B C 1
ATOM 2753 O O . MET B 1 111 ? 3.829 36.627 -30.235 1.00 38.19 111 MET B O 1
ATOM 2758 N N . ALA B 1 112 ? 5.335 36.583 -31.858 1.00 38.66 112 ALA B N 1
ATOM 2759 C CA . ALA B 1 112 ? 4.342 36.760 -32.905 1.00 34.84 112 ALA B CA 1
ATOM 2760 C C . ALA B 1 112 ? 3.340 35.567 -32.970 1.00 35.84 112 ALA B C 1
ATOM 2761 O O . ALA B 1 112 ? 2.111 35.764 -33.046 1.00 32.31 112 ALA B O 1
ATOM 2763 N N . ILE B 1 113 ? 3.861 34.342 -32.916 1.00 36.34 113 ILE B N 1
ATOM 2764 C CA . ILE B 1 113 ? 3.001 33.154 -32.882 1.00 36.28 113 ILE B CA 1
ATOM 2765 C C . ILE B 1 113 ? 2.035 33.240 -31.717 1.00 36.76 113 ILE B C 1
ATOM 2766 O O . ILE B 1 113 ? 0.818 33.036 -31.884 1.00 36.29 113 ILE B O 1
ATOM 2771 N N . LEU B 1 114 ? 2.570 33.549 -30.544 1.00 32.00 114 LEU B N 1
ATOM 2772 C CA . LEU B 1 114 ? 1.734 33.638 -29.359 1.00 33.76 114 LEU B CA 1
ATOM 2773 C C . LEU B 1 114 ? 0.757 34.791 -29.407 1.00 34.34 114 LEU B C 1
ATOM 2774 O O . LEU B 1 114 ? -0.359 34.667 -28.886 1.00 33.46 114 LEU B O 1
ATOM 2779 N N . ALA B 1 115 ? 1.162 35.909 -30.031 1.00 34.61 115 ALA B N 1
ATOM 2780 C CA . ALA B 1 115 ? 0.273 37.049 -30.190 1.00 34.09 115 ALA B CA 1
ATOM 2781 C C . ALA B 1 115 ? -0.941 36.642 -31.023 1.00 33.66 115 ALA B C 1
ATOM 2782 O O . ALA B 1 115 ? -2.093 36.914 -30.645 1.00 31.68 115 ALA B O 1
ATOM 2784 N N . GLY B 1 116 ? -0.670 35.963 -32.141 1.00 33.03 116 GLY B N 1
ATOM 2785 C CA . GLY B 1 116 ? -1.719 35.371 -32.977 1.00 33.69 116 GLY B CA 1
ATOM 2786 C C . GLY B 1 116 ? -2.662 34.414 -32.234 1.00 34.45 116 GLY B C 1
ATOM 2787 O O . GLY B 1 116 ? -3.912 34.547 -32.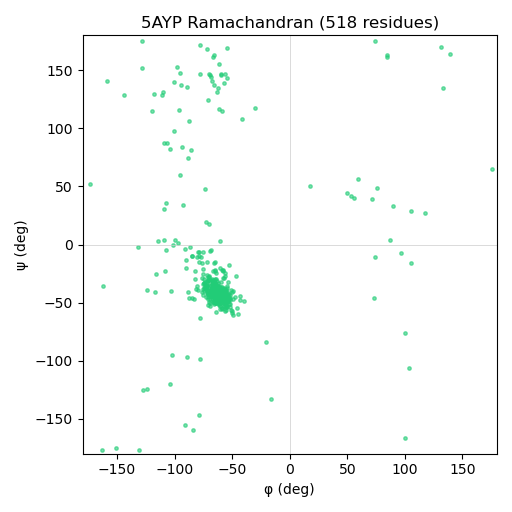296 1.00 31.50 116 GLY B O 1
ATOM 2788 N N . ASP B 1 117 ? -2.060 33.480 -31.500 1.00 33.88 117 ASP B N 1
ATOM 2789 C CA . ASP B 1 117 ? -2.810 32.546 -30.641 1.00 34.44 117 ASP B CA 1
ATOM 2790 C C . ASP B 1 117 ? -3.697 33.260 -29.618 1.00 33.80 117 ASP B C 1
ATOM 2791 O O . ASP B 1 117 ? -4.827 32.818 -29.356 1.00 31.46 117 ASP B O 1
ATOM 2796 N N . GLY B 1 118 ? -3.175 34.356 -29.052 1.00 31.78 118 GLY B N 1
ATOM 2797 C CA . GLY B 1 118 ? -3.882 35.109 -28.049 1.00 31.24 118 GLY B CA 1
ATOM 2798 C C . GLY B 1 118 ? -5.099 35.803 -28.636 1.00 32.40 118 GLY B C 1
ATOM 2799 O O . GLY B 1 118 ? -6.160 35.835 -28.022 1.00 29.84 118 GLY B O 1
ATOM 2800 N N . LEU B 1 119 ? -4.916 36.392 -29.810 1.00 32.89 119 LEU B N 1
ATOM 2801 C CA . LEU B 1 119 ? -5.985 37.085 -30.515 1.00 33.43 119 LEU B CA 1
ATOM 2802 C C . LEU B 1 119 ? -7.106 36.151 -30.923 1.00 32.75 119 LEU B C 1
ATOM 2803 O O . LEU B 1 119 ? -8.273 36.496 -30.796 1.00 31.39 119 LEU B O 1
ATOM 2808 N N . LEU B 1 120 ? -6.743 34.971 -31.427 1.00 34.08 120 LEU B N 1
ATOM 2809 C CA . LEU B 1 120 ? -7.751 34.016 -31.885 1.00 33.05 120 LEU B CA 1
ATOM 2810 C C . LEU B 1 120 ? -8.644 33.593 -30.720 1.00 32.97 120 LEU B C 1
ATOM 2811 O O . LEU B 1 120 ? -9.863 33.576 -30.834 1.00 30.39 120 LEU B O 1
ATOM 2816 N N . THR B 1 121 ? -8.002 33.235 -29.613 1.00 32.62 121 THR B N 1
ATOM 2817 C CA . THR B 1 121 ? -8.666 32.722 -28.436 1.00 33.09 121 THR B CA 1
ATOM 2818 C C . THR B 1 121 ? -9.515 33.821 -27.803 1.00 34.46 121 THR B C 1
ATOM 2819 O O . THR B 1 121 ? -10.690 33.614 -27.470 1.00 35.11 121 THR B O 1
ATOM 2823 N N . TYR B 1 122 ? -8.909 34.994 -27.662 1.00 30.93 122 TYR B N 1
ATOM 2824 C CA . TYR B 1 122 ? -9.552 36.129 -27.054 1.00 33.00 122 TYR B CA 1
ATOM 2825 C C . TYR B 1 122 ? -10.809 36.544 -27.791 1.00 32.52 122 TYR B C 1
ATOM 2826 O O . TYR B 1 122 ? -11.776 36.968 -27.172 1.00 35.34 122 TYR B O 1
ATOM 2835 N N . ALA B 1 123 ? -10.793 36.431 -29.111 1.00 30.75 123 ALA B N 1
ATOM 2836 C CA . ALA B 1 123 ? -11.978 36.721 -29.928 1.00 32.82 123 ALA B CA 1
ATOM 2837 C C . ALA B 1 123 ? -13.226 35.959 -29.477 1.00 33.83 123 ALA B C 1
ATOM 2838 O O . ALA B 1 123 ? -14.342 36.494 -29.467 1.00 32.06 123 ALA B O 1
ATOM 2840 N N . PHE B 1 124 ? -13.047 34.677 -29.161 1.00 35.22 124 PHE B N 1
ATOM 2841 C CA . PHE B 1 124 ? -14.169 33.877 -28.712 1.00 34.32 124 PHE B CA 1
ATOM 2842 C C . PHE B 1 124 ? -14.651 34.409 -27.371 1.00 34.76 124 PHE B C 1
ATOM 2843 O O . PHE B 1 124 ? -15.852 34.541 -27.156 1.00 32.58 124 PHE B O 1
ATOM 2851 N N . GLN B 1 125 ? -13.734 34.764 -26.484 1.00 34.18 125 GLN B N 1
ATOM 2852 C CA . GLN B 1 125 ? -14.134 35.339 -25.201 1.00 33.86 125 GLN B CA 1
ATOM 2853 C C . GLN B 1 125 ? -15.025 36.585 -25.358 1.00 38.78 125 GLN B C 1
ATOM 2854 O O . GLN B 1 125 ? -16.023 36.774 -24.638 1.00 36.57 125 GLN B O 1
ATOM 2860 N N . LEU B 1 126 ? -14.659 37.422 -26.320 1.00 37.48 126 LEU B N 1
ATOM 2861 C CA . LEU B 1 126 ? -15.322 38.700 -26.534 1.00 38.94 126 LEU B CA 1
ATOM 2862 C C . LEU B 1 126 ? -16.785 38.540 -26.828 1.00 42.17 126 LEU B C 1
ATOM 2863 O O . LEU B 1 126 ? -17.608 39.405 -26.497 1.00 37.44 126 LEU B O 1
ATOM 2868 N N . ILE B 1 127 ? -17.114 37.438 -27.484 1.00 40.52 127 ILE B N 1
ATOM 2869 C CA . ILE B 1 127 ? -18.470 37.232 -27.898 1.00 42.44 127 ILE B CA 1
ATOM 2870 C C . ILE B 1 127 ? -19.314 36.687 -26.744 1.00 44.32 127 ILE B C 1
ATOM 2871 O O . ILE B 1 127 ? -20.468 37.064 -26.606 1.00 43.06 127 ILE B O 1
ATOM 2876 N N . THR B 1 128 ? -18.739 35.811 -25.929 1.00 43.63 128 THR B N 1
ATOM 2877 C CA . THR B 1 128 ? -19.485 35.193 -24.832 1.00 44.17 128 THR B CA 1
ATOM 2878 C C . THR B 1 128 ? -19.883 36.210 -23.775 1.00 51.38 128 THR B C 1
ATOM 2879 O O . THR B 1 128 ? -20.882 36.066 -23.106 1.00 49.74 128 THR B O 1
ATOM 2883 N N . GLU B 1 129 ? -19.081 37.241 -23.611 1.00 54.69 129 GLU B N 1
ATOM 2884 C CA . GLU B 1 129 ? -19.255 38.126 -22.474 1.00 53.36 129 GLU B CA 1
ATOM 2885 C C . GLU B 1 129 ? -20.302 39.229 -22.740 1.00 51.84 129 GLU B C 1
ATOM 2886 O O . GLU B 1 129 ? -20.705 39.915 -21.830 1.00 57.84 129 GLU B O 1
ATOM 2892 N N . ILE B 1 130 ? -20.764 39.373 -23.976 1.00 46.53 130 ILE B N 1
ATOM 2893 C CA . ILE B 1 130 ? -21.861 40.311 -24.278 1.00 44.14 130 ILE B CA 1
ATOM 2894 C C . ILE B 1 130 ? -23.062 40.014 -23.400 1.00 45.09 130 ILE B C 1
ATOM 2895 O O . ILE B 1 130 ? -23.140 38.964 -22.781 1.00 48.15 130 ILE B O 1
ATOM 2900 N N . ASP B 1 131 ? -24.024 40.929 -23.430 1.00 51.56 131 ASP B N 1
ATOM 2901 C CA . ASP B 1 131 ? -25.342 40.695 -22.858 1.00 50.23 131 ASP B CA 1
ATOM 2902 C C . ASP B 1 131 ? -25.517 41.427 -21.550 1.00 64.73 131 ASP B C 1
ATOM 2903 O O . ASP B 1 131 ? -26.278 40.980 -20.687 1.00 71.97 131 ASP B O 1
ATOM 2908 N N . ASP B 1 132 ? -24.826 42.550 -21.378 1.00 71.02 132 ASP B N 1
ATOM 2909 C CA . ASP B 1 132 ? -25.037 43.283 -20.156 1.00 77.06 132 ASP B CA 1
ATOM 2910 C C . ASP B 1 132 ? -26.525 43.675 -20.160 1.00 85.32 132 ASP B C 1
ATOM 2911 O O . ASP B 1 132 ? -27.135 43.542 -19.093 1.00 89.25 132 ASP B O 1
ATOM 2916 N N . GLU B 1 133 ? -27.175 44.101 -21.275 1.00 89.58 133 GLU B N 1
ATOM 2917 C CA . GLU B 1 133 ? -26.681 44.656 -22.609 1.00 87.74 133 GLU B CA 1
ATOM 2918 C C . GLU B 1 133 ? -26.987 43.857 -23.931 1.00 89.93 133 GLU B C 1
ATOM 2919 O O . GLU B 1 133 ? -26.248 43.973 -24.922 1.00 83.45 133 GLU B O 1
ATOM 2925 N N . ARG B 1 134 ? -28.076 43.077 -23.937 1.00 85.38 134 ARG B N 1
ATOM 2926 C CA . ARG B 1 134 ? -28.762 42.619 -25.167 1.00 82.58 134 ARG B CA 1
ATOM 2927 C C . ARG B 1 134 ? -28.542 41.170 -25.622 1.00 82.53 134 ARG B C 1
ATOM 2928 O O . ARG B 1 134 ? -29.100 40.243 -25.030 1.00 86.29 134 ARG B O 1
ATOM 2936 N N . ILE B 1 135 ? -27.748 41.007 -26.684 1.00 73.14 135 ILE B N 1
ATOM 2937 C CA . ILE B 1 135 ? -27.710 39.789 -27.530 1.00 67.03 135 ILE B CA 1
ATOM 2938 C C . ILE B 1 135 ? -28.045 38.491 -26.781 1.00 58.10 135 ILE B C 1
ATOM 2939 O O . ILE B 1 135 ? -27.320 38.102 -25.876 1.00 57.25 135 ILE B O 1
ATOM 2944 N N . PRO B 1 136 ? -29.145 37.812 -27.195 1.00 53.25 136 PRO B N 1
ATOM 2945 C CA . PRO B 1 136 ? -29.615 36.668 -26.415 1.00 51.23 136 PRO B CA 1
ATOM 2946 C C . PRO B 1 136 ? -28.712 35.422 -26.470 1.00 52.53 136 PRO B C 1
ATOM 2947 O O . PRO B 1 136 ? -28.148 35.133 -27.520 1.00 53.36 136 PRO B O 1
ATOM 2951 N N . PRO B 1 137 ? -28.629 34.648 -25.377 1.00 54.84 137 PRO B N 1
ATOM 2952 C CA . PRO B 1 137 ? -27.765 33.459 -25.407 1.00 53.15 137 PRO B CA 1
ATOM 2953 C C . PRO B 1 137 ? -27.777 32.547 -26.634 1.00 48.22 137 PRO B C 1
ATOM 2954 O O . PRO B 1 137 ? -26.710 32.168 -27.122 1.00 48.65 137 PRO B O 1
ATOM 2958 N N . SER B 1 138 ? -28.942 32.168 -27.117 1.00 45.21 138 SER B N 1
ATOM 2959 C CA . SER B 1 138 ? -29.025 31.294 -28.304 1.00 43.69 138 SER B CA 1
ATOM 2960 C C . SER B 1 138 ? -28.320 31.862 -29.554 1.00 43.03 138 SER B C 1
ATOM 2961 O O . SER B 1 138 ? -27.720 31.129 -30.332 1.00 43.46 138 SER B O 1
ATOM 2964 N N . VAL B 1 139 ? -28.446 33.162 -29.770 1.00 41.98 139 VAL B N 1
ATOM 2965 C CA . VAL B 1 139 ? -27.854 33.797 -30.927 1.00 45.59 139 VAL B CA 1
ATOM 2966 C C . VAL B 1 139 ? -26.338 33.935 -30.732 1.00 45.44 139 VAL B C 1
ATOM 2967 O O . VAL B 1 139 ? -25.565 33.834 -31.681 1.00 44.24 139 VAL B O 1
ATOM 2971 N N . ARG B 1 140 ? -25.931 34.161 -29.491 1.00 44.45 140 ARG B N 1
ATOM 2972 C CA . ARG B 1 140 ? -24.521 34.267 -29.178 1.00 45.45 140 ARG B CA 1
ATOM 2973 C C . ARG B 1 140 ? -23.803 32.957 -29.474 1.00 43.91 140 ARG B C 1
ATOM 2974 O O . ARG B 1 140 ? -22.688 32.980 -29.959 1.00 40.75 140 ARG B O 1
ATOM 2982 N N . LEU B 1 141 ? -24.463 31.825 -29.204 1.00 43.63 141 LEU B N 1
ATOM 2983 C CA . LEU B 1 141 ? -23.899 30.506 -29.527 1.00 42.81 141 LEU B CA 1
ATOM 2984 C C . LEU B 1 141 ? -23.815 30.297 -31.012 1.00 40.07 141 LEU B C 1
ATOM 2985 O O . LEU B 1 141 ? -22.848 29.779 -31.510 1.00 41.22 141 LEU B O 1
ATOM 2990 N N . ARG B 1 142 ? -24.822 30.738 -31.728 1.00 38.11 142 ARG B N 1
ATOM 2991 C CA . ARG B 1 142 ? -24.761 30.636 -33.171 1.00 42.63 142 ARG B CA 1
ATOM 2992 C C . ARG B 1 142 ? -23.618 31.501 -33.759 1.00 41.04 142 ARG B C 1
ATOM 2993 O O . ARG B 1 142 ? -22.941 31.097 -34.690 1.00 37.41 142 ARG B O 1
ATOM 3001 N N . LEU B 1 143 ? -23.398 32.687 -33.191 1.00 37.43 143 LEU B N 1
ATOM 3002 C CA . LEU B 1 143 ? -22.312 33.545 -33.628 1.00 35.84 143 LEU B CA 1
ATOM 3003 C C . LEU B 1 143 ? -20.939 32.886 -33.466 1.00 35.36 143 LEU B C 1
ATOM 3004 O O . LEU B 1 143 ? -20.104 32.937 -34.364 1.00 34.74 143 LEU B O 1
ATOM 3009 N N . ILE B 1 144 ? -20.727 32.275 -32.315 1.00 37.52 144 ILE B N 1
ATOM 3010 C CA . ILE B 1 144 ? -19.492 31.577 -32.006 1.00 39.98 144 ILE B CA 1
ATOM 3011 C C . ILE B 1 144 ? -19.328 30.366 -32.931 1.00 40.63 144 ILE B C 1
ATOM 3012 O O . ILE B 1 144 ? -18.266 30.150 -33.486 1.00 39.85 144 ILE B O 1
ATOM 3017 N N . GLU B 1 145 ? -20.398 29.592 -33.081 1.00 42.23 145 GLU B N 1
ATOM 3018 C CA . GLU B 1 145 ? -20.418 28.398 -33.924 1.00 45.19 145 GLU B CA 1
ATOM 3019 C C . GLU B 1 145 ? -19.993 28.720 -35.376 1.00 38.92 145 GLU B C 1
ATOM 3020 O O . GLU B 1 145 ? -19.090 28.102 -35.929 1.00 35.81 145 GLU B O 1
ATOM 3026 N N . ARG B 1 146 ? -20.638 29.717 -35.956 1.00 37.13 146 ARG B N 1
ATOM 3027 C CA . ARG B 1 146 ? -20.350 30.125 -37.314 1.00 35.90 146 ARG B CA 1
ATOM 3028 C C . ARG B 1 146 ? -19.016 30.833 -37.497 1.00 35.76 146 ARG B C 1
ATOM 3029 O O . ARG B 1 146 ? -18.422 30.811 -38.590 1.00 36.27 146 ARG B O 1
ATOM 3037 N N . LEU B 1 147 ? -18.520 31.464 -36.442 1.00 34.47 147 LEU B N 1
ATOM 3038 C CA . LEU B 1 147 ? -17.200 32.056 -36.483 1.00 32.98 147 LEU B CA 1
ATOM 3039 C C . LEU B 1 147 ? -16.145 30.957 -36.529 1.00 34.23 147 LEU B C 1
ATOM 3040 O O . LEU B 1 147 ? -15.192 31.001 -37.320 1.00 31.90 147 LEU B O 1
ATOM 3045 N N . ALA B 1 148 ? -16.315 29.972 -35.654 1.00 37.37 148 ALA B N 1
ATOM 3046 C CA . ALA B 1 148 ? -15.365 28.848 -35.574 1.00 38.81 148 ALA B CA 1
ATOM 3047 C C . ALA B 1 148 ? -15.297 28.115 -36.899 1.00 34.58 148 ALA B C 1
ATOM 3048 O O . ALA B 1 148 ? -14.211 27.856 -37.409 1.00 35.56 148 ALA B O 1
ATOM 3050 N N . LYS B 1 149 ? -16.451 27.840 -37.474 1.00 34.52 149 LYS B N 1
ATOM 3051 C CA . LYS B 1 149 ? -16.531 27.227 -38.807 1.00 36.83 149 LYS B CA 1
ATOM 3052 C C . LYS B 1 149 ? -15.971 28.121 -39.896 1.00 37.04 149 LYS B C 1
ATOM 3053 O O . LYS B 1 149 ? -15.399 27.614 -40.845 1.00 38.16 149 LYS B O 1
ATOM 3059 N N . ALA B 1 150 ? -16.210 29.436 -39.829 1.00 33.69 150 ALA B N 1
ATOM 3060 C CA . ALA B 1 150 ? -15.634 30.320 -40.832 1.00 35.25 150 ALA B CA 1
ATOM 3061 C C . ALA B 1 150 ? -14.100 30.398 -40.709 1.00 36.43 150 ALA B C 1
ATOM 3062 O O . ALA B 1 150 ? -13.398 30.468 -41.716 1.00 33.10 150 ALA B O 1
ATOM 3064 N N . ALA B 1 151 ? -13.616 30.490 -39.470 1.00 37.59 151 ALA B N 1
ATOM 3065 C CA . ALA B 1 151 ? -12.180 30.677 -39.182 1.00 38.01 151 ALA B CA 1
ATOM 3066 C C . ALA B 1 151 ? -11.368 29.357 -39.209 1.00 37.58 151 ALA B C 1
ATOM 3067 O O . ALA B 1 151 ? -10.180 29.367 -39.394 1.00 37.13 151 ALA B O 1
ATOM 3069 N N . GLY B 1 152 ? -12.017 28.222 -39.024 1.00 36.04 152 GLY B N 1
ATOM 3070 C CA . GLY B 1 152 ? -11.268 27.007 -38.723 1.00 38.40 152 GLY B CA 1
ATOM 3071 C C . GLY B 1 152 ? -10.806 26.095 -39.860 1.00 37.05 152 GLY B C 1
ATOM 3072 O O . GLY B 1 152 ? -10.632 26.509 -41.019 1.00 35.34 152 GLY B O 1
ATOM 3073 N N . PRO B 1 153 ? -10.611 24.815 -39.531 1.00 37.53 153 PRO B N 1
ATOM 3074 C CA . PRO B 1 153 ? -10.017 23.824 -40.446 1.00 39.13 153 PRO B CA 1
ATOM 3075 C C . PRO B 1 153 ? -10.902 23.452 -41.668 1.00 37.01 153 PRO B C 1
ATOM 3076 O O . PRO B 1 153 ? -10.492 22.680 -42.512 1.00 38.17 153 PRO B O 1
ATOM 3080 N N . GLU B 1 154 ? -12.114 23.976 -41.719 1.00 37.53 154 GLU B N 1
ATOM 3081 C CA . GLU B 1 154 ? -12.950 23.953 -42.908 1.00 39.25 154 GLU B CA 1
ATOM 3082 C C . GLU B 1 154 ? -13.217 25.337 -43.503 1.00 40.19 154 GLU B C 1
ATOM 3083 O O . GLU B 1 154 ? -13.941 25.472 -44.492 1.00 46.08 154 GLU B O 1
ATOM 3089 N N . GLY B 1 155 ? -12.622 26.358 -42.910 1.00 41.65 155 GLY B N 1
ATOM 3090 C CA . GLY B 1 155 ? -12.830 27.733 -43.346 1.00 39.66 155 GLY B CA 1
ATOM 3091 C C . GLY B 1 155 ? -11.491 28.344 -43.661 1.00 39.64 155 GLY B C 1
ATOM 3092 O O . GLY B 1 155 ? -10.731 27.791 -44.430 1.00 41.52 155 GLY B O 1
ATOM 3093 N N . MET B 1 156 ? -11.182 29.462 -43.034 1.00 37.92 156 MET B N 1
ATOM 3094 C CA . MET B 1 156 ? -9.934 30.154 -43.283 1.00 42.64 156 MET B CA 1
ATOM 3095 C C . MET B 1 156 ? -8.648 29.297 -43.169 1.00 40.90 156 MET B C 1
ATOM 3096 O O . MET B 1 156 ? -7.753 29.441 -43.980 1.00 41.08 156 MET B O 1
ATOM 3101 N N . VAL B 1 157 ? -8.541 28.456 -42.147 1.00 41.58 157 VAL B N 1
ATOM 3102 C CA . VAL B 1 157 ? -7.341 27.622 -41.956 1.00 41.33 157 VAL B CA 1
ATOM 3103 C C . VAL B 1 157 ? -7.206 26.587 -43.094 1.00 39.92 157 VAL B C 1
ATOM 3104 O O . VAL B 1 157 ? -6.111 26.301 -43.539 1.00 39.52 157 VAL B O 1
ATOM 3108 N N . ALA B 1 158 ? -8.331 26.046 -43.553 1.00 40.13 158 ALA B N 1
ATOM 3109 C CA . ALA B 1 158 ? -8.350 25.260 -44.778 1.00 42.19 158 ALA B CA 1
ATOM 3110 C C . ALA B 1 158 ? -7.754 26.048 -45.944 1.00 46.31 158 ALA B C 1
ATOM 3111 O O . ALA B 1 158 ? -6.893 25.541 -46.669 1.00 43.42 158 ALA B O 1
ATOM 3113 N N . GLY B 1 159 ? -8.208 27.294 -46.088 1.00 44.63 159 GLY B N 1
ATOM 3114 C CA . GLY B 1 159 ? -7.729 28.196 -47.111 1.00 44.52 159 GLY B CA 1
ATOM 3115 C C . GLY B 1 159 ? -6.220 28.364 -47.092 1.00 45.72 159 GLY B C 1
ATOM 3116 O O . GLY B 1 159 ? -5.548 28.300 -48.140 1.00 49.34 159 GLY B O 1
ATOM 3117 N N . GLN B 1 160 ? -5.669 28.602 -45.911 1.00 45.98 160 GLN B N 1
ATOM 3118 C CA . GLN B 1 160 ? -4.237 28.826 -45.817 1.00 45.51 160 GLN B CA 1
ATOM 3119 C C . GLN B 1 160 ? -3.440 27.563 -46.052 1.00 47.73 160 GLN B C 1
ATOM 3120 O O . GLN B 1 160 ? -2.355 27.636 -46.588 1.00 51.08 160 GLN B O 1
ATOM 3126 N N . ALA B 1 161 ? -3.990 26.405 -45.684 1.00 48.42 161 ALA B N 1
ATOM 3127 C CA . ALA B 1 161 ? -3.302 25.143 -45.892 1.00 49.99 161 ALA B CA 1
ATOM 3128 C C . ALA B 1 161 ? -3.262 24.807 -47.392 1.00 55.79 161 ALA B C 1
ATOM 3129 O O . ALA B 1 161 ? -2.204 24.463 -47.933 1.00 53.63 161 ALA B O 1
ATOM 3131 N N . ALA B 1 162 ? -4.415 24.897 -48.050 1.00 51.71 162 ALA B N 1
ATOM 3132 C CA . ALA B 1 162 ? -4.505 24.668 -49.494 1.00 53.41 162 ALA B CA 1
ATOM 3133 C C . ALA B 1 162 ? -3.572 25.626 -50.248 1.00 56.01 162 ALA B C 1
ATOM 3134 O O . ALA B 1 162 ? -2.924 25.232 -51.204 1.00 51.44 162 ALA B O 1
ATOM 3136 N N . ASP B 1 163 ? -3.479 26.869 -49.775 1.00 58.63 163 ASP B N 1
ATOM 3137 C CA . ASP B 1 163 ? -2.502 27.837 -50.280 1.00 62.05 163 ASP B CA 1
ATOM 3138 C C . ASP B 1 163 ? -1.065 27.320 -50.086 1.00 64.55 163 ASP B C 1
ATOM 3139 O O . ASP B 1 163 ? -0.236 27.396 -50.997 1.00 63.72 163 ASP B O 1
ATOM 3144 N N . MET B 1 164 ? -0.782 26.789 -48.900 1.00 66.76 164 MET B N 1
ATOM 3145 C CA . MET B 1 164 ? 0.538 26.215 -48.610 1.00 69.96 164 MET B CA 1
ATOM 3146 C C . MET B 1 164 ? 0.807 25.000 -49.484 1.00 65.00 164 MET B C 1
ATOM 3147 O O . MET B 1 164 ? 1.914 24.844 -49.969 1.00 63.59 164 MET B O 1
ATOM 3152 N N . GLU B 1 165 ? -0.211 24.178 -49.717 1.00 67.06 165 GLU B N 1
ATOM 3153 C CA . GLU B 1 165 ? -0.041 22.873 -50.350 1.00 68.12 165 GLU B CA 1
ATOM 3154 C C . GLU B 1 165 ? 0.256 22.931 -51.860 1.00 78.35 165 GLU B C 1
ATOM 3155 O O . GLU B 1 165 ? 0.039 21.944 -52.576 1.00 79.02 165 GLU B O 1
ATOM 3161 N N . GLY B 1 166 ? 0.722 24.081 -52.345 1.00 77.49 166 GLY B N 1
ATOM 3162 C CA . GLY B 1 166 ? 1.265 24.175 -53.691 1.00 80.22 166 GLY B CA 1
ATOM 3163 C C . GLY B 1 166 ? 1.660 25.572 -54.123 1.00 82.88 166 GLY B C 1
ATOM 3164 O O . GLY B 1 166 ? 1.063 26.121 -55.049 1.00 77.85 166 GLY B O 1
ATOM 3165 N N . GLU B 1 167 ? 2.669 26.134 -53.457 1.00 91.59 167 GLU B N 1
ATOM 3166 C CA . GLU B 1 167 ? 3.318 27.375 -53.909 1.00 97.06 167 GLU B CA 1
ATOM 3167 C C . GLU B 1 167 ? 4.559 26.991 -54.700 1.00 96.05 167 GLU B C 1
ATOM 3168 O O . GLU B 1 167 ? 5.489 26.408 -54.150 1.00 101.71 167 GLU B O 1
ATOM 3174 N N . GLY B 1 168 ? 4.560 27.318 -55.990 1.00 92.56 168 GLY B N 1
ATOM 3175 C CA . GLY B 1 168 ? 5.516 26.741 -56.933 1.00 88.08 168 GLY B CA 1
ATOM 3176 C C . GLY B 1 168 ? 4.830 25.721 -57.794 1.00 82.97 168 GLY B C 1
ATOM 3177 O O . GLY B 1 168 ? 5.362 25.304 -58.813 1.00 83.95 168 GLY B O 1
ATOM 3178 N N . LYS B 1 169 ? 3.654 25.303 -57.353 1.00 82.83 169 LYS B N 1
ATOM 3179 C CA . LYS B 1 169 ? 2.738 24.562 -58.186 1.00 87.51 169 LYS B CA 1
ATOM 3180 C C . LYS B 1 169 ? 1.848 25.568 -58.895 1.00 89.12 169 LYS B C 1
ATOM 3181 O O . LYS B 1 169 ? 1.363 26.519 -58.274 1.00 98.60 169 LYS B O 1
ATOM 3187 N N . THR B 1 170 ? 1.633 25.363 -60.191 1.00 85.05 170 THR B N 1
ATOM 3188 C CA . THR B 1 170 ? 0.755 26.233 -60.955 1.00 82.55 170 THR B CA 1
ATOM 3189 C C . THR B 1 170 ? -0.698 25.866 -60.654 1.00 81.56 170 THR B C 1
ATOM 3190 O O . THR B 1 170 ? -1.024 24.701 -60.401 1.00 78.48 170 THR B O 1
ATOM 3194 N N . LEU B 1 171 ? -1.552 26.881 -60.675 1.00 85.03 171 LEU B N 1
ATOM 3195 C CA . LEU B 1 171 ? -2.908 26.772 -60.166 1.00 83.90 171 LEU B CA 1
ATOM 3196 C C . LEU B 1 171 ? -3.936 26.841 -61.268 1.00 80.54 171 LEU B C 1
ATOM 3197 O O . LEU B 1 171 ? -3.928 27.763 -62.077 1.00 80.23 171 LEU B O 1
ATOM 3202 N N . THR B 1 172 ? -4.835 25.864 -61.272 1.00 79.02 172 THR B N 1
ATOM 3203 C CA . THR B 1 172 ? -6.083 25.963 -62.011 1.00 74.54 172 THR B CA 1
ATOM 3204 C C . THR B 1 172 ? -6.914 27.080 -61.370 1.00 75.50 172 THR B C 1
ATOM 3205 O O . THR B 1 172 ? -6.626 27.506 -60.240 1.00 67.89 172 THR B O 1
ATOM 3209 N N . LEU B 1 173 ? -7.931 27.566 -62.080 1.00 75.94 173 LEU B N 1
ATOM 3210 C CA . LEU B 1 173 ? -8.804 28.615 -61.529 1.00 77.06 173 LEU B CA 1
ATOM 3211 C C . LEU B 1 173 ? -9.678 28.055 -60.391 1.00 74.20 173 LEU B C 1
ATOM 3212 O O . LEU B 1 173 ? -10.064 28.788 -59.485 1.00 76.12 173 LEU B O 1
ATOM 3217 N N . SER B 1 174 ? -9.972 26.759 -60.448 1.00 66.62 174 SER B N 1
ATOM 3218 C CA . SER B 1 174 ? -10.648 26.066 -59.359 1.00 68.34 174 SER B CA 1
ATOM 3219 C C . SER B 1 174 ? -9.831 26.184 -58.051 1.00 70.85 174 SER B C 1
ATOM 3220 O O . SER B 1 174 ? -10.331 26.662 -57.020 1.00 63.17 174 SER B O 1
ATOM 3223 N N . GLU B 1 175 ? -8.571 25.763 -58.122 1.00 66.68 175 GLU B N 1
ATOM 3224 C CA . GLU B 1 175 ? -7.652 25.846 -56.993 1.00 65.08 175 GLU B CA 1
ATOM 3225 C C . GLU B 1 175 ? -7.478 27.266 -56.453 1.00 62.90 175 GLU B C 1
ATOM 3226 O O . GLU B 1 175 ? -7.358 27.460 -55.231 1.00 57.82 175 GLU B O 1
ATOM 3232 N N . LEU B 1 176 ? -7.418 28.254 -57.347 1.00 64.72 176 LEU B N 1
ATOM 3233 C CA . LEU B 1 176 ? -7.289 29.640 -56.909 1.00 67.74 176 LEU B CA 1
ATOM 3234 C C . LEU B 1 176 ? -8.601 30.175 -56.299 1.00 66.70 176 LEU B C 1
ATOM 3235 O O . LEU B 1 176 ? -8.545 30.914 -55.320 1.00 71.27 176 LEU B O 1
ATOM 3240 N N . GLU B 1 177 ? -9.760 29.799 -56.851 1.00 63.48 177 GLU B N 1
ATOM 3241 C CA . GLU B 1 177 ? -11.047 30.257 -56.292 1.00 65.58 177 GLU B CA 1
ATOM 3242 C C . GLU B 1 177 ? -11.281 29.610 -54.901 1.00 63.28 177 GLU B C 1
ATOM 3243 O O . GLU B 1 177 ? -11.671 30.303 -53.958 1.00 55.73 177 GLU B O 1
ATOM 3249 N N . TYR B 1 178 ? -10.977 28.315 -54.761 1.00 55.89 178 TYR B N 1
ATOM 3250 C CA . TYR B 1 178 ? -11.090 27.640 -53.454 1.00 53.40 178 TYR B CA 1
ATOM 3251 C C . TYR B 1 178 ? -10.249 28.369 -52.386 1.00 55.24 178 TYR B C 1
ATOM 3252 O O . TYR B 1 178 ? -10.740 28.684 -51.290 1.00 45.19 178 TYR B O 1
ATOM 3261 N N . ILE B 1 179 ? -8.977 28.620 -52.720 1.00 49.65 179 ILE B N 1
ATOM 3262 C CA . ILE B 1 179 ? -8.044 29.270 -51.800 1.00 52.42 179 ILE B CA 1
ATOM 3263 C C . ILE B 1 179 ? -8.592 30.610 -51.356 1.00 50.45 179 ILE B C 1
ATOM 3264 O O . ILE B 1 179 ? -8.693 30.858 -50.164 1.00 52.78 179 ILE B O 1
ATOM 3269 N N . HIS B 1 180 ? -8.968 31.456 -52.306 1.00 48.68 180 HIS B N 1
ATOM 3270 C CA . HIS B 1 180 ? -9.646 32.729 -51.981 1.00 54.12 180 HIS B CA 1
ATOM 3271 C C . HIS B 1 180 ? -10.995 32.572 -51.221 1.00 51.76 180 HIS B C 1
ATOM 3272 O O . HIS B 1 180 ? -11.259 33.290 -50.258 1.00 50.39 180 HIS B O 1
ATOM 3279 N N . ARG B 1 181 ? -11.831 31.626 -51.633 1.00 49.97 181 ARG B N 1
ATOM 3280 C CA . ARG B 1 181 ? -13.107 31.386 -50.955 1.00 52.37 181 ARG B CA 1
ATOM 3281 C C . ARG B 1 181 ? -12.901 31.099 -49.468 1.00 53.17 181 ARG B C 1
ATOM 3282 O O . ARG B 1 181 ? -13.624 31.631 -48.624 1.00 50.87 181 ARG B O 1
ATOM 3290 N N . HIS B 1 182 ? -11.929 30.246 -49.152 1.00 50.57 182 HIS B N 1
ATOM 3291 C CA . HIS B 1 182 ? -11.730 29.813 -47.787 1.00 51.06 182 HIS B CA 1
ATOM 3292 C C . HIS B 1 182 ? -10.857 30.794 -46.998 1.00 51.44 182 HIS B C 1
ATOM 3293 O O . HIS B 1 182 ? -11.207 31.172 -45.888 1.00 51.49 182 HIS B O 1
ATOM 3300 N N . LYS B 1 183 ? -9.761 31.221 -47.602 1.00 48.02 183 LYS B N 1
ATOM 3301 C CA . LYS B 1 183 ? -8.745 32.036 -46.948 1.00 49.72 183 LYS B CA 1
ATOM 3302 C C . LYS B 1 183 ? -9.237 33.462 -46.681 1.00 50.19 183 LYS B C 1
ATOM 3303 O O . LYS B 1 183 ? -8.962 34.010 -45.634 1.00 52.88 183 LYS B O 1
ATOM 3309 N N 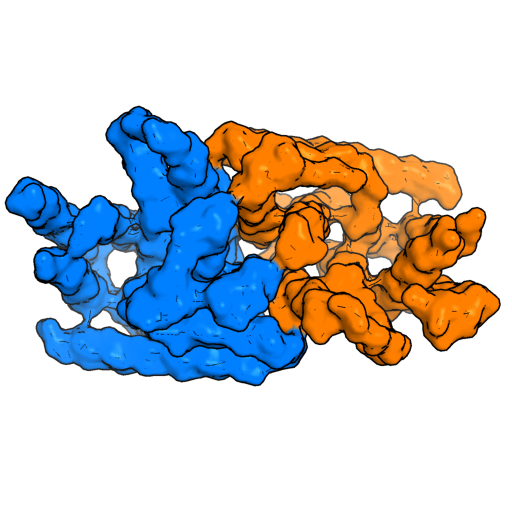. THR B 1 184 ? -9.975 34.037 -47.625 1.00 51.82 184 THR B N 1
ATOM 3310 C CA . THR B 1 184 ? -10.460 35.424 -47.548 1.00 51.19 184 THR B CA 1
ATOM 3311 C C . THR B 1 184 ? -11.998 35.499 -47.506 1.00 53.11 184 THR B C 1
ATOM 3312 O O . THR B 1 184 ? -12.574 36.288 -46.750 1.00 58.63 184 THR B O 1
ATOM 3316 N N . GLY B 1 185 ? -12.655 34.675 -48.311 1.00 51.67 185 GLY B N 1
ATOM 3317 C CA . GLY B 1 185 ? -14.099 34.762 -48.488 1.00 50.58 185 GLY B CA 1
ATOM 3318 C C . GLY B 1 185 ? -14.919 34.475 -47.244 1.00 47.53 185 GLY B C 1
ATOM 3319 O O . GLY B 1 185 ? -15.918 35.143 -46.993 1.00 43.27 185 GLY B O 1
ATOM 3320 N N . LYS B 1 186 ? -14.501 33.486 -46.460 1.00 46.98 186 LYS B N 1
ATOM 3321 C CA . LYS B 1 186 ? -15.323 33.027 -45.330 1.00 48.25 186 LYS B CA 1
ATOM 3322 C C . LYS B 1 186 ? -15.562 34.125 -44.265 1.00 45.72 186 LYS B C 1
ATOM 3323 O O . LYS B 1 186 ? -16.674 34.245 -43.764 1.00 43.96 186 LYS B O 1
ATOM 3329 N N . MET B 1 187 ? -14.533 34.939 -43.997 1.00 41.42 187 MET B N 1
ATOM 3330 C CA . MET B 1 187 ? -14.548 35.930 -42.930 1.00 42.25 187 MET B CA 1
ATOM 3331 C C . MET B 1 187 ? -15.277 37.215 -43.296 1.00 43.21 187 MET B C 1
ATOM 3332 O O . MET B 1 187 ? -15.938 37.824 -42.445 1.00 41.46 187 MET B O 1
ATOM 3337 N N . LEU B 1 188 ? -15.166 37.626 -44.554 1.00 40.57 188 LEU B N 1
ATOM 3338 C CA . LEU B 1 188 ? -16.031 38.677 -45.092 1.00 41.96 188 LEU B CA 1
ATOM 3339 C C . LEU B 1 188 ? -17.517 38.260 -45.048 1.00 40.40 188 LEU B C 1
ATOM 3340 O O . LEU B 1 188 ? -18.375 39.005 -44.575 1.00 39.30 188 LEU B O 1
ATOM 3345 N N . GLN B 1 189 ? -17.799 37.048 -45.502 1.00 40.13 189 GLN B N 1
ATOM 3346 C CA . GLN B 1 189 ? -19.144 36.506 -45.471 1.00 39.48 189 GLN B CA 1
ATOM 3347 C C . GLN B 1 189 ? -19.666 36.495 -44.036 1.00 40.25 189 GLN B C 1
ATOM 3348 O O . GLN B 1 189 ? -20.773 36.960 -43.751 1.00 38.79 189 GLN B O 1
ATOM 3354 N N . TYR B 1 190 ? -18.868 35.945 -43.132 1.00 36.35 190 TYR B N 1
ATOM 3355 C CA . TYR B 1 190 ? -19.270 35.835 -41.764 1.00 34.03 190 TYR B CA 1
ATOM 3356 C C . TYR B 1 190 ? -19.583 37.228 -41.154 1.00 32.26 190 TYR B C 1
ATOM 3357 O O . TYR B 1 190 ? -20.457 37.356 -40.300 1.00 33.67 190 TYR B O 1
ATOM 3366 N N . SER B 1 191 ? -18.825 38.248 -41.543 1.00 31.89 191 SER B N 1
ATOM 3367 C CA . SER B 1 191 ? -19.050 39.614 -41.038 1.00 32.99 191 SER B CA 1
ATOM 3368 C C . SER B 1 191 ? -20.492 40.068 -41.302 1.00 31.56 191 SER B C 1
ATOM 3369 O O . SER B 1 191 ? -21.162 40.569 -40.397 1.00 30.54 191 SER B O 1
ATOM 3372 N N . VAL B 1 192 ? -20.968 39.837 -42.518 1.00 31.90 192 VAL B N 1
ATOM 3373 C CA . VAL B 1 192 ? -22.306 40.220 -42.902 1.00 32.28 192 VAL B CA 1
ATOM 3374 C C . VAL B 1 192 ? -23.301 39.311 -42.205 1.00 32.49 192 VAL B C 1
ATOM 3375 O O . VAL B 1 192 ? -24.322 39.766 -41.739 1.00 29.51 192 VAL B O 1
ATOM 3379 N N . HIS B 1 193 ? -22.993 38.021 -42.152 1.00 35.54 193 HIS B N 1
ATOM 3380 C CA . HIS B 1 193 ? -23.887 37.033 -41.611 1.00 32.53 193 HIS B CA 1
ATOM 3381 C C . HIS B 1 193 ? -24.175 37.331 -40.138 1.00 33.00 193 HIS B C 1
ATOM 3382 O O . HIS B 1 193 ? -25.332 37.409 -39.719 1.00 32.71 193 HIS B O 1
ATOM 3389 N N . ALA B 1 194 ? -23.113 37.529 -39.376 1.00 32.27 194 ALA B N 1
ATOM 3390 C CA . ALA B 1 194 ? -23.195 37.872 -37.972 1.00 31.37 194 ALA B CA 1
ATOM 3391 C C . ALA B 1 194 ? -23.977 39.166 -37.765 1.00 32.42 194 ALA B C 1
ATOM 3392 O O . ALA B 1 194 ? -24.836 39.249 -36.876 1.00 34.18 194 ALA B O 1
ATOM 3394 N N . GLY B 1 195 ? -23.681 40.173 -38.588 1.00 30.55 195 GLY B N 1
ATOM 3395 C CA . GLY B 1 195 ? -24.512 41.377 -38.671 1.00 33.42 195 GLY B CA 1
ATOM 3396 C C . GLY B 1 195 ? -26.001 41.116 -38.792 1.00 31.49 195 GLY B C 1
ATOM 3397 O O . GLY B 1 195 ? -26.810 41.746 -38.096 1.00 30.52 195 GLY B O 1
ATOM 3398 N N . ALA B 1 196 ? -26.355 40.178 -39.669 1.00 33.74 196 ALA B N 1
ATOM 3399 C CA . ALA B 1 196 ? -27.743 39.815 -39.902 1.00 37.65 196 ALA B CA 1
ATOM 3400 C C . ALA B 1 196 ? -28.381 39.159 -38.676 1.00 39.71 196 ALA B C 1
ATOM 3401 O O . ALA B 1 196 ? -29.531 39.449 -38.343 1.00 42.87 196 ALA B O 1
ATOM 3403 N N . LEU B 1 197 ? -27.634 38.284 -38.020 1.00 37.46 197 LEU B N 1
ATOM 3404 C CA . LEU B 1 197 ? -28.090 37.633 -36.800 1.00 39.44 197 LEU B CA 1
ATOM 3405 C C . LEU B 1 197 ? -28.239 38.647 -35.660 1.00 39.07 197 LEU B C 1
ATOM 3406 O O . LEU B 1 197 ? -29.262 38.718 -34.995 1.00 37.74 197 LEU B O 1
ATOM 3411 N N . ILE B 1 198 ? -27.208 39.445 -35.458 1.00 38.48 198 ILE B N 1
ATOM 3412 C CA . ILE B 1 198 ? -27.261 40.521 -34.463 1.00 38.84 198 ILE B CA 1
ATOM 3413 C C . ILE B 1 198 ? -28.445 41.485 -34.735 1.00 40.87 198 ILE B C 1
ATOM 3414 O O . ILE B 1 198 ? -29.151 41.879 -33.808 1.00 35.13 198 ILE B O 1
ATOM 3419 N N . GLY B 1 199 ? -28.640 41.869 -35.996 1.00 42.23 199 GLY B N 1
ATOM 3420 C CA . GLY B 1 199 ? -29.710 42.802 -36.375 1.00 42.27 199 GLY B CA 1
ATOM 3421 C C . GLY B 1 199 ? -31.112 42.210 -36.391 1.00 45.51 199 GLY B C 1
ATOM 3422 O O . GLY B 1 199 ? -32.083 42.942 -36.580 1.00 47.59 199 GLY B O 1
ATOM 3423 N N . GLY B 1 200 ? -31.215 40.893 -36.202 1.00 47.40 200 GLY B N 1
ATOM 3424 C CA . GLY B 1 200 ? -32.497 40.186 -36.199 1.00 45.42 200 GLY B CA 1
ATOM 3425 C C . GLY B 1 200 ? -33.123 40.089 -37.583 1.00 46.38 200 GLY B C 1
ATOM 3426 O O . GLY B 1 200 ? -34.330 40.235 -37.747 1.00 44.56 200 GLY B O 1
ATOM 3427 N N . ALA B 1 201 ? -32.294 39.854 -38.590 1.00 44.86 201 ALA B N 1
ATOM 3428 C CA . ALA B 1 201 ? -32.798 39.721 -39.930 1.00 47.53 201 ALA B CA 1
ATOM 3429 C C . ALA B 1 201 ? -33.789 38.562 -40.037 1.00 52.72 201 ALA B C 1
ATOM 3430 O O . ALA B 1 201 ? -33.679 37.537 -39.363 1.00 50.44 201 ALA B O 1
ATOM 3432 N N . ASP B 1 202 ? -34.757 38.757 -40.914 1.00 56.27 202 ASP B N 1
ATOM 3433 C CA . ASP B 1 202 ? -35.640 37.703 -41.350 1.00 60.13 202 ASP B CA 1
ATOM 3434 C C . ASP B 1 202 ? -34.740 36.665 -42.014 1.00 60.33 202 ASP B C 1
ATOM 3435 O O . ASP B 1 202 ? -33.631 36.985 -42.452 1.00 60.76 202 ASP B O 1
ATOM 3440 N N . ALA B 1 203 ? -35.185 35.416 -42.045 1.00 59.35 203 ALA B N 1
ATOM 3441 C CA . ALA B 1 203 ? -34.358 34.340 -42.578 1.00 55.03 203 ALA B CA 1
ATOM 3442 C C . ALA B 1 203 ? -34.092 34.513 -44.073 1.00 54.74 203 ALA B C 1
ATOM 3443 O O . ALA B 1 203 ? -33.049 34.096 -44.562 1.00 47.05 203 ALA B O 1
ATOM 3445 N N . ARG B 1 204 ? -35.040 35.133 -44.780 1.00 56.45 204 ARG B N 1
ATOM 3446 C CA . ARG B 1 204 ? -34.927 35.387 -46.229 1.00 58.84 204 ARG B CA 1
ATOM 3447 C C . ARG B 1 204 ? -33.884 36.448 -46.507 1.00 53.84 204 ARG B C 1
ATOM 3448 O O . ARG B 1 204 ? -33.074 36.321 -47.418 1.00 50.55 204 ARG B O 1
ATOM 3456 N N . GLN B 1 205 ? -33.943 37.507 -45.719 1.00 50.49 205 GLN B N 1
ATOM 3457 C CA . GLN B 1 205 ? -32.991 38.589 -45.844 1.00 51.71 205 GLN B CA 1
ATOM 3458 C C . GLN B 1 205 ? -31.586 38.104 -45.534 1.00 47.73 205 GLN B C 1
ATOM 3459 O O . GLN B 1 205 ? -30.630 38.569 -46.158 1.00 45.66 205 GLN B O 1
ATOM 3465 N N . THR B 1 206 ? -31.457 37.195 -44.569 1.00 45.95 206 THR B N 1
ATOM 3466 C CA . THR B 1 206 ? -30.137 36.681 -44.191 1.00 43.51 206 THR B CA 1
ATOM 3467 C C . THR B 1 206 ? -29.493 35.949 -45.329 1.00 48.37 206 THR B C 1
ATOM 3468 O O . THR B 1 206 ? -28.297 36.114 -45.586 1.00 53.15 206 THR B O 1
ATOM 3472 N N . ARG B 1 207 ? -30.280 35.157 -46.037 1.00 49.21 207 ARG B N 1
ATOM 3473 C CA . ARG B 1 207 ? -29.761 34.411 -47.166 1.00 49.53 207 ARG B CA 1
ATOM 3474 C C . ARG B 1 207 ? -29.344 35.342 -48.307 1.00 45.53 207 ARG B C 1
ATOM 3475 O O . ARG B 1 207 ? -28.333 35.114 -48.961 1.00 46.82 207 ARG B O 1
ATOM 3483 N N . GLU B 1 208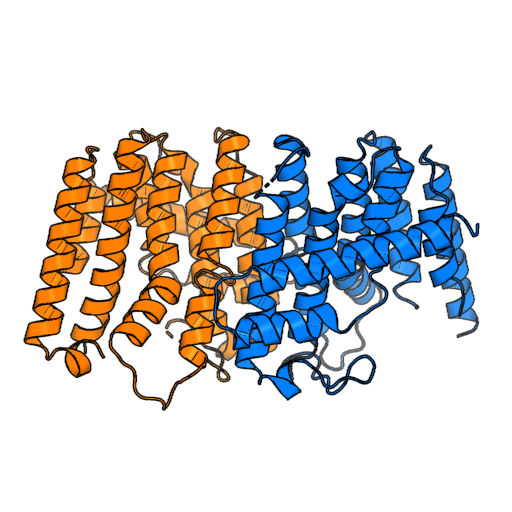 ? -30.124 36.379 -48.570 1.00 44.15 208 GLU B N 1
ATOM 3484 C CA . GLU B 1 208 ? -29.747 37.364 -49.599 1.00 44.31 208 GLU B CA 1
ATOM 3485 C C . GLU B 1 208 ? -28.438 38.132 -49.243 1.00 43.81 208 GLU B C 1
ATOM 3486 O O . GLU B 1 208 ? -27.575 38.379 -50.094 1.00 37.74 208 GLU B O 1
ATOM 3492 N N . LEU B 1 209 ? -28.294 38.493 -47.973 1.00 42.50 209 LEU B N 1
ATOM 3493 C CA . LEU B 1 209 ? -27.087 39.168 -47.517 1.00 41.28 209 LEU B CA 1
ATOM 3494 C C . LEU B 1 209 ? -25.854 38.276 -47.602 1.00 40.97 209 LEU B C 1
ATOM 3495 O O . LEU B 1 209 ? -24.746 38.730 -47.887 1.00 41.62 209 LEU B O 1
ATOM 3500 N N . ASP B 1 210 ? -26.060 36.993 -47.339 1.00 45.80 210 ASP B N 1
ATOM 3501 C CA . ASP B 1 210 ? -25.012 36.012 -47.438 1.00 47.30 210 ASP B CA 1
ATOM 3502 C C . ASP B 1 210 ? -24.568 35.846 -48.884 1.00 44.71 210 ASP B C 1
ATOM 3503 O O . ASP B 1 210 ? -23.372 35.752 -49.162 1.00 47.02 210 ASP B O 1
ATOM 3508 N N . GLU B 1 211 ? -25.530 35.835 -49.801 1.00 45.17 211 GLU B N 1
ATOM 3509 C CA . GLU B 1 211 ? -25.225 35.806 -51.235 1.00 47.69 211 GLU B CA 1
ATOM 3510 C C . GLU B 1 211 ? -24.460 37.070 -51.621 1.00 42.14 211 GLU B C 1
ATOM 3511 O O . GLU B 1 211 ? -23.439 36.997 -52.303 1.00 43.05 211 GLU B O 1
ATOM 3517 N N . PHE B 1 212 ? -24.934 38.223 -51.137 1.00 39.40 212 PHE B N 1
ATOM 3518 C CA . PHE B 1 212 ? -24.261 39.524 -51.346 1.00 37.82 212 PHE B CA 1
ATOM 3519 C C . PHE B 1 212 ? -22.814 39.520 -50.887 1.00 40.94 212 PHE B C 1
ATOM 3520 O O . PHE B 1 212 ? -21.892 39.879 -51.655 1.00 37.96 212 PHE B O 1
ATOM 3528 N N . ALA B 1 213 ? -22.606 39.097 -49.638 1.00 40.64 213 ALA B N 1
ATOM 3529 C CA . ALA B 1 213 ? -21.259 39.033 -49.068 1.00 38.77 213 ALA B CA 1
ATOM 3530 C C . ALA B 1 213 ? -20.345 38.081 -49.845 1.00 41.33 213 ALA B C 1
ATOM 3531 O O . ALA B 1 213 ? -19.184 38.406 -50.093 1.00 40.61 213 ALA B O 1
ATOM 3533 N N . ALA B 1 214 ? -20.869 36.908 -50.221 1.00 41.36 214 ALA B N 1
ATOM 3534 C CA . ALA B 1 214 ? -20.134 35.981 -51.077 1.00 41.05 214 ALA B CA 1
ATOM 3535 C C . ALA B 1 214 ? -19.568 36.653 -52.326 1.00 43.32 214 ALA B C 1
ATOM 3536 O O . ALA B 1 214 ? -18.352 36.588 -52.589 1.00 39.01 214 ALA B O 1
ATOM 3538 N N . HIS B 1 215 ? -20.463 37.269 -53.106 1.00 41.28 215 HIS B N 1
ATOM 3539 C CA . HIS B 1 215 ? -20.076 37.894 -54.353 1.00 39.84 215 HIS B CA 1
ATOM 3540 C C . HIS B 1 215 ? -19.110 39.038 -54.106 1.00 39.38 215 HIS B C 1
ATOM 3541 O O . HIS B 1 215 ? -18.174 39.255 -54.877 1.00 41.40 215 HIS B O 1
ATOM 3548 N N . LEU B 1 216 ? -19.363 39.793 -53.038 1.00 42.12 216 LEU B N 1
ATOM 3549 C CA . LEU B 1 216 ? -18.500 40.905 -52.639 1.00 41.71 216 LEU B CA 1
ATOM 3550 C C . LEU B 1 216 ? -17.081 40.464 -52.273 1.00 41.66 216 LEU B C 1
ATOM 3551 O O . LEU B 1 216 ? -16.108 41.092 -52.674 1.00 42.03 216 LEU B O 1
ATOM 3556 N N . GLY B 1 217 ? -16.957 39.388 -51.511 1.00 42.52 217 GLY B N 1
ATOM 3557 C CA . GLY B 1 217 ? -15.634 38.850 -51.199 1.00 44.64 217 GLY B CA 1
ATOM 3558 C C . GLY B 1 217 ? -14.854 38.512 -52.460 1.00 43.39 217 GLY B C 1
ATOM 3559 O O . GLY B 1 217 ? -13.679 38.871 -52.605 1.00 42.39 217 GLY B O 1
ATOM 3560 N N . LEU B 1 218 ? -15.513 37.835 -53.398 1.00 45.23 218 LEU B N 1
ATOM 3561 C CA . LEU B 1 218 ? -14.859 37.464 -54.654 1.00 44.09 218 LEU B CA 1
ATOM 3562 C C . LEU B 1 218 ? -14.387 38.697 -55.400 1.00 47.74 218 LEU B C 1
ATOM 3563 O O . LEU B 1 218 ? -13.252 38.731 -55.864 1.00 47.71 218 LEU B O 1
ATOM 3568 N N . ALA B 1 219 ? -15.253 39.710 -55.502 1.00 47.24 219 ALA B N 1
ATOM 3569 C CA . ALA B 1 219 ? -14.882 40.990 -56.107 1.00 50.61 219 ALA B CA 1
ATOM 3570 C C . ALA B 1 219 ? -13.690 41.636 -55.401 1.00 53.14 219 ALA B C 1
ATOM 3571 O O . ALA B 1 219 ? -12.838 42.246 -56.070 1.00 49.22 219 ALA B O 1
ATOM 3573 N N . PHE B 1 220 ? -13.651 41.520 -54.063 1.00 54.92 220 PHE B N 1
ATOM 3574 C CA . PHE B 1 220 ? -12.509 42.018 -53.265 1.00 61.90 220 PHE B CA 1
ATOM 3575 C C . PHE B 1 220 ? -11.162 41.496 -53.792 1.00 58.22 220 PHE B C 1
ATOM 3576 O O . PHE B 1 220 ? -10.254 42.274 -54.043 1.00 59.46 220 PHE B O 1
ATOM 3584 N N . GLN B 1 221 ? -11.042 40.189 -53.975 1.00 61.24 221 GLN B N 1
ATOM 3585 C CA . GLN B 1 221 ? -9.778 39.612 -54.452 1.00 64.66 221 GLN B CA 1
ATOM 3586 C C . GLN B 1 221 ? -9.463 39.859 -55.939 1.00 65.70 221 GLN B C 1
ATOM 3587 O O . GLN B 1 221 ? -8.295 39.948 -56.329 1.00 60.32 221 GLN B O 1
ATOM 3593 N N . ILE B 1 222 ? -10.492 39.933 -56.775 1.00 64.88 222 ILE B N 1
ATOM 3594 C CA . ILE B 1 222 ? -10.274 40.134 -58.204 1.00 65.70 222 ILE B CA 1
ATOM 3595 C C . ILE B 1 222 ? -9.687 41.534 -58.452 1.00 67.45 222 ILE B C 1
ATOM 3596 O O . ILE B 1 222 ? -8.823 41.697 -59.326 1.00 64.19 222 ILE B O 1
ATOM 3601 N N . ARG B 1 223 ? -10.191 42.530 -57.710 1.00 65.88 223 ARG B N 1
ATOM 3602 C CA . ARG B 1 223 ? -9.651 43.889 -57.749 1.00 71.67 223 ARG B CA 1
ATOM 3603 C C . ARG B 1 223 ? -8.236 43.964 -57.154 1.00 70.84 223 ARG B C 1
ATOM 3604 O O . ARG B 1 223 ? -7.374 44.679 -57.674 1.00 66.13 223 ARG B O 1
ATOM 3612 N N . ASP B 1 224 ? -7.994 43.241 -56.063 1.00 68.23 224 ASP B N 1
ATOM 3613 C CA . ASP B 1 224 ? -6.645 43.183 -55.517 1.00 78.44 224 ASP B CA 1
ATOM 3614 C C . ASP B 1 224 ? -5.632 42.855 -56.627 1.00 80.22 224 ASP B C 1
ATOM 3615 O O . ASP B 1 224 ? -4.613 43.525 -56.745 1.00 85.12 224 ASP B O 1
ATOM 3620 N N . ASP B 1 225 ? -5.928 41.857 -57.457 1.00 78.31 225 ASP B N 1
ATOM 3621 C CA . ASP B 1 225 ? -5.031 41.493 -58.563 1.00 81.87 225 ASP B CA 1
ATOM 3622 C C . ASP B 1 225 ? -4.849 42.631 -59.552 1.00 86.60 225 ASP B C 1
ATOM 3623 O O . ASP B 1 225 ? -3.722 43.001 -59.880 1.00 90.03 225 ASP B O 1
ATOM 3628 N N . ILE B 1 226 ? -5.964 43.196 -60.003 1.00 92.83 226 ILE B N 1
ATOM 3629 C CA . ILE B 1 226 ? -5.947 44.267 -61.006 1.00 96.42 226 ILE B CA 1
ATOM 3630 C C . ILE B 1 226 ? -5.285 45.570 -60.509 1.00 98.01 226 ILE B C 1
ATOM 3631 O O . ILE B 1 226 ? -4.938 46.435 -61.316 1.00 95.85 226 ILE B O 1
ATOM 3636 N N . LEU B 1 227 ? -5.098 45.699 -59.193 1.00 101.31 227 LEU B N 1
ATOM 3637 C CA . LEU B 1 227 ? -4.264 46.767 -58.621 1.00 102.20 227 LEU B CA 1
ATOM 3638 C C . LEU B 1 227 ? -2.845 46.736 -59.214 1.00 104.66 227 LEU B C 1
ATOM 3639 O O . LEU B 1 227 ? -2.167 47.762 -59.273 1.00 112.64 227 LEU B O 1
ATOM 3644 N N . ASP B 1 228 ? -2.429 45.563 -59.686 1.00 101.07 228 ASP B N 1
ATOM 3645 C CA . ASP B 1 228 ? -1.039 45.288 -60.016 1.00 97.36 228 ASP B CA 1
ATOM 3646 C C . ASP B 1 228 ? -0.771 45.342 -61.514 1.00 100.83 228 ASP B C 1
ATOM 3647 O O . ASP B 1 228 ? 0.369 45.168 -61.947 1.00 103.49 228 ASP B O 1
ATOM 3652 N N . THR B 1 250 ? -2.345 34.623 -60.927 1.00 84.53 250 THR B N 1
ATOM 3653 C CA . THR B 1 250 ? -3.333 35.697 -60.842 1.00 81.63 250 THR B CA 1
ATOM 3654 C C . THR B 1 250 ? -4.628 35.368 -61.599 1.00 78.73 250 THR B C 1
ATOM 3655 O O . THR B 1 250 ? -4.664 34.466 -62.426 1.00 75.26 250 THR B O 1
ATOM 3659 N N . TYR B 1 251 ? -5.687 36.122 -61.311 1.00 78.51 251 TYR B N 1
ATOM 3660 C CA . TYR B 1 251 ? -6.913 36.063 -62.114 1.00 81.31 251 TYR B CA 1
ATOM 3661 C C . TYR B 1 251 ? -6.678 36.485 -63.576 1.00 83.96 251 TYR B C 1
ATOM 3662 O O . TYR B 1 251 ? -7.201 35.830 -64.484 1.00 84.81 251 TYR B O 1
ATOM 3671 N N . PRO B 1 252 ? -5.909 37.580 -63.814 1.00 87.21 252 PRO B N 1
ATOM 3672 C CA . PRO B 1 252 ? -5.513 37.895 -65.208 1.00 84.19 252 PRO B CA 1
ATOM 3673 C C . PRO B 1 252 ? -4.562 36.906 -65.899 1.00 78.62 252 PRO B C 1
ATOM 3674 O O . PRO B 1 252 ? -4.528 36.875 -67.122 1.00 82.54 252 PRO B O 1
ATOM 3678 N N . ALA B 1 253 ? -3.801 36.119 -65.141 1.00 78.70 253 ALA B N 1
ATOM 3679 C CA . ALA B 1 253 ? -2.994 35.041 -65.735 1.00 80.49 253 ALA B CA 1
ATOM 3680 C C . ALA B 1 253 ? -3.817 33.789 -66.017 1.00 82.09 253 ALA B C 1
ATOM 3681 O O . ALA B 1 253 ? -3.330 32.865 -66.665 1.00 89.31 253 ALA B O 1
ATOM 3683 N N . LEU B 1 254 ? -5.047 33.754 -65.508 1.00 84.57 254 LEU B N 1
ATOM 3684 C CA . LEU B 1 254 ? -5.971 32.631 -65.716 1.00 80.20 254 LEU B CA 1
ATOM 3685 C C . LEU B 1 254 ? -7.114 32.991 -66.663 1.00 79.68 254 LEU B C 1
ATOM 3686 O O . LEU B 1 254 ? -7.723 32.104 -67.277 1.00 77.49 254 LEU B O 1
ATOM 3691 N N . LEU B 1 255 ? -7.399 34.291 -66.780 1.00 79.45 255 LEU B N 1
ATOM 3692 C CA . LEU B 1 255 ? -8.559 34.780 -67.544 1.00 76.53 255 LEU B CA 1
ATOM 3693 C C . LEU B 1 255 ? -8.297 35.920 -68.531 1.00 75.54 255 LEU B C 1
ATOM 3694 O O . LEU B 1 255 ? -9.209 36.304 -69.268 1.00 73.29 255 LEU B O 1
ATOM 3699 N N . SER B 1 256 ? -7.052 36.402 -68.578 1.00 73.48 256 SER B N 1
ATOM 3700 C CA . SER B 1 256 ? -6.680 37.683 -69.203 1.00 75.88 256 SER B CA 1
ATOM 3701 C C . SER B 1 256 ? -7.132 38.834 -68.326 1.00 75.26 256 SER B C 1
ATOM 3702 O O . SER B 1 256 ? -7.823 38.640 -67.328 1.00 77.82 256 SER B O 1
ATOM 3705 N N . LEU B 1 257 ? -6.773 40.043 -68.728 1.00 74.82 257 LEU B N 1
ATOM 3706 C CA . LEU B 1 257 ? -7.092 41.225 -67.940 1.00 73.03 257 LEU B CA 1
ATOM 3707 C C . LEU B 1 257 ? -8.532 41.659 -68.165 1.00 72.34 257 LEU B C 1
ATOM 3708 O O . LEU B 1 257 ? -9.200 42.095 -67.231 1.00 75.48 257 LEU B O 1
ATOM 3713 N N . ALA B 1 258 ? -8.992 41.561 -69.409 1.00 73.33 258 ALA B N 1
ATOM 3714 C CA . ALA B 1 258 ? -10.397 41.814 -69.739 1.00 77.95 258 ALA B CA 1
ATOM 3715 C C . ALA B 1 258 ? -11.314 40.808 -69.028 1.00 70.50 258 ALA B C 1
ATOM 3716 O O . ALA B 1 258 ? -12.397 41.173 -68.590 1.00 67.53 258 ALA B O 1
ATOM 3718 N N . GLY B 1 259 ? -10.863 39.557 -68.926 1.00 66.03 259 GLY B N 1
ATOM 3719 C CA . GLY B 1 259 ? -11.642 38.485 -68.307 1.00 65.64 259 GLY B CA 1
ATOM 3720 C C . GLY B 1 259 ? -11.806 38.646 -66.806 1.00 62.02 259 GLY B C 1
ATOM 3721 O O . GLY B 1 259 ? -12.897 38.458 -66.270 1.00 57.32 259 GLY B O 1
ATOM 3722 N N . ALA B 1 260 ? -10.714 38.997 -66.139 1.00 60.41 260 ALA B N 1
ATOM 3723 C CA . ALA B 1 260 ? -10.728 39.272 -64.708 1.00 59.04 260 ALA B CA 1
ATOM 3724 C C . ALA B 1 260 ? -11.655 40.452 -64.420 1.00 57.11 260 ALA B C 1
ATOM 3725 O O . ALA B 1 260 ? -12.446 40.427 -63.475 1.00 58.03 260 ALA B O 1
ATOM 3727 N N . LYS B 1 261 ? -11.568 41.466 -65.261 1.00 60.52 261 LYS B N 1
ATOM 3728 C CA . LYS B 1 261 ? -12.401 42.655 -65.155 1.00 63.15 261 LYS B CA 1
ATOM 3729 C C . LYS B 1 261 ? -13.884 42.339 -65.360 1.00 61.79 261 LYS B C 1
ATOM 3730 O O . LYS B 1 261 ? -14.753 42.931 -64.703 1.00 58.56 261 LYS B O 1
ATOM 3736 N N . GLU B 1 262 ? -14.178 41.429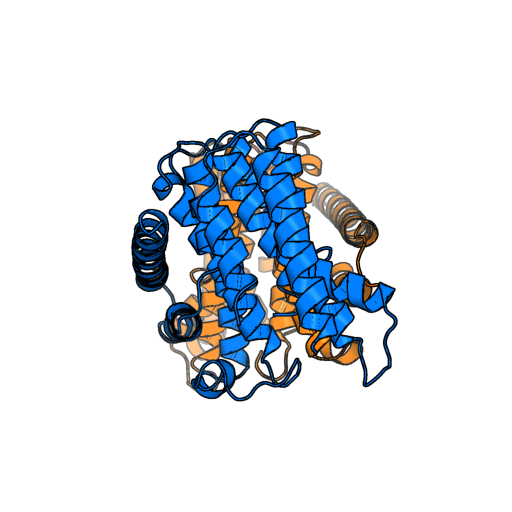 -66.284 1.00 60.26 262 GLU B N 1
ATOM 3737 C CA . GLU B 1 262 ? -15.567 41.067 -66.581 1.00 60.46 262 GLU B CA 1
ATOM 3738 C C . GLU B 1 262 ? -16.171 40.249 -65.443 1.00 56.59 262 GLU B C 1
ATOM 3739 O O . GLU B 1 262 ? -17.328 40.438 -65.086 1.00 54.77 262 GLU B O 1
ATOM 3745 N N . LYS B 1 263 ? -15.373 39.345 -64.887 1.00 51.58 263 LYS B N 1
ATOM 3746 C CA . LYS B 1 263 ? -15.782 38.561 -63.746 1.00 53.12 263 LYS B CA 1
ATOM 3747 C C . LYS B 1 263 ? -16.047 39.474 -62.520 1.00 56.35 263 LYS B C 1
ATOM 3748 O O . LYS B 1 263 ? -17.033 39.288 -61.784 1.00 51.39 263 LYS B O 1
ATOM 3754 N N . LEU B 1 264 ? -15.157 40.450 -62.319 1.00 54.11 264 LEU B N 1
ATOM 3755 C CA . LEU B 1 264 ? -15.312 41.458 -61.267 1.00 54.55 264 LEU B CA 1
ATOM 3756 C C . LEU B 1 264 ? -16.668 42.158 -61.386 1.00 50.51 264 LEU B C 1
ATOM 3757 O O . LEU B 1 264 ? -17.445 42.210 -60.418 1.00 48.34 264 LEU B O 1
ATOM 3762 N N . ALA B 1 265 ? -16.937 42.678 -62.575 1.00 45.41 265 ALA B N 1
ATOM 3763 C CA . ALA B 1 265 ? -18.185 43.375 -62.843 1.00 46.25 265 ALA B CA 1
ATOM 3764 C C . ALA B 1 265 ? -19.384 42.459 -62.609 1.00 47.99 265 ALA B C 1
ATOM 3765 O O . ALA B 1 265 ? -20.409 42.887 -62.075 1.00 46.74 265 ALA B O 1
ATOM 3767 N N . PHE B 1 266 ? -19.254 41.195 -62.989 1.00 47.16 266 PHE B N 1
ATOM 3768 C CA . PHE B 1 266 ? -20.333 40.254 -62.764 1.00 48.05 266 PHE B CA 1
ATOM 3769 C C . PHE B 1 266 ? -20.656 40.172 -61.267 1.00 46.26 266 PHE B C 1
ATOM 3770 O O . PHE B 1 266 ? -21.799 40.332 -60.869 1.00 43.13 266 PHE B O 1
ATOM 3778 N N . HIS B 1 267 ? -19.629 39.889 -60.466 1.00 48.41 267 HIS B N 1
ATOM 3779 C CA . HIS B 1 267 ? -19.735 39.823 -58.995 1.00 47.16 267 HIS B CA 1
ATOM 3780 C C . HIS B 1 267 ? -20.246 41.105 -58.352 1.00 46.02 267 HIS B C 1
ATOM 3781 O O . HIS B 1 267 ? -21.043 41.046 -57.429 1.00 46.49 267 HIS B O 1
ATOM 3788 N N . ILE B 1 268 ? -19.801 42.253 -58.844 1.00 44.25 268 ILE B N 1
ATOM 3789 C CA . ILE B 1 268 ? -20.355 43.522 -58.373 1.00 47.55 268 ILE B CA 1
ATOM 3790 C C . ILE B 1 268 ? -21.848 43.638 -58.707 1.00 46.27 268 ILE B C 1
ATOM 3791 O O . ILE B 1 268 ? -22.626 44.172 -57.918 1.00 43.21 268 ILE B O 1
ATOM 3796 N N . GLU B 1 269 ? -22.246 43.119 -59.859 1.00 48.69 269 GLU B N 1
ATOM 3797 C CA . GLU B 1 269 ? -23.640 43.217 -60.269 1.00 52.73 269 GLU B CA 1
ATOM 3798 C C . GLU B 1 269 ? -24.490 42.226 -59.483 1.00 50.39 269 GLU B C 1
ATOM 3799 O O . GLU B 1 269 ? -25.588 42.566 -59.034 1.00 47.88 269 GLU B O 1
ATOM 3805 N N . ALA B 1 270 ? -23.987 41.001 -59.326 1.00 47.44 270 ALA B N 1
ATOM 3806 C CA . ALA B 1 270 ? -24.657 40.012 -58.483 1.00 46.22 270 ALA B CA 1
ATOM 3807 C C . ALA B 1 270 ? -24.840 40.519 -57.055 1.00 45.80 270 ALA B C 1
ATOM 3808 O O . ALA B 1 270 ? -25.933 40.370 -56.502 1.00 44.84 270 ALA B O 1
ATOM 3810 N N . ALA B 1 271 ? -23.787 41.116 -56.474 1.00 43.24 271 ALA B N 1
ATOM 3811 C CA . ALA B 1 271 ? -23.834 41.611 -55.084 1.00 43.76 271 ALA B CA 1
ATOM 3812 C C . ALA B 1 271 ? -24.928 42.650 -54.931 1.00 44.42 271 ALA B C 1
ATOM 3813 O O . ALA B 1 271 ? -25.728 42.618 -53.997 1.00 41.60 271 ALA B O 1
ATOM 3815 N N . GLN B 1 272 ? -24.942 43.578 -55.872 1.00 46.29 272 GLN B N 1
ATOM 3816 C CA . GLN B 1 272 ? -25.895 44.661 -55.882 1.00 45.48 272 GLN B CA 1
ATOM 3817 C C . GLN B 1 272 ? -27.338 44.132 -55.953 1.00 49.89 272 GLN B C 1
ATOM 3818 O O . GLN B 1 272 ? -28.226 44.602 -55.207 1.00 47.44 272 GLN B O 1
ATOM 3824 N N . ARG B 1 273 ? -27.557 43.138 -56.821 1.00 48.61 273 ARG B N 1
ATOM 3825 C CA . ARG B 1 273 ? -28.863 42.479 -56.950 1.00 50.77 273 ARG B CA 1
ATOM 3826 C C . ARG B 1 273 ? -29.358 41.880 -55.649 1.00 48.16 273 ARG B C 1
ATOM 3827 O O . ARG B 1 273 ? -30.498 42.086 -55.252 1.00 49.92 273 ARG B O 1
ATOM 3835 N N . HIS B 1 274 ? -28.501 41.096 -55.010 1.00 47.38 274 HIS B N 1
ATOM 3836 C CA . HIS B 1 274 ? -28.845 40.483 -53.737 1.00 48.72 274 HIS B CA 1
ATOM 3837 C C . HIS B 1 274 ? -29.102 41.483 -52.628 1.00 43.80 274 HIS B C 1
ATOM 3838 O O . HIS B 1 274 ? -30.021 41.307 -51.840 1.00 44.50 274 HIS B O 1
ATOM 3845 N N . LEU B 1 275 ? -28.269 42.512 -52.581 1.00 43.75 275 LEU B N 1
ATOM 3846 C CA . LEU B 1 275 ? -28.441 43.594 -51.639 1.00 44.51 275 LEU B CA 1
ATOM 3847 C C . LEU B 1 275 ? -29.844 44.159 -51.814 1.00 50.55 275 LEU B C 1
ATOM 3848 O O . LEU B 1 275 ? -30.611 44.176 -50.847 1.00 50.31 275 LEU B O 1
ATOM 3853 N N . ARG B 1 276 ? -30.214 44.543 -53.046 1.00 52.11 276 ARG B N 1
ATOM 3854 C CA . ARG B 1 276 ? -31.592 44.977 -53.317 1.00 54.14 276 ARG B CA 1
ATOM 3855 C C . ARG B 1 276 ? -32.648 43.947 -52.885 1.00 51.82 276 ARG B C 1
ATOM 3856 O O . ARG B 1 276 ? -33.613 44.314 -52.236 1.00 46.73 276 ARG B O 1
ATOM 3864 N N . ASN B 1 277 ? -32.452 42.669 -53.204 1.00 50.79 277 ASN B N 1
ATOM 3865 C CA . ASN B 1 277 ? -33.390 41.628 -52.787 1.00 48.70 277 ASN B CA 1
ATOM 3866 C C . ASN B 1 277 ? -33.586 41.558 -51.281 1.00 49.23 277 ASN B C 1
ATOM 3867 O O . ASN B 1 277 ? -34.609 41.069 -50.834 1.00 41.97 277 ASN B O 1
ATOM 3872 N N . ALA B 1 278 ? -32.570 42.068 -50.579 1.00 53.96 278 ALA B N 1
ATOM 3873 C CA . ALA B 1 278 ? -32.487 42.163 -49.124 1.00 55.60 278 ALA B CA 1
ATOM 3874 C C . ALA B 1 278 ? -33.835 42.089 -48.449 1.00 54.78 278 ALA B C 1
ATOM 3875 O O . ALA B 1 278 ? -34.240 41.014 -48.011 1.00 70.55 278 ALA B O 1
ATOM 3877 N N . ASP B 1 279 ? -34.550 43.200 -48.346 1.00 58.66 279 ASP B N 1
ATOM 3878 C CA . ASP B 1 279 ? -34.219 44.484 -48.822 1.00 57.45 279 ASP B CA 1
ATOM 3879 C C . ASP B 1 279 ? -34.190 45.219 -47.489 1.00 53.22 279 ASP B C 1
ATOM 3880 O O . ASP B 1 279 ? -35.091 45.125 -46.649 1.00 50.89 279 ASP B O 1
ATOM 3885 N N . VAL B 1 280 ? -33.108 45.920 -47.290 1.00 45.47 280 VAL B N 1
ATOM 3886 C CA . VAL B 1 280 ? -32.790 46.523 -46.032 1.00 40.77 280 VAL B CA 1
ATOM 3887 C C . VAL B 1 280 ? -32.457 47.935 -46.461 1.00 39.28 280 VAL B C 1
ATOM 3888 O O . VAL B 1 280 ? -32.617 48.243 -47.632 1.00 41.59 280 VAL B O 1
ATOM 3892 N N . ASP B 1 281 ? -32.040 48.832 -45.581 1.00 44.17 281 ASP B N 1
ATOM 3893 C CA . ASP B 1 281 ? -31.412 50.055 -46.149 1.00 46.89 281 ASP B CA 1
ATOM 3894 C C . ASP B 1 281 ? -29.929 49.904 -46.051 1.00 39.85 281 ASP B C 1
ATOM 3895 O O . ASP B 1 281 ? -29.314 50.098 -45.012 1.00 40.27 281 ASP B O 1
ATOM 3900 N N . GLY B 1 282 ? -29.388 49.482 -47.177 1.00 40.07 282 GLY B N 1
ATOM 3901 C CA . GLY B 1 282 ? -28.020 49.073 -47.261 1.00 39.41 282 GLY B CA 1
ATOM 3902 C C . GLY B 1 282 ? -27.214 50.078 -47.996 1.00 34.97 282 GLY B C 1
ATOM 3903 O O . GLY B 1 282 ? -26.318 49.715 -48.720 1.00 36.07 282 GLY B O 1
ATOM 3904 N N . ALA B 1 283 ? -27.533 51.353 -47.828 1.00 33.22 283 ALA B N 1
ATOM 3905 C CA . ALA B 1 283 ? -26.745 52.373 -48.496 1.00 32.75 283 ALA B CA 1
ATOM 3906 C C . ALA B 1 283 ? -25.262 52.263 -48.072 1.00 32.18 283 ALA B C 1
ATOM 3907 O O . ALA B 1 283 ? -24.393 52.455 -48.892 1.00 31.80 283 ALA B O 1
ATOM 3909 N N . ALA B 1 284 ? -24.997 51.972 -46.794 1.00 32.49 284 ALA B N 1
ATOM 3910 C CA . ALA B 1 284 ? -23.624 51.828 -46.314 1.00 34.47 284 ALA B CA 1
ATOM 3911 C C . ALA B 1 284 ? -22.930 50.594 -46.896 1.00 33.72 284 ALA B C 1
ATOM 3912 O O . ALA B 1 284 ? -21.746 50.629 -47.220 1.00 34.81 284 ALA B O 1
ATOM 3914 N N . LEU B 1 285 ? -23.687 49.505 -47.005 1.00 36.14 285 LEU B N 1
ATOM 3915 C CA . LEU B 1 285 ? -23.235 48.285 -47.635 1.00 35.63 285 LEU B CA 1
ATOM 3916 C C . LEU B 1 285 ? -23.010 48.507 -49.130 1.00 35.09 285 LEU B C 1
ATOM 3917 O O . LEU B 1 285 ? -21.971 48.172 -49.648 1.00 34.38 285 LEU B O 1
ATOM 3922 N N . ALA B 1 286 ? -23.961 49.134 -49.801 1.00 35.57 286 ALA B N 1
ATOM 3923 C CA . ALA B 1 286 ? -23.802 49.509 -51.201 1.00 35.46 286 ALA B CA 1
ATOM 3924 C C . ALA B 1 286 ? -22.556 50.353 -51.425 1.00 38.19 286 ALA B C 1
ATOM 3925 O O . ALA B 1 286 ? -21.847 50.162 -52.410 1.00 37.18 286 ALA B O 1
ATOM 3927 N N . TYR B 1 287 ? -22.324 51.307 -50.528 1.00 35.69 287 TYR B N 1
ATOM 3928 C CA . TYR B 1 287 ? -21.139 52.152 -50.571 1.00 37.66 287 TYR B CA 1
ATOM 3929 C C . TYR B 1 287 ? -19.834 51.362 -50.356 1.00 40.37 287 TYR B C 1
ATOM 3930 O O . TYR B 1 287 ? -18.845 51.623 -51.003 1.00 42.88 287 TYR B O 1
ATOM 3939 N N . ILE B 1 288 ? -19.818 50.394 -49.448 1.00 44.83 288 ILE B N 1
ATOM 3940 C CA . ILE B 1 288 ? -18.651 49.528 -49.331 1.00 44.10 288 ILE B CA 1
ATOM 3941 C C . ILE B 1 288 ? -18.467 48.738 -50.632 1.00 45.35 288 ILE B C 1
ATOM 3942 O O . ILE B 1 288 ? -17.328 48.559 -51.086 1.00 39.70 288 ILE B O 1
ATOM 3947 N N . CYS B 1 289 ? -19.591 48.317 -51.220 1.00 45.29 289 CYS B N 1
ATOM 3948 C CA . CYS B 1 289 ? -19.616 47.612 -52.504 1.00 50.25 289 CYS B CA 1
ATOM 3949 C C . CYS B 1 289 ? -19.105 48.472 -53.677 1.00 51.63 289 CYS B C 1
ATOM 3950 O O . CYS B 1 289 ? -18.237 48.031 -54.432 1.00 46.59 289 CYS B O 1
ATOM 3953 N N . GLU B 1 290 ? -19.623 49.691 -53.823 1.00 51.86 290 GLU B N 1
ATOM 3954 C CA . GLU B 1 290 ? -19.204 50.555 -54.941 1.00 58.21 290 GLU B CA 1
ATOM 3955 C C . GLU B 1 290 ? -17.733 50.924 -54.822 1.00 55.96 290 GLU B C 1
ATOM 3956 O O . GLU B 1 290 ? -17.091 51.250 -55.797 1.00 60.53 290 GLU B O 1
ATOM 3962 N N . LEU B 1 291 ? -17.204 50.852 -53.615 1.00 59.45 291 LEU B N 1
ATOM 3963 C CA . LEU B 1 291 ? -15.795 51.112 -53.372 1.00 61.61 291 LEU B CA 1
ATOM 3964 C C . LEU B 1 291 ? -14.908 50.012 -53.962 1.00 58.74 291 LEU B C 1
ATOM 3965 O O . LEU B 1 291 ? -13.791 50.257 -54.355 1.00 59.01 291 LEU B O 1
ATOM 3970 N N . VAL B 1 292 ? -15.426 48.797 -54.003 1.00 65.38 292 VAL B N 1
ATOM 3971 C CA . VAL B 1 292 ? -14.776 47.675 -54.675 1.00 65.11 292 VAL B CA 1
ATOM 3972 C C . VAL B 1 292 ? -14.858 47.882 -56.187 1.00 69.11 292 VAL B C 1
ATOM 3973 O O . VAL B 1 292 ? -13.943 47.533 -56.929 1.00 68.55 292 VAL B O 1
ATOM 3977 N N . ALA B 1 293 ? -15.977 48.457 -56.620 1.00 73.21 293 ALA B N 1
ATOM 3978 C CA . ALA B 1 293 ? -16.269 48.712 -58.030 1.00 74.24 293 ALA B CA 1
ATOM 3979 C C . ALA B 1 293 ? -15.573 49.939 -58.603 1.00 80.02 293 ALA B C 1
ATOM 3980 O O . ALA B 1 293 ? -15.661 50.184 -59.805 1.00 86.57 293 ALA B O 1
ATOM 3982 N N . ALA B 1 294 ? -14.898 50.714 -57.759 1.00 89.24 294 ALA B N 1
ATOM 3983 C CA . ALA B 1 294 ? -14.332 51.997 -58.170 1.00 92.53 294 ALA B CA 1
ATOM 3984 C C . ALA B 1 294 ? -13.034 51.812 -58.966 1.00 97.13 294 ALA B C 1
ATOM 3985 O O . ALA B 1 294 ? -13.085 51.543 -60.169 1.00 96.39 294 ALA B O 1
ATOM 3987 N N . ARG B 1 295 ? -11.888 51.956 -58.296 1.00 99.81 295 ARG B N 1
ATOM 3988 C CA . ARG B 1 295 ? -10.561 51.885 -58.926 1.00 102.10 295 ARG B CA 1
ATOM 3989 C C . ARG B 1 295 ? -10.468 52.833 -60.137 1.00 103.16 295 ARG B C 1
ATOM 3990 O O . ARG B 1 295 ? -9.444 53.479 -60.367 1.00 97.85 295 ARG B O 1
#

Foldseek 3Di:
DVVLVVVLVVLVVVLLVVLVVLLVVDDDDPLLSCLLCCLLVVDDSLLLLLLLLLLLVQLVHHSVLCSLLSNLLSLLVSLLVLVQCACLHVVNQDDPNHGHSCNPSNDVSSNVSSVVSNVVSLCSLPVDPPDDPVLSVVLSVLVCCCRHCVAQVVLRVLVRVPDVDPQDVVSVVSNQCRNQLSSQLSSSLNSCSSNVPDPLLSVLQSQLSNLLSVLVVLLPVVSLVSNVVSLVSSVVSNVVNVTNNPSVNVSSVVSSDD/DVVLVVVLVVQLVVLLVVLVVLLVPDDDDPLLSCLLCVQLNPRDSLLLLSLLLLLLVLLPDDSVLCSLLSNLLSLLVSLLCLVCQPPVHPPHSCVPSNNVSSNVSSVCSNVVSLVSLVPADVDDDDPVLSVVLSVLVCCCSDCNAQVVLSVLVVVDDVHDDAVVSVVSSLCRNFQSSQLSSNLNSCSSNVADPQLSVLSSQLSNLQSLLQQLLVVVVPPVCVNQNPVGSLVSSVVSLVSNVVSCVVNDTPNPSVNVSSVVSVPD

InterPro domains:
  IPR000092 Polyprenyl synthetase-like [PF00348] (33-268)
  IPR000092 Polyprenyl synthetase-like [cd00685] (29-295)
  IPR008949 Isoprenoid synthase domain superfamily [G3DSA:1.10.600.10] (1-297)
  IPR008949 Isoprenoid synthase domain superfamily [SSF48576] (8-276)
  IPR033749 Polyprenyl synthetase, conserved site [PS00444] (216-228)
  IPR033749 Polyprenyl synthetase, conserved site [PS00723] (83-99)
  IPR053378 Prenyl diphosphate synthase [NF045485] (11-297)

Solvent-accessible surface area: 21993 Å² total; per-residue (Å²): 127,132,64,3,82,102,14,17,87,97,26,74,116,37,0,38,64,11,0,35,167,33,7,129,114,4,144,21,16,62,61,0,48,116,0,0,27,43,15,0,71,34,22,30,105,6,34,18,0,15,0,0,0,0,0,0,97,6,41,73,84,88,20,60,50,0,34,31,0,0,0,0,0,6,0,0,36,5,3,15,31,4,3,15,2,1,52,40,16,62,87,49,86,112,63,124,73,100,58,1,5,12,110,72,25,34,60,7,0,0,2,1,0,0,1,0,0,0,0,2,0,0,6,0,1,4,58,24,128,185,5,70,61,73,32,26,9,107,0,0,35,85,0,0,83,7,0,0,4,43,0,9,2,0,0,10,0,17,38,40,83,26,147,96,121,121,50,76,129,74,92,80,86,66,19,15,108,30,56,29,4,60,4,1,49,7,0,0,20,0,0,0,27,10,11,61,20,68,86,139,25,16,172,36,1,25,73,0,0,14,33,1,0,23,0,44,57,43,194,195,75,48,40,124,101,105,15,44,123,12,3,122,18,0,50,178,44,11,200,76,2,120,34,105,10,46,1,0,27,57,12,0,86,58,16,32,49,212,131,143,65,3,79,125,18,20,104,104,22,63,119,35,0,38,58,13,0,31,168,30,6,132,113,6,145,20,22,71,92,1,48,133,0,0,22,83,14,0,70,57,32,48,127,11,24,32,0,15,1,0,0,1,0,0,103,5,35,71,73,90,19,58,16,0,35,25,0,0,0,0,0,9,0,0,41,8,2,8,87,7,2,40,61,2,87,47,67,226,57,57,3,37,148,87,42,33,62,19,9,0,3,4,0,0,1,0,0,0,0,0,0,0,10,0,0,7,57,13,51,126,124,163,5,74,52,73,26,17,12,98,0,0,37,76,0,0,76,9,0,0,3,50,0,4,0,0,0,14,0,22,34,75,76,12,127,90,151,133,44,81,48,71,76,21,64,72,10,22,93,22,48,30,6,56,5,1,40,7,0,0,28,0,0,0,23,4,7,60,21,54,78,172,37,15,168,43,0,40,86,0,2,24,33,2,3,26,0,30,33,0,63,67,17,22,148,137,91,1,35,84,60,66,62,106,70,21,0,69,118,46,6,50,113,11,17,123,13,0,94,133,37,4,131,59,5,106,33,106,5,57,2,0,25,52,7,6,102,97,4,32,58,176

Secondary structure (DSSP, 8-state):
--HHHHHHHHHHHHHHHHHHHHHHT--S-HHHHHHHHHHHTT----HHHHHHHHHHHHTTS-GGGGHHHHHHHHHHHHHHHHHHHSTTTT---EETTEEPHHHHHHHHHHHHHHHHHHHHHHHHHH--TTS-HHHHHHHHHHHHHHHSTTTHHHHHHHHHT--S----HHHHHHHHIIIIIHHHHHHHHHHHHHHT--HHHHHHHHHHHHHHHHHHTT--HHHHHHHHHHHHHHHHHHHHS-S--HHHHHHHHHHH--/-HHHHHHHHHHHHHHHHHHHHHHHT--S-HHHHHHHHHHHSS----HHHHHHHHHHHHTTS-GGGGHHHHHHHHHHHHHHHHHHTSTT----HHHHHHHHHHHHHHHHHHHHHHHHHHT--SS---HHHHHHHHHHHHHHHSTTTHHHHHHHHHTTSSS---HHHHHHHHIIIIIHHHHHHHHHHHHHTT--HHHHHHHHHHHHHHHHHHHHHHHHT---HHHH-HHHHHHHHHHHHHHHHHHHHHS-S--HHHHHHHHHHS--

Sequence (522 aa):
QLSVEQFLNEQKQAVETALSRYIERLEGPAKLKKAMAYSLEAGGKRIRPLLLLSTVRALGKDPAVGLPVACAIEMIHTYSLIHDDLPSMDNDDLRRGKPTNHKVFGEAMAILAGDGLLTYAFQLITEDERIPPSVRLRLIERLAKAAGPEGMVAGQAADMEGEGKTLTLSELEYIHRHKTGKMLQYSVHAGALIGGADARQTRELDEFAAHLGLAFQIRLAGAKEKLAFHIEAAQRHLRNADVDGAALAYICELVAARQLSVEQFLNEQKQAVETALSRYIERLEGPAKLKKAMAYSLEAGGKRIRPLLLLSTVRALGKDPAVGLPVACAIEMIHTYSLIHDDLPSMKPTNHKVFGEAMAILAGDGLLTYAFQLITEIDDERIPPSVRLRLIERLAKAAGPEGMVAGQAADMEGEGKTLTLSELEYIHRHKTGKMLQYSVHAGALIGGADARQTRELDEFAAHLGLAFQIRDDILDTYPALLSLAGAKEKLAFHIEAAQRHLRNADVDGAALAYICELVAAR

Organism: Geobacillus stearothermophilus (NCBI:txid1422)

CATH classification: 1.10.600.10

B-factor: mean 49.39, std 16.83, range [27.47, 113.85]

Radius of gyration: 23.73 Å; Cα contacts (8 Å, |Δi|>4): 832; chains: 2; bounding box: 54×63×71 Å